Protein AF-A0A5B7X0R1-F1 (afdb_monomer_lite)

pLDDT: mean 86.76, std 17.97, range [22.64, 98.94]

Foldseek 3Di:
DPPPPPLQDVDDPDDDPPDDDDDPDDDPPQPPPDDDQDWDALVPDDADKHKTFNDDPAAFFARDTFIKIWHDFDLQAEEEEEEAFAADAALVLSPPVDRRGAAPVNCDDCVPLVNFDFLSPLPDPLNLCNRHIYIYGYHGQRLLLQFQDKDWHWDQDPVGDIDIDITGNRSVVSVVSVVVSSCVHRPAHQEYEYEYFHSPLLCQLLVQLVVCVSHVNHQTETERFAQLLQAQVLVPLRQSVSRVRLVRQCVDAQSVPPPRRSGSLVSNVSSCRSRVSYHYEYEHQQQAQVNCVVSVVSVHNDGSNVSSVVSVVSNCVRVVLYAYEYFAAHHGGDNRFPCQQFFDAPNRRNSVQVSCVSVVHRDHHGHHDPHRRHTLTQFDVLLLQLLVQLCVQQVDVPQADLQDDPDDFDPDDSHGQSVNSSQVSQCVSVVDGDRTRPSQHSLNVLLQSLLCVVPVPQDSDRSSNSQSNDPVDDSVNVNVSSVVSSVVSVVSVVVVD

Organism: NCBI:txid2058175

InterPro domains:
  IPR004963 Pectinacetylesterase/NOTUM [PF03283] (58-230)
  IPR004963 Pectinacetylesterase/NOTUM [PTHR21562] (58-236)
  IPR029058 Alpha/Beta hydrolase fold [SSF53474] (74-233)

Secondary structure (DSSP, 8-state):
---------S------------------------SSSSPPPGGGPPSS-EEE---TT---TTSPPP-EEEE-S-TTEEEEEE---B---STTTS-TTS-SB--GGGSSSTTSGGG--GGG-SS-TT-TTTT-EEEEE---SSSTT---EEEEEEE--TTS-PEEEEEEE-HHHHHHHHHHHHHHH-SS-SEEEEEEETHHHHHHHHHHHHHHHH-TTSEEEEEEES-TT--TTTTTTS-GGGGTHHHHHTTSTT-TT--S---HHHHHHHHHHH-TTEEEEEEEETT-HHHHHHHHHTT--S-HHHHHHHHHHHHHHH-TT-EEEEE-SS----TTSGGGGTEEETTEEHHHHHHHHHTT-----B---S-TTS-EE---HHHHHHHHHHHHHHSSTT-B-S---SSPPPSS-SSB-HHHHHHHHHHHHHSS--BTTBS--HHHHHHHHHHHHH-TTS-SS-HHHHHHT-TT--HHHHHHHHHHHHHHHHHHHHHT-

Structure (mmCIF, N/CA/C/O backbone):
data_AF-A0A5B7X0R1-F1
#
_entry.id   AF-A0A5B7X0R1-F1
#
loop_
_atom_site.group_PDB
_atom_site.id
_atom_site.type_symbol
_atom_site.label_atom_id
_atom_site.label_alt_id
_atom_site.label_comp_id
_atom_site.label_asym_id
_atom_site.label_entity_id
_atom_site.label_seq_id
_atom_site.pdbx_PDB_ins_code
_atom_site.Cartn_x
_atom_site.Cartn_y
_atom_site.Cartn_z
_atom_site.occupancy
_atom_site.B_iso_or_equiv
_atom_site.auth_seq_id
_atom_site.auth_comp_id
_atom_site.auth_asym_id
_atom_site.auth_atom_id
_atom_site.pdbx_PDB_model_num
ATOM 1 N N . MET A 1 1 ? 23.354 23.901 11.171 1.00 26.80 1 MET A N 1
ATOM 2 C CA . MET A 1 1 ? 23.130 22.698 11.999 1.00 26.80 1 MET A CA 1
ATOM 3 C C . MET A 1 1 ? 21.726 22.769 12.587 1.00 26.80 1 MET A C 1
ATOM 5 O O . MET A 1 1 ? 21.549 23.208 13.717 1.00 26.80 1 MET A O 1
ATOM 9 N N . LYS A 1 2 ? 20.707 22.441 11.785 1.00 24.30 2 LYS A N 1
ATOM 10 C CA . LYS A 1 2 ? 19.364 22.174 12.311 1.00 24.30 2 LYS A CA 1
ATOM 11 C C . LYS A 1 2 ? 19.432 20.772 12.917 1.00 24.30 2 LYS A C 1
ATOM 13 O O . LYS A 1 2 ? 19.926 19.868 12.252 1.00 24.30 2 LYS A O 1
ATOM 18 N N . LYS A 1 3 ? 19.038 20.612 14.182 1.00 22.66 3 LYS A N 1
ATOM 19 C CA . LYS A 1 3 ? 18.880 19.290 14.795 1.00 22.66 3 LYS A CA 1
ATOM 20 C C . LYS A 1 3 ? 17.791 18.568 14.006 1.00 22.66 3 LYS A C 1
ATOM 22 O O . LYS A 1 3 ? 16.625 18.927 14.121 1.00 22.66 3 LYS A O 1
ATOM 27 N N . LEU A 1 4 ? 18.202 17.627 13.164 1.00 26.19 4 LEU A N 1
ATOM 28 C CA . LEU A 1 4 ? 17.323 16.655 12.538 1.00 26.19 4 LEU A CA 1
ATOM 29 C C . LEU A 1 4 ? 16.757 15.823 13.695 1.00 26.19 4 LEU A C 1
ATOM 31 O O . LEU A 1 4 ? 17.500 15.074 14.332 1.00 26.19 4 LEU A O 1
ATOM 35 N N . LEU A 1 5 ? 15.492 16.050 14.063 1.00 25.69 5 LEU A N 1
ATOM 36 C CA . LEU A 1 5 ? 14.790 15.096 14.911 1.00 25.69 5 LEU A CA 1
ATOM 37 C C . LEU A 1 5 ? 14.754 13.803 14.106 1.00 25.69 5 LEU A C 1
ATOM 39 O O . LEU A 1 5 ? 14.134 13.736 13.049 1.00 25.69 5 LEU A O 1
ATOM 43 N N . ILE A 1 6 ? 15.474 12.801 14.589 1.00 26.55 6 ILE A N 1
ATOM 44 C CA . ILE A 1 6 ? 15.344 11.439 14.109 1.00 26.55 6 ILE A CA 1
ATOM 45 C C . ILE A 1 6 ? 13.932 11.012 14.524 1.00 26.55 6 ILE A C 1
ATOM 47 O O . ILE A 1 6 ? 13.725 10.572 15.653 1.00 26.55 6 ILE A O 1
ATOM 51 N N . LEU A 1 7 ? 12.946 11.201 13.642 1.00 30.19 7 LEU A N 1
ATOM 52 C CA . LEU A 1 7 ? 11.733 10.395 13.671 1.00 30.19 7 LEU A CA 1
ATOM 53 C C . LEU A 1 7 ? 12.176 8.988 13.277 1.00 30.19 7 LEU A C 1
ATOM 55 O O . LEU A 1 7 ? 12.207 8.618 12.106 1.00 30.19 7 LEU A O 1
ATOM 59 N N . THR A 1 8 ? 12.601 8.218 14.274 1.00 28.61 8 THR A N 1
ATOM 60 C CA . THR A 1 8 ? 12.689 6.768 14.179 1.00 28.61 8 THR A CA 1
ATOM 61 C C . THR A 1 8 ? 11.284 6.261 13.907 1.00 28.61 8 THR A C 1
ATOM 63 O O . THR A 1 8 ? 10.502 6.085 14.827 1.00 28.61 8 THR A O 1
ATOM 66 N N . GLY A 1 9 ? 10.979 6.118 12.622 1.00 28.25 9 GLY A N 1
ATOM 67 C CA . GLY A 1 9 ? 10.126 5.102 12.039 1.00 28.25 9 GLY A CA 1
ATOM 68 C C . GLY A 1 9 ? 8.831 4.749 12.765 1.00 28.25 9 GLY A C 1
ATOM 69 O O . GLY A 1 9 ? 8.826 3.975 13.722 1.00 28.25 9 GLY A O 1
ATOM 70 N N . ILE A 1 10 ? 7.727 5.059 12.084 1.00 30.34 10 ILE A N 1
ATOM 71 C CA . ILE A 1 10 ? 6.577 4.152 11.928 1.00 30.34 10 ILE A CA 1
ATOM 72 C C . ILE A 1 10 ? 7.070 2.879 11.192 1.00 30.34 10 ILE A C 1
ATOM 74 O O . ILE A 1 10 ? 6.667 2.553 10.080 1.00 30.34 10 ILE A O 1
ATOM 78 N N . ILE A 1 11 ? 8.031 2.183 11.800 1.00 27.89 11 ILE A N 1
ATOM 79 C CA . ILE A 1 11 ? 8.707 0.990 11.308 1.00 27.89 11 ILE A CA 1
ATOM 80 C C . ILE A 1 11 ? 8.435 -0.102 12.337 1.00 27.89 11 ILE A C 1
ATOM 82 O O . ILE A 1 11 ? 8.797 0.005 13.506 1.00 27.89 11 ILE A O 1
ATOM 86 N N . LEU A 1 12 ? 7.731 -1.120 11.846 1.00 27.78 12 LEU A N 1
ATOM 87 C CA . LEU A 1 12 ? 7.554 -2.469 12.371 1.00 27.78 12 LEU A CA 1
ATOM 88 C C . LEU A 1 12 ? 7.351 -2.645 13.888 1.00 27.78 12 LEU A C 1
ATOM 90 O O . LEU A 1 12 ? 8.242 -2.510 14.725 1.00 27.78 12 LEU A O 1
ATOM 94 N N . LEU A 1 13 ? 6.187 -3.208 14.212 1.00 28.86 13 LEU A N 1
ATOM 95 C CA . LEU A 1 13 ? 6.083 -4.218 15.259 1.00 28.86 13 LEU A CA 1
ATOM 96 C C . LEU A 1 13 ? 6.988 -5.412 14.913 1.00 28.86 13 LEU A C 1
ATOM 98 O O . LEU A 1 13 ? 6.539 -6.407 14.358 1.00 28.86 13 LEU A O 1
ATOM 102 N N . SER A 1 14 ? 8.274 -5.318 15.232 1.00 24.66 14 SER A N 1
ATOM 103 C CA . SER A 1 14 ? 9.188 -6.455 15.262 1.00 24.66 14 SER A CA 1
ATOM 104 C C . SER A 1 14 ? 9.365 -6.897 16.715 1.00 24.66 14 SER A C 1
ATOM 106 O O . SER A 1 14 ? 9.961 -6.216 17.551 1.00 24.66 14 SER A O 1
ATOM 108 N N . ILE A 1 15 ? 8.788 -8.056 17.037 1.00 26.75 15 ILE A N 1
ATOM 109 C CA . ILE A 1 15 ? 9.048 -8.776 18.283 1.00 26.75 15 ILE A CA 1
ATOM 110 C C . ILE A 1 15 ? 10.498 -9.269 18.215 1.00 26.75 15 ILE A C 1
ATOM 112 O O . ILE A 1 15 ? 10.800 -10.200 17.478 1.00 26.75 15 ILE A O 1
ATOM 116 N N . HIS A 1 16 ? 11.393 -8.658 18.988 1.00 22.64 16 HIS A N 1
ATOM 117 C CA . HIS A 1 16 ? 12.649 -9.297 19.374 1.00 22.64 16 HIS A CA 1
ATOM 118 C C . HIS A 1 16 ? 12.391 -10.099 20.649 1.00 22.64 16 HIS A C 1
ATOM 120 O O . HIS A 1 16 ? 12.374 -9.551 21.749 1.00 22.64 16 HIS A O 1
ATOM 126 N N . ALA A 1 17 ? 12.175 -11.405 20.507 1.00 24.38 17 ALA A N 1
ATOM 127 C CA . ALA A 1 17 ? 12.286 -12.324 21.629 1.00 24.38 17 ALA A CA 1
ATOM 128 C C . ALA A 1 17 ? 13.774 -12.653 21.825 1.00 24.38 17 ALA A C 1
ATOM 130 O O . ALA A 1 17 ? 14.317 -13.538 21.172 1.00 24.38 17 ALA A O 1
ATOM 131 N N . THR A 1 18 ? 14.468 -11.920 22.696 1.00 25.03 18 THR A N 1
ATOM 132 C CA . THR A 1 18 ? 15.801 -12.330 23.154 1.00 25.03 18 THR A CA 1
ATOM 133 C C . THR A 1 18 ? 15.652 -13.280 24.331 1.00 25.03 18 THR A C 1
ATOM 135 O O . THR A 1 18 ? 15.130 -12.880 25.371 1.00 25.03 18 THR A O 1
ATOM 138 N N . GLY A 1 19 ? 16.160 -14.507 24.196 1.00 29.61 19 GLY A N 1
ATOM 139 C CA . GLY A 1 19 ? 16.436 -15.344 25.362 1.00 29.61 19 GLY A CA 1
ATOM 140 C C . GLY A 1 19 ? 16.181 -16.839 25.236 1.00 29.61 19 GLY A C 1
ATOM 141 O O . GLY A 1 19 ? 15.829 -17.434 26.245 1.00 29.61 19 GLY A O 1
ATOM 142 N N . GLN A 1 20 ? 16.390 -17.469 24.078 1.00 24.64 20 GLN A N 1
ATOM 143 C CA . GLN A 1 20 ? 16.712 -18.898 24.035 1.00 24.64 20 GLN A CA 1
ATOM 144 C C . GLN A 1 20 ? 17.845 -19.119 23.031 1.00 24.64 20 GLN A C 1
ATOM 146 O O . GLN A 1 20 ? 17.794 -18.654 21.897 1.00 24.64 20 GLN A O 1
ATOM 151 N N . THR A 1 21 ? 18.906 -19.779 23.495 1.00 25.00 21 THR A N 1
ATOM 152 C CA . THR A 1 21 ? 19.915 -20.454 22.664 1.00 25.00 21 THR A CA 1
ATOM 153 C C . THR A 1 21 ? 19.252 -21.121 21.457 1.00 25.00 21 THR A C 1
ATOM 155 O O . THR A 1 21 ? 18.180 -21.695 21.656 1.00 25.00 21 THR A O 1
ATOM 158 N N . PRO A 1 22 ? 19.848 -21.082 20.249 1.00 25.98 22 PRO A N 1
ATOM 159 C CA . PRO A 1 22 ? 19.209 -21.626 19.059 1.00 25.98 22 PRO A CA 1
ATOM 160 C C . PRO A 1 22 ? 19.018 -23.131 19.248 1.00 25.98 22 PRO A C 1
ATOM 162 O O . PRO A 1 22 ? 19.962 -23.911 19.144 1.00 25.98 22 PRO A O 1
ATOM 165 N N . ALA A 1 23 ? 17.794 -23.529 19.582 1.00 25.91 23 ALA A N 1
ATOM 166 C CA . ALA A 1 23 ? 17.312 -24.836 19.205 1.00 25.91 23 ALA A CA 1
ATOM 167 C C . ALA A 1 23 ? 17.176 -24.785 17.684 1.00 25.91 23 ALA A C 1
ATOM 169 O O . ALA A 1 23 ? 16.594 -23.838 17.157 1.00 25.91 23 ALA A O 1
ATOM 170 N N . GLU A 1 24 ? 17.776 -25.750 16.997 1.00 29.44 24 GLU A N 1
ATOM 171 C CA . GLU A 1 24 ? 17.519 -26.038 15.589 1.00 29.44 24 GLU A CA 1
ATOM 172 C C . GLU A 1 24 ? 15.995 -26.123 15.398 1.00 29.44 24 GLU A C 1
ATOM 174 O O . GLU A 1 24 ? 15.370 -27.114 15.774 1.00 29.44 24 GLU A O 1
ATOM 179 N N . THR A 1 25 ? 15.369 -25.040 14.930 1.00 29.09 25 THR A N 1
ATOM 180 C CA . THR A 1 25 ? 13.938 -25.028 14.626 1.00 29.09 25 THR A CA 1
ATOM 181 C C . THR A 1 25 ? 13.740 -25.602 13.240 1.00 29.09 25 THR A C 1
ATOM 183 O O . THR A 1 25 ? 14.407 -25.188 12.293 1.00 29.09 25 THR A O 1
ATOM 186 N N . GLU A 1 26 ? 12.837 -26.574 13.193 1.00 29.92 26 GLU A N 1
ATOM 187 C CA . GLU A 1 26 ? 12.401 -27.363 12.049 1.00 29.92 26 GLU A CA 1
ATOM 188 C C . GLU A 1 26 ? 12.366 -26.559 10.741 1.00 29.92 26 GLU A C 1
ATOM 190 O O . GLU A 1 26 ? 11.768 -25.484 10.663 1.00 29.92 26 GLU A O 1
ATOM 195 N N . GLU A 1 27 ? 12.999 -27.109 9.701 1.00 29.92 27 GLU A N 1
ATOM 196 C CA . GLU A 1 27 ? 12.779 -26.707 8.314 1.00 29.92 27 GLU A CA 1
ATOM 197 C C . GLU A 1 27 ? 11.274 -26.761 8.022 1.00 29.92 27 GLU A C 1
ATOM 199 O O . GLU A 1 27 ? 10.688 -27.834 7.864 1.00 29.92 27 GLU A O 1
ATOM 204 N N . ASN A 1 28 ? 10.636 -25.594 7.933 1.00 32.75 28 ASN A N 1
ATOM 205 C CA . ASN A 1 28 ? 9.345 -25.487 7.274 1.00 32.75 28 ASN A CA 1
ATOM 206 C C . ASN A 1 28 ? 9.528 -26.009 5.843 1.00 32.75 28 ASN A C 1
ATOM 208 O O . ASN A 1 28 ? 10.321 -25.458 5.079 1.00 32.75 28 ASN A O 1
ATOM 212 N N . ASN A 1 29 ? 8.819 -27.091 5.510 1.00 31.20 29 ASN A N 1
ATOM 213 C CA . ASN A 1 29 ? 8.812 -27.757 4.206 1.00 31.20 29 ASN A CA 1
ATOM 214 C C . ASN A 1 29 ? 8.213 -26.852 3.108 1.00 31.20 29 ASN A C 1
ATOM 216 O O . ASN A 1 29 ? 7.177 -27.162 2.523 1.00 31.20 29 ASN A O 1
ATOM 220 N N . TYR A 1 30 ? 8.861 -25.731 2.797 1.00 37.09 30 TYR A N 1
ATOM 221 C CA . TYR A 1 30 ? 8.610 -25.010 1.560 1.00 37.09 30 TYR A CA 1
ATOM 222 C C . TYR A 1 30 ? 9.248 -25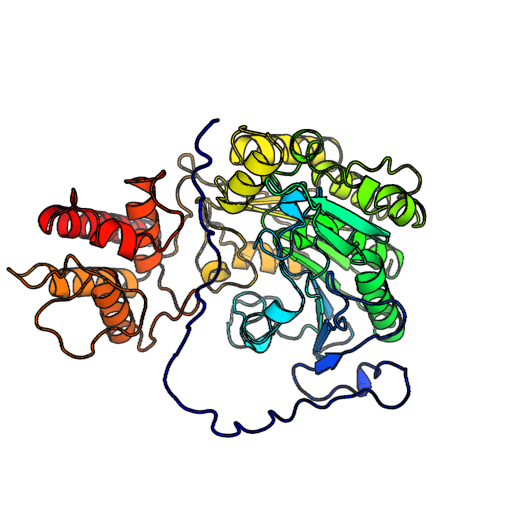.806 0.429 1.00 37.09 30 TYR A C 1
ATOM 224 O O . TYR A 1 30 ? 10.441 -26.116 0.452 1.00 37.09 30 TYR A O 1
ATOM 232 N N . THR A 1 31 ? 8.446 -26.185 -0.563 1.00 38.38 31 THR A N 1
ATOM 233 C CA . THR A 1 31 ? 8.960 -26.874 -1.745 1.00 38.38 31 THR A CA 1
ATOM 234 C C . THR A 1 31 ? 9.847 -25.893 -2.517 1.00 38.38 31 THR A C 1
ATOM 236 O O . THR A 1 31 ? 9.351 -25.048 -3.256 1.00 38.38 31 THR A O 1
ATOM 239 N N . ASN A 1 32 ? 11.165 -25.984 -2.328 1.00 39.50 32 ASN A N 1
ATOM 240 C CA . ASN A 1 32 ? 12.156 -25.299 -3.155 1.00 39.50 32 ASN A CA 1
ATOM 241 C C . ASN A 1 32 ? 12.082 -25.878 -4.575 1.00 39.50 32 ASN A C 1
ATOM 243 O O . ASN A 1 32 ? 12.734 -26.870 -4.902 1.00 39.50 32 ASN A O 1
ATOM 247 N N . LEU A 1 33 ? 11.243 -25.288 -5.424 1.00 47.22 33 LEU A N 1
ATOM 248 C CA . LEU A 1 33 ? 11.127 -25.657 -6.831 1.00 47.22 33 LEU A CA 1
ATOM 249 C C . LEU A 1 33 ? 12.109 -24.827 -7.662 1.00 47.22 33 LEU A C 1
ATOM 251 O O . LEU A 1 33 ? 11.719 -23.974 -8.452 1.00 47.22 33 LEU A O 1
ATOM 255 N N . SER A 1 34 ? 13.399 -25.099 -7.491 1.00 41.44 34 SER A N 1
ATOM 256 C CA . SER A 1 34 ? 14.448 -24.665 -8.416 1.00 41.44 34 SER A CA 1
ATOM 257 C C . SER A 1 34 ? 15.319 -25.862 -8.802 1.00 41.44 34 SER A C 1
ATOM 259 O O . SER A 1 34 ? 16.471 -26.001 -8.402 1.00 41.44 34 SER A O 1
ATOM 261 N N . GLN A 1 35 ? 14.761 -26.769 -9.609 1.00 38.12 35 GLN A N 1
ATOM 262 C CA . GLN A 1 35 ? 15.589 -27.683 -10.397 1.00 38.12 35 GLN A CA 1
ATOM 263 C C . GLN A 1 35 ? 15.785 -27.076 -11.792 1.00 38.12 35 GLN A C 1
ATOM 265 O O . GLN A 1 35 ? 14.822 -26.849 -12.514 1.00 38.12 35 GLN A O 1
ATOM 270 N N . GLU A 1 36 ? 17.047 -26.813 -12.144 1.00 41.50 36 GLU A N 1
ATOM 271 C CA . GLU A 1 36 ? 17.520 -26.529 -13.512 1.00 41.50 36 GLU A CA 1
ATOM 272 C C . GLU A 1 36 ? 17.141 -25.170 -14.136 1.00 41.50 36 GLU A C 1
ATOM 274 O O . GLU A 1 36 ? 16.796 -25.094 -15.313 1.00 41.50 36 GLU A O 1
ATOM 279 N N . GLY A 1 37 ? 17.258 -24.067 -13.386 1.00 54.62 37 GLY A N 1
ATOM 280 C CA . GLY A 1 37 ? 17.325 -22.718 -13.982 1.00 54.62 37 GLY A CA 1
ATOM 281 C C . GLY A 1 37 ? 16.081 -22.267 -14.759 1.00 54.62 37 GLY A C 1
ATOM 282 O O . GLY A 1 37 ? 16.150 -21.307 -15.522 1.00 54.62 37 GLY A O 1
ATOM 283 N N . THR A 1 38 ? 14.951 -22.948 -14.574 1.00 73.38 38 THR A N 1
ATOM 284 C CA . THR A 1 38 ? 13.653 -22.584 -15.141 1.00 73.38 38 THR A CA 1
ATOM 285 C C . THR A 1 38 ? 12.616 -22.588 -14.028 1.00 73.38 38 THR A C 1
ATOM 287 O O . THR A 1 38 ? 12.535 -23.528 -13.237 1.00 73.38 38 THR A O 1
ATOM 290 N N . LEU A 1 39 ? 11.836 -21.511 -13.939 1.00 90.31 39 LEU A N 1
ATOM 291 C CA . LEU A 1 39 ? 10.765 -21.405 -12.954 1.00 90.31 39 LEU A CA 1
ATOM 292 C C . LEU A 1 39 ? 9.719 -22.517 -13.181 1.00 90.31 39 LEU A C 1
ATOM 294 O O . LEU A 1 39 ? 9.417 -22.861 -14.332 1.00 90.31 39 LEU A O 1
ATOM 298 N N . PRO A 1 40 ? 9.138 -23.099 -12.116 1.00 92.44 40 PRO A N 1
ATOM 299 C CA . PRO A 1 40 ? 8.034 -24.033 -12.263 1.00 92.44 40 PRO A CA 1
ATOM 300 C C . PRO A 1 40 ? 6.853 -23.328 -12.933 1.00 92.44 40 PRO A C 1
ATOM 302 O O . PRO A 1 40 ? 6.578 -22.156 -12.678 1.00 92.44 40 PRO A O 1
ATOM 305 N N . GLY A 1 41 ? 6.146 -24.061 -13.792 1.00 92.69 41 GLY A N 1
ATOM 306 C CA . GLY A 1 41 ? 4.879 -23.573 -14.331 1.00 92.69 41 GLY A CA 1
ATOM 307 C C . GLY A 1 41 ? 3.787 -23.633 -13.261 1.00 92.69 41 GLY A C 1
ATOM 308 O O . GLY A 1 41 ? 3.899 -24.422 -12.323 1.00 92.69 41 GLY A O 1
ATOM 309 N N . ILE A 1 42 ? 2.709 -22.869 -13.420 1.00 92.75 42 ILE A N 1
ATOM 310 C CA . ILE A 1 42 ? 1.612 -22.752 -12.452 1.00 92.75 42 ILE A CA 1
ATOM 311 C C . ILE A 1 42 ? 0.976 -24.108 -12.122 1.00 92.75 42 ILE A C 1
ATOM 313 O O . ILE A 1 42 ? 0.647 -24.375 -10.972 1.00 92.75 42 ILE A O 1
ATOM 317 N N . ALA A 1 43 ? 0.905 -25.015 -13.102 1.00 90.88 43 ALA A N 1
ATOM 318 C CA . ALA A 1 43 ? 0.405 -26.381 -12.929 1.00 90.88 43 ALA A CA 1
ATOM 319 C C . ALA A 1 43 ? 1.329 -27.294 -12.095 1.00 90.88 43 ALA A C 1
ATOM 321 O O . ALA A 1 43 ? 0.926 -28.393 -11.722 1.00 90.88 43 ALA A O 1
ATOM 322 N N . ARG A 1 44 ? 2.577 -26.876 -11.844 1.00 93.69 44 ARG A N 1
ATOM 323 C CA . ARG A 1 44 ? 3.571 -27.597 -11.031 1.00 93.69 44 ARG A CA 1
ATOM 324 C C . ARG A 1 44 ? 3.727 -27.013 -9.624 1.00 93.69 44 ARG A C 1
ATOM 326 O O . ARG A 1 44 ? 4.558 -27.514 -8.873 1.00 93.69 44 ARG A O 1
ATOM 333 N N . LEU A 1 45 ? 2.986 -25.958 -9.286 1.00 94.62 45 LEU A N 1
ATOM 334 C CA . LEU A 1 45 ? 3.019 -25.372 -7.950 1.00 94.62 45 LEU A CA 1
ATOM 335 C C . LEU A 1 45 ? 2.332 -26.293 -6.936 1.00 94.62 45 LEU A C 1
ATOM 337 O O . LEU A 1 45 ? 1.338 -26.950 -7.251 1.00 94.62 45 LEU A O 1
ATOM 341 N N . SER A 1 46 ? 2.864 -26.320 -5.716 1.00 94.56 46 SER A N 1
ATOM 342 C CA . SER A 1 46 ? 2.224 -26.975 -4.574 1.00 94.56 46 SER A CA 1
ATOM 343 C C . SER A 1 46 ? 0.954 -26.218 -4.171 1.00 94.56 46 SER A C 1
ATOM 345 O O . SER A 1 46 ? 0.807 -25.027 -4.463 1.00 94.56 46 SER A O 1
ATOM 347 N N . GLU A 1 47 ? 0.040 -26.891 -3.467 1.00 93.06 47 GLU A N 1
ATOM 348 C CA . GLU A 1 47 ? -1.117 -26.228 -2.859 1.00 93.06 47 GLU A CA 1
ATOM 349 C C . GLU A 1 47 ? -0.657 -25.137 -1.877 1.00 93.06 47 GLU A C 1
ATOM 351 O O . GLU A 1 47 ? 0.274 -25.339 -1.098 1.00 93.06 47 GLU A O 1
ATOM 356 N N . GLY A 1 48 ? -1.317 -23.976 -1.910 1.00 93.75 48 GLY A N 1
ATOM 357 C CA . GLY A 1 48 ? -0.969 -22.835 -1.064 1.00 93.75 48 GLY A CA 1
ATOM 358 C C . GLY A 1 48 ? 0.096 -21.915 -1.671 1.00 93.75 48 GLY A C 1
ATOM 359 O O . GLY A 1 48 ? 0.166 -21.731 -2.888 1.00 93.75 48 GLY A O 1
ATOM 360 N N . TRP A 1 49 ? 0.863 -21.254 -0.804 1.00 94.88 49 TRP A N 1
ATOM 361 C CA . TRP A 1 49 ? 1.887 -20.288 -1.202 1.00 94.88 49 TRP A CA 1
ATOM 362 C C . TRP A 1 49 ? 3.191 -20.985 -1.593 1.00 94.88 49 TRP A C 1
ATOM 364 O O . TRP A 1 49 ? 3.691 -21.851 -0.881 1.00 94.88 49 TRP A O 1
ATOM 374 N N . ASN A 1 50 ? 3.754 -20.573 -2.725 1.00 94.38 50 ASN A N 1
ATOM 375 C CA . ASN A 1 50 ? 5.026 -21.052 -3.253 1.00 94.38 50 ASN A CA 1
ATOM 376 C C . ASN A 1 50 ? 6.007 -19.878 -3.329 1.00 94.38 50 ASN A C 1
ATOM 378 O O . ASN A 1 50 ? 5.624 -18.791 -3.764 1.00 94.38 50 ASN A O 1
ATOM 382 N N . ILE A 1 51 ? 7.266 -20.108 -2.951 1.00 92.88 51 ILE A N 1
ATOM 383 C CA . ILE A 1 51 ? 8.356 -19.133 -3.081 1.00 92.88 51 ILE A CA 1
ATOM 384 C C . ILE A 1 51 ? 9.131 -19.449 -4.358 1.00 92.88 51 ILE A C 1
ATOM 386 O O . ILE A 1 51 ? 9.591 -20.575 -4.544 1.00 92.88 51 ILE A O 1
ATOM 390 N N . LEU A 1 52 ? 9.274 -18.460 -5.236 1.00 93.12 52 LEU A N 1
ATOM 391 C CA . LEU A 1 52 ? 9.880 -18.611 -6.553 1.00 93.12 52 LEU A CA 1
ATOM 392 C C . LEU A 1 52 ? 11.102 -17.704 -6.705 1.00 93.12 52 LEU A C 1
ATOM 394 O O . LEU A 1 52 ? 11.056 -16.518 -6.377 1.00 93.12 52 LEU A O 1
ATOM 398 N N . TYR A 1 53 ? 12.179 -18.277 -7.241 1.00 93.25 53 TYR A N 1
ATOM 399 C CA . TYR A 1 53 ? 13.483 -17.639 -7.412 1.00 93.25 53 TYR A CA 1
ATOM 400 C C . TYR A 1 53 ? 13.805 -17.525 -8.909 1.00 93.25 53 TYR A C 1
ATOM 402 O O . TYR A 1 53 ? 14.208 -18.516 -9.522 1.00 93.25 53 TYR A O 1
ATOM 410 N N . PRO A 1 54 ? 13.580 -16.356 -9.537 1.00 92.31 54 PRO A N 1
ATOM 411 C CA . PRO A 1 54 ? 13.781 -16.190 -10.977 1.00 92.31 54 PRO A CA 1
ATOM 412 C C . PRO A 1 54 ? 15.251 -16.296 -11.405 1.00 92.31 54 PRO A C 1
ATOM 414 O O . PRO A 1 54 ? 15.520 -16.636 -12.556 1.00 92.31 54 PRO A O 1
ATOM 417 N N . GLY A 1 55 ? 16.204 -16.024 -10.507 1.00 90.69 55 GLY A N 1
ATOM 418 C CA . GLY A 1 55 ? 17.633 -16.050 -10.821 1.00 90.69 55 GLY A CA 1
ATOM 419 C C . GLY A 1 55 ? 18.014 -15.052 -11.924 1.00 90.69 55 GLY A C 1
ATOM 420 O O . GLY A 1 55 ? 17.433 -13.970 -12.039 1.00 90.69 55 GLY A O 1
ATOM 421 N N . GLY A 1 56 ? 19.007 -15.396 -12.746 1.00 91.31 56 GLY A N 1
ATOM 422 C CA . GLY A 1 56 ? 19.460 -14.537 -13.845 1.00 91.31 56 GLY A CA 1
ATOM 423 C C . GLY A 1 56 ? 20.023 -13.197 -13.355 1.00 91.31 56 GLY A C 1
ATOM 424 O O . GLY A 1 56 ? 20.885 -13.167 -12.482 1.00 91.31 56 GLY A O 1
ATOM 425 N N . GLU A 1 57 ? 19.549 -12.087 -13.928 1.00 93.81 57 GLU A N 1
ATOM 426 C CA . GLU A 1 57 ? 19.964 -10.729 -13.532 1.00 93.81 57 GLU A CA 1
ATOM 427 C C . GLU A 1 57 ? 19.186 -10.173 -12.328 1.00 93.81 57 GLU A C 1
ATOM 429 O O . GLU A 1 57 ? 19.494 -9.072 -11.858 1.00 93.81 57 GLU A O 1
ATOM 434 N N . THR A 1 58 ? 18.190 -10.909 -11.824 1.00 94.31 58 THR A N 1
ATOM 435 C CA . THR A 1 58 ? 17.385 -10.453 -10.689 1.00 94.31 58 THR A CA 1
ATOM 436 C C . THR A 1 58 ? 18.213 -10.402 -9.408 1.00 94.31 58 THR A C 1
ATOM 438 O O . THR A 1 58 ? 19.031 -11.283 -9.135 1.00 94.31 58 THR A O 1
ATOM 441 N N . LEU A 1 59 ? 18.046 -9.329 -8.637 1.00 93.12 59 LEU A N 1
ATOM 442 C CA . LEU A 1 59 ? 18.846 -9.072 -7.444 1.00 93.12 59 LEU A CA 1
ATOM 443 C C . LEU A 1 59 ? 18.178 -8.028 -6.552 1.00 93.12 59 LEU A C 1
ATOM 445 O O . LEU A 1 59 ? 17.568 -7.076 -7.040 1.00 93.12 59 LEU A O 1
ATOM 449 N N . CYS A 1 60 ? 18.336 -8.162 -5.242 1.00 93.75 60 CYS A N 1
ATOM 450 C CA . CYS A 1 60 ? 17.974 -7.108 -4.304 1.00 93.75 60 CYS A CA 1
ATOM 451 C C . CYS A 1 60 ? 19.106 -6.088 -4.111 1.00 93.75 60 CYS A C 1
ATOM 453 O O . CYS A 1 60 ? 20.263 -6.348 -4.441 1.00 93.75 60 CYS A O 1
ATOM 455 N N . ALA A 1 61 ? 18.780 -4.945 -3.498 1.00 92.31 61 ALA A N 1
ATOM 456 C CA . ALA A 1 61 ? 19.651 -3.777 -3.322 1.00 92.31 61 ALA A CA 1
ATOM 457 C C . ALA A 1 61 ? 21.056 -4.073 -2.781 1.00 92.31 61 ALA A C 1
ATOM 459 O O . ALA A 1 61 ? 21.984 -3.339 -3.096 1.00 92.31 61 ALA A O 1
ATOM 460 N N . GLN A 1 62 ? 21.216 -5.126 -1.972 1.00 89.31 62 GLN A N 1
ATOM 461 C CA . GLN A 1 62 ? 22.482 -5.503 -1.332 1.00 89.31 62 GLN A CA 1
ATOM 462 C C . GLN A 1 62 ? 23.117 -6.772 -1.933 1.00 89.31 62 GLN A C 1
ATOM 464 O O . GLN A 1 62 ? 23.993 -7.375 -1.320 1.00 89.31 62 GLN A O 1
ATOM 469 N N . GLY A 1 63 ? 22.668 -7.219 -3.108 1.00 90.38 63 GLY A N 1
ATOM 470 C CA . GLY A 1 63 ? 23.253 -8.371 -3.801 1.00 90.38 63 GLY A CA 1
ATOM 471 C C . GLY A 1 63 ? 22.681 -9.734 -3.403 1.00 90.38 63 GLY A C 1
ATOM 472 O O . GLY A 1 63 ? 23.174 -10.765 -3.847 1.00 90.38 63 GLY A O 1
ATOM 473 N N . SER A 1 64 ? 21.656 -9.757 -2.557 1.00 89.25 64 SER A N 1
ATOM 474 C CA . SER A 1 64 ? 20.920 -10.972 -2.195 1.00 89.25 64 SER A CA 1
ATOM 475 C C . SER A 1 64 ? 19.952 -11.378 -3.300 1.00 89.25 64 SER A C 1
ATOM 477 O O . SER A 1 64 ? 19.480 -10.540 -4.071 1.00 89.25 64 SER A O 1
ATOM 479 N N . GLU A 1 65 ? 19.648 -12.673 -3.350 1.00 90.38 65 GLU A N 1
ATOM 480 C CA . GLU A 1 65 ? 18.750 -13.248 -4.345 1.00 90.38 65 GLU A CA 1
ATOM 481 C C . GLU A 1 65 ? 17.339 -12.650 -4.244 1.00 90.38 65 GLU A C 1
ATOM 483 O O . GLU A 1 65 ? 16.780 -12.513 -3.152 1.00 90.38 65 GLU A O 1
ATOM 488 N N . TYR A 1 66 ? 16.771 -12.286 -5.396 1.00 92.31 66 TYR A N 1
ATOM 489 C CA . TYR A 1 66 ? 15.382 -11.856 -5.484 1.00 92.31 66 TYR A CA 1
ATOM 490 C C . TYR A 1 66 ? 14.446 -13.065 -5.497 1.00 92.31 66 TYR A C 1
ATOM 492 O O . TYR A 1 66 ? 14.755 -14.104 -6.079 1.00 92.31 66 TYR A O 1
ATOM 500 N N . LYS A 1 67 ? 13.270 -12.905 -4.892 1.00 92.62 67 LYS A N 1
ATOM 501 C CA . LYS A 1 67 ? 12.212 -13.911 -4.897 1.00 92.62 67 LYS A CA 1
ATOM 502 C C . LYS A 1 67 ? 10.837 -13.266 -4.884 1.00 92.62 67 LYS A C 1
ATOM 504 O O . LYS A 1 67 ? 10.684 -12.129 -4.437 1.00 92.62 67 LYS A O 1
ATOM 509 N N . PHE A 1 68 ? 9.844 -14.018 -5.331 1.00 94.62 68 PHE A N 1
ATOM 510 C CA . PHE A 1 68 ? 8.438 -13.628 -5.317 1.00 94.62 68 PHE A CA 1
ATOM 511 C C . PHE A 1 68 ? 7.564 -14.802 -4.876 1.00 94.62 68 PHE A C 1
ATOM 513 O O . PHE A 1 68 ? 8.037 -15.937 -4.783 1.00 94.62 68 PHE A O 1
ATOM 520 N N . PHE A 1 69 ? 6.294 -14.530 -4.587 1.00 95.56 69 PHE A N 1
ATOM 521 C CA . PHE A 1 69 ? 5.353 -15.546 -4.124 1.00 95.56 69 PHE A CA 1
ATOM 522 C C . PHE A 1 69 ? 4.263 -15.791 -5.159 1.00 95.56 69 PHE A C 1
ATOM 524 O O . PHE A 1 69 ? 3.768 -14.850 -5.780 1.00 95.56 69 PHE A O 1
ATOM 531 N N . ALA A 1 70 ? 3.856 -17.047 -5.310 1.00 97.25 70 ALA A N 1
ATOM 532 C CA . ALA A 1 70 ? 2.747 -17.429 -6.171 1.00 97.25 70 ALA A CA 1
ATOM 533 C C . ALA A 1 70 ? 1.808 -18.411 -5.463 1.00 97.25 70 ALA A C 1
ATOM 535 O O . ALA A 1 70 ? 2.251 -19.333 -4.776 1.00 97.25 70 ALA A O 1
ATOM 536 N N . LYS A 1 71 ? 0.504 -18.232 -5.666 1.00 96.69 71 LYS A N 1
ATOM 537 C CA . LYS A 1 71 ? -0.548 -19.163 -5.249 1.00 96.69 71 LYS A CA 1
ATOM 538 C C . LYS A 1 71 ? -1.477 -19.413 -6.428 1.00 96.69 71 LYS A C 1
ATOM 540 O O . LYS A 1 71 ? -2.102 -18.482 -6.934 1.00 96.69 71 LYS A O 1
ATOM 545 N N . ALA A 1 72 ? -1.558 -20.663 -6.867 1.00 95.81 72 ALA A N 1
ATOM 546 C CA . ALA A 1 72 ? -2.438 -21.075 -7.953 1.00 95.81 72 ALA A CA 1
ATOM 547 C C . ALA A 1 72 ? -3.821 -21.446 -7.403 1.00 95.81 72 ALA A C 1
ATOM 549 O O . ALA A 1 72 ? -3.922 -22.321 -6.545 1.00 95.81 72 ALA A O 1
ATOM 550 N N . THR A 1 73 ? -4.876 -20.811 -7.921 1.00 94.94 73 THR A N 1
ATOM 551 C CA . THR A 1 73 ? -6.264 -21.132 -7.540 1.00 94.94 73 THR A CA 1
ATOM 552 C C . THR A 1 73 ? -7.169 -21.217 -8.767 1.00 94.94 73 THR A C 1
ATOM 554 O O . THR A 1 73 ? -7.746 -22.262 -9.053 1.00 94.94 73 THR A O 1
ATOM 557 N N . ASN A 1 74 ? -7.272 -20.122 -9.523 1.00 92.38 74 ASN A N 1
ATOM 558 C CA . ASN A 1 74 ? -8.093 -20.001 -10.724 1.00 92.38 74 ASN A CA 1
ATOM 559 C C . ASN A 1 74 ? -7.285 -19.292 -11.817 1.00 92.38 74 ASN A C 1
ATOM 561 O O . ASN A 1 74 ? -6.833 -18.167 -11.614 1.00 92.38 74 ASN A O 1
ATOM 565 N N . SER A 1 75 ? -7.092 -19.925 -12.973 1.00 93.38 75 SER A N 1
ATOM 566 C CA . SER A 1 75 ? -6.323 -19.346 -14.084 1.00 93.38 75 SER A CA 1
ATOM 567 C C . SER A 1 75 ? -7.032 -18.177 -14.779 1.00 93.38 75 SER A C 1
ATOM 569 O O . SER A 1 75 ? -6.390 -17.424 -15.501 1.00 93.38 75 SER A O 1
ATOM 571 N N . ASN A 1 76 ? -8.340 -18.001 -14.563 1.00 97.56 76 ASN A N 1
ATOM 572 C CA . ASN A 1 76 ? -9.121 -16.918 -15.166 1.00 97.56 76 ASN A CA 1
ATOM 573 C C . ASN A 1 76 ? -9.122 -15.630 -14.329 1.00 97.56 76 ASN A C 1
ATOM 575 O O . ASN A 1 76 ? -9.526 -14.590 -14.844 1.00 97.56 76 ASN A O 1
ATOM 579 N N . LYS A 1 77 ? -8.709 -15.696 -13.056 1.00 98.38 77 LYS A N 1
ATOM 580 C CA . LYS A 1 77 ? -8.729 -14.571 -12.112 1.00 98.38 77 LYS A CA 1
ATOM 581 C C . LYS A 1 77 ? -7.367 -14.427 -11.445 1.00 98.38 77 LYS A C 1
ATOM 583 O O . LYS A 1 77 ? -6.966 -15.303 -10.677 1.00 98.38 77 LYS A O 1
ATOM 588 N N . LEU A 1 78 ? -6.670 -13.334 -11.732 1.00 98.75 78 LEU A N 1
ATOM 589 C CA . LEU A 1 78 ? -5.314 -13.074 -11.251 1.00 98.75 78 LEU A CA 1
ATOM 590 C C . LEU A 1 78 ? -5.266 -11.791 -10.416 1.00 98.75 78 LEU A C 1
ATOM 592 O O . LEU A 1 78 ? -5.665 -10.731 -10.884 1.00 98.75 78 LEU A O 1
ATOM 596 N N . LEU A 1 79 ? -4.739 -11.886 -9.197 1.00 98.81 79 LEU A N 1
ATOM 597 C CA . LEU A 1 79 ? -4.314 -10.746 -8.390 1.00 98.81 79 LEU A CA 1
ATOM 598 C C . LEU A 1 79 ? -2.786 -10.635 -8.460 1.00 98.81 79 LEU A C 1
ATOM 600 O O . LEU A 1 79 ? -2.078 -11.550 -8.038 1.00 98.81 79 LEU A O 1
ATOM 604 N N . VAL A 1 80 ? -2.277 -9.513 -8.960 1.00 98.88 80 VAL A N 1
ATOM 605 C CA . VAL A 1 80 ? -0.855 -9.158 -8.891 1.00 98.88 80 VAL A CA 1
ATOM 606 C C . VAL A 1 80 ? -0.689 -8.095 -7.817 1.00 98.88 80 VAL A C 1
ATOM 608 O O . VAL A 1 80 ? -1.310 -7.039 -7.904 1.00 98.88 80 VAL A O 1
ATOM 611 N N . TYR A 1 81 ? 0.130 -8.362 -6.803 1.00 98.69 81 TYR A N 1
ATOM 612 C CA . TYR A 1 81 ? 0.311 -7.446 -5.682 1.00 98.69 81 TYR A CA 1
ATOM 613 C C . TYR A 1 81 ? 1.758 -6.968 -5.543 1.00 98.69 81 TYR A C 1
ATOM 615 O O . TYR A 1 81 ? 2.675 -7.778 -5.409 1.00 98.69 81 TYR A O 1
ATOM 623 N N . LEU A 1 82 ? 1.959 -5.650 -5.527 1.00 98.19 82 LEU A N 1
ATOM 624 C CA . LEU A 1 82 ? 3.253 -4.987 -5.357 1.00 98.19 82 LEU A CA 1
ATOM 625 C C . LEU A 1 82 ? 3.379 -4.471 -3.916 1.00 98.19 82 LEU A C 1
ATOM 627 O O . LEU A 1 82 ? 2.719 -3.509 -3.516 1.00 98.19 82 LEU A O 1
ATOM 631 N N . HIS A 1 83 ? 4.247 -5.086 -3.115 1.00 93.88 83 HIS A N 1
ATOM 632 C CA . HIS A 1 83 ? 4.487 -4.644 -1.742 1.00 93.88 83 HIS A CA 1
ATOM 633 C C . HIS A 1 83 ? 5.032 -3.219 -1.640 1.00 93.88 83 HIS A C 1
ATOM 635 O O . HIS A 1 83 ? 5.875 -2.785 -2.426 1.00 93.88 83 HIS A O 1
ATOM 641 N N . GLY A 1 84 ? 4.640 -2.548 -0.560 1.00 91.56 84 GLY A N 1
ATOM 642 C CA . GLY A 1 84 ? 5.307 -1.349 -0.078 1.00 91.56 84 GLY A CA 1
ATOM 643 C C . GLY A 1 84 ? 6.635 -1.645 0.609 1.00 91.56 84 GLY A C 1
ATOM 644 O O . GLY A 1 84 ? 6.894 -2.763 1.064 1.00 91.56 84 GLY A O 1
ATOM 645 N N . GLY A 1 85 ? 7.476 -0.619 0.716 1.00 87.81 85 GLY A N 1
ATOM 646 C CA . GLY A 1 85 ? 8.762 -0.762 1.391 1.00 87.81 85 GLY A CA 1
ATOM 647 C C . GLY A 1 85 ? 9.755 0.370 1.180 1.00 87.81 85 GLY A C 1
ATOM 648 O O . GLY A 1 85 ? 10.949 0.098 1.251 1.00 87.81 85 GLY A O 1
ATOM 649 N N . GLY A 1 86 ? 9.282 1.598 0.957 1.00 89.12 86 GLY A N 1
ATOM 650 C CA . GLY A 1 86 ? 10.134 2.785 0.880 1.00 89.12 86 GLY A CA 1
ATOM 651 C C . GLY A 1 86 ? 10.964 2.917 -0.396 1.00 89.12 86 GLY A C 1
ATOM 652 O O . GLY A 1 86 ? 10.773 2.176 -1.361 1.00 89.12 86 GLY A O 1
ATOM 653 N N . GLY A 1 87 ? 11.891 3.873 -0.384 1.00 91.19 87 GLY A N 1
ATOM 654 C CA . GLY A 1 87 ? 12.767 4.186 -1.513 1.00 91.19 87 GLY A CA 1
ATOM 655 C C . GLY A 1 87 ? 13.966 5.047 -1.114 1.00 91.19 87 GLY A C 1
ATOM 656 O O . GLY A 1 87 ? 14.007 5.597 -0.014 1.00 91.19 87 GLY A O 1
ATOM 657 N N . CYS A 1 88 ? 14.952 5.157 -2.005 1.00 92.50 88 CYS A N 1
ATOM 658 C CA . CYS A 1 88 ? 16.163 5.943 -1.778 1.00 92.50 88 CYS A CA 1
ATOM 659 C C . CYS A 1 88 ? 16.767 6.484 -3.084 1.00 92.50 88 CYS A C 1
ATOM 661 O O . CYS A 1 88 ? 16.791 5.786 -4.091 1.00 92.50 88 CYS A O 1
ATOM 663 N N . TRP A 1 89 ? 17.292 7.713 -3.085 1.00 90.88 89 TRP A N 1
ATOM 664 C CA . TRP A 1 89 ? 17.702 8.429 -4.313 1.00 90.88 89 TRP A CA 1
ATOM 665 C C . TRP A 1 89 ? 19.060 9.147 -4.214 1.00 90.88 89 TRP A C 1
ATOM 667 O O . TRP A 1 89 ? 19.561 9.715 -5.194 1.00 90.88 89 TRP A O 1
ATOM 677 N N . ASP A 1 90 ? 19.694 9.145 -3.048 1.00 90.94 90 ASP A N 1
ATOM 678 C CA . ASP A 1 90 ? 21.010 9.741 -2.820 1.00 90.94 90 ASP A CA 1
ATOM 679 C C . ASP A 1 90 ? 21.829 8.918 -1.819 1.00 90.94 90 ASP A C 1
ATOM 681 O O . ASP A 1 90 ? 21.346 7.940 -1.259 1.00 90.94 90 ASP A O 1
ATOM 685 N N . ALA A 1 91 ? 23.096 9.288 -1.616 1.00 91.75 91 ALA A N 1
ATOM 686 C CA . ALA A 1 91 ? 23.990 8.526 -0.747 1.00 91.75 91 ALA A CA 1
ATOM 687 C C . ALA A 1 91 ? 23.500 8.480 0.705 1.00 91.75 91 ALA A C 1
ATOM 689 O O . ALA A 1 91 ? 23.751 7.506 1.400 1.00 91.75 91 ALA A O 1
ATOM 690 N N . GLU A 1 92 ? 22.796 9.515 1.159 1.00 9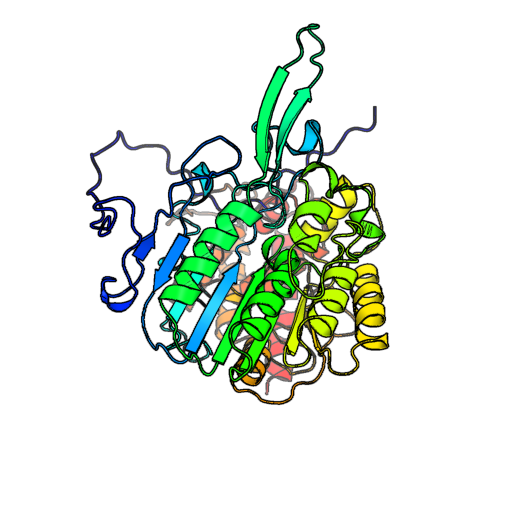0.19 92 GLU A N 1
ATOM 691 C CA . GLU A 1 92 ? 22.294 9.584 2.521 1.00 90.19 92 GLU A CA 1
ATOM 692 C C . GLU A 1 92 ? 21.083 8.662 2.712 1.00 90.19 92 GLU A C 1
ATOM 694 O O . GLU A 1 92 ? 21.032 7.897 3.670 1.00 90.19 92 GLU A O 1
ATOM 699 N N . THR A 1 93 ? 20.121 8.707 1.794 1.00 90.94 93 THR A N 1
ATOM 700 C CA . THR A 1 93 ? 18.915 7.877 1.828 1.00 90.94 93 THR A CA 1
ATOM 701 C C . THR A 1 93 ? 19.187 6.439 1.417 1.00 90.94 93 THR A C 1
ATOM 703 O O . THR A 1 93 ? 18.485 5.558 1.889 1.00 90.94 93 THR A O 1
ATOM 706 N N . CYS A 1 94 ? 20.168 6.159 0.558 1.00 92.44 94 CYS A N 1
ATOM 707 C CA . CYS A 1 94 ? 20.474 4.795 0.114 1.00 92.44 94 CYS A CA 1
ATOM 708 C C . CYS A 1 94 ? 21.424 4.036 1.035 1.00 92.44 94 CYS A C 1
ATOM 710 O O . CYS A 1 94 ? 21.692 2.855 0.798 1.00 92.44 94 CYS A O 1
ATOM 712 N N . ASP A 1 95 ? 21.920 4.702 2.071 1.00 90.19 95 ASP A N 1
ATOM 713 C CA . ASP A 1 95 ? 22.804 4.117 3.057 1.00 90.19 95 ASP A CA 1
ATOM 714 C C . ASP A 1 95 ? 22.199 2.845 3.682 1.00 90.19 95 ASP A C 1
ATOM 716 O O . ASP A 1 95 ? 21.163 2.942 4.338 1.00 90.19 95 ASP A O 1
ATOM 720 N N . PRO A 1 96 ? 22.833 1.661 3.551 1.00 83.50 96 PRO A N 1
ATOM 721 C CA . PRO A 1 96 ? 22.336 0.427 4.165 1.00 83.50 96 PRO A CA 1
ATOM 722 C C . PRO A 1 96 ? 22.332 0.460 5.702 1.00 83.50 96 PRO A C 1
ATOM 724 O O . PRO A 1 96 ? 21.771 -0.435 6.328 1.00 83.50 96 PRO A O 1
ATOM 727 N N . GLU A 1 97 ? 22.975 1.457 6.322 1.00 84.50 97 GLU A N 1
ATOM 728 C CA . GLU A 1 97 ? 22.887 1.713 7.766 1.00 84.50 97 GLU A CA 1
ATOM 729 C C . GLU A 1 97 ? 21.598 2.476 8.156 1.00 84.50 97 GLU A C 1
ATOM 731 O O . GLU A 1 97 ? 21.363 2.709 9.344 1.00 84.50 97 GLU A O 1
ATOM 736 N N . ARG A 1 98 ? 20.754 2.863 7.187 1.00 81.19 98 ARG A N 1
ATOM 737 C CA . ARG A 1 98 ? 19.448 3.504 7.399 1.00 81.19 98 ARG A CA 1
ATOM 738 C C . ARG A 1 98 ? 18.297 2.600 6.966 1.00 81.19 98 ARG A C 1
ATOM 740 O O . ARG A 1 98 ? 18.424 1.795 6.057 1.00 81.19 98 ARG A O 1
ATOM 747 N N . GLU A 1 99 ? 17.136 2.800 7.584 1.00 80.81 99 GLU A N 1
ATOM 748 C CA . GLU A 1 99 ? 15.905 2.045 7.297 1.00 80.81 99 GLU A CA 1
ATOM 749 C C . GLU A 1 99 ? 14.910 2.854 6.442 1.00 80.81 99 GLU A C 1
ATOM 751 O O . GLU A 1 99 ? 13.705 2.865 6.682 1.00 80.81 99 GLU A O 1
ATOM 756 N N . THR A 1 100 ? 15.416 3.578 5.445 1.00 80.25 100 THR A N 1
ATOM 757 C CA . THR A 1 100 ? 14.628 4.360 4.465 1.00 80.25 100 THR A CA 1
ATOM 758 C C . THR A 1 100 ? 13.961 3.488 3.407 1.00 80.25 100 THR A C 1
ATOM 760 O O . THR A 1 100 ? 13.092 3.948 2.678 1.00 80.25 100 THR A O 1
ATOM 763 N N . TYR A 1 101 ? 14.364 2.229 3.275 1.00 83.12 101 TYR A N 1
ATOM 764 C CA . TYR A 1 101 ? 13.707 1.272 2.403 1.00 83.12 101 TYR A CA 1
ATOM 765 C C . TYR A 1 101 ? 13.962 -0.152 2.883 1.00 83.12 101 TYR A C 1
ATOM 767 O O . TYR A 1 101 ? 14.787 -0.420 3.752 1.00 83.12 101 TYR A O 1
ATOM 775 N N . THR A 1 102 ? 13.207 -1.081 2.315 1.00 79.50 102 THR A N 1
ATOM 776 C CA . THR A 1 102 ? 13.292 -2.497 2.654 1.00 79.50 102 THR A CA 1
ATOM 777 C C . THR A 1 102 ? 14.467 -3.133 1.932 1.00 79.50 102 THR A C 1
ATOM 779 O O . THR A 1 102 ? 14.535 -3.101 0.703 1.00 79.50 102 THR A O 1
ATOM 782 N N . HIS A 1 103 ? 15.354 -3.776 2.684 1.00 72.19 103 HIS A N 1
ATOM 783 C CA . HIS A 1 103 ? 16.399 -4.633 2.124 1.00 72.19 103 HIS A CA 1
ATOM 784 C C . HIS A 1 103 ? 15.947 -6.102 2.105 1.00 72.19 103 HIS A C 1
ATOM 786 O O . HIS A 1 103 ? 15.047 -6.491 2.847 1.00 72.19 103 HIS A O 1
ATOM 792 N N . ALA A 1 104 ? 16.581 -6.950 1.287 1.00 61.75 104 ALA A N 1
ATOM 793 C CA . ALA A 1 104 ? 16.174 -8.354 1.119 1.00 61.75 104 ALA A CA 1
ATOM 794 C C . ALA A 1 104 ? 16.087 -9.159 2.429 1.00 61.75 104 ALA A C 1
ATOM 796 O O . ALA A 1 104 ? 15.247 -10.044 2.553 1.00 61.75 104 ALA A O 1
ATOM 797 N N . SER A 1 105 ? 16.923 -8.835 3.423 1.00 51.09 105 SER A N 1
ATOM 798 C CA . SER A 1 105 ? 16.912 -9.466 4.751 1.00 51.09 105 SER A CA 1
ATOM 799 C C . SER A 1 105 ? 15.611 -9.239 5.532 1.00 51.09 105 SER A C 1
ATOM 801 O O . SER A 1 105 ? 15.350 -9.952 6.495 1.00 51.09 105 SER A O 1
ATOM 803 N N . GLN A 1 106 ? 14.784 -8.275 5.117 1.00 52.03 106 GLN A N 1
ATOM 804 C CA . GLN A 1 106 ? 13.501 -7.924 5.731 1.00 52.03 106 GLN A CA 1
ATOM 805 C C . GLN A 1 106 ? 12.286 -8.470 4.957 1.00 52.03 106 GLN A C 1
ATOM 807 O O . GLN A 1 106 ? 11.144 -8.167 5.309 1.00 52.03 106 GLN A O 1
ATOM 812 N N . VAL A 1 107 ? 12.510 -9.264 3.903 1.00 55.41 107 VAL A N 1
ATOM 813 C CA . VAL A 1 107 ? 11.440 -9.918 3.124 1.00 55.41 107 VAL A CA 1
ATOM 814 C C . VAL A 1 107 ? 10.842 -11.125 3.881 1.00 55.41 107 VAL A C 1
ATOM 816 O O . VAL A 1 107 ? 9.785 -11.613 3.508 1.00 55.41 107 VAL A O 1
ATOM 819 N N . GLU A 1 108 ? 11.423 -11.537 5.016 1.00 63.75 108 GLU A N 1
ATOM 820 C CA . GLU A 1 108 ? 11.042 -12.741 5.776 1.00 63.75 108 GLU A CA 1
ATOM 821 C C . GLU A 1 108 ? 10.863 -12.483 7.286 1.00 63.75 108 GLU A C 1
ATOM 823 O O . GLU A 1 108 ? 11.579 -11.645 7.839 1.00 63.75 108 GLU A O 1
ATOM 828 N N . PRO A 1 109 ? 9.991 -13.214 8.018 1.00 66.50 109 PRO A N 1
ATOM 829 C CA . PRO A 1 109 ? 8.759 -13.912 7.606 1.00 66.50 109 PRO A CA 1
ATOM 830 C C . PRO A 1 109 ? 7.515 -12.991 7.603 1.00 66.50 109 PRO A C 1
ATOM 832 O O . PRO A 1 109 ? 6.468 -13.343 7.071 1.00 66.50 109 PRO A O 1
ATOM 835 N N . GLN A 1 110 ? 7.619 -11.782 8.168 1.00 69.31 110 GLN A N 1
ATOM 836 C CA . GLN A 1 110 ? 6.490 -10.858 8.400 1.00 69.31 110 GLN A CA 1
ATOM 837 C C . GLN A 1 110 ? 5.805 -10.364 7.113 1.00 69.31 110 GLN A C 1
ATOM 839 O O . GLN A 1 110 ? 4.688 -9.857 7.160 1.00 69.31 110 GLN A O 1
ATOM 844 N N . ARG A 1 111 ? 6.497 -10.449 5.971 1.00 75.69 111 ARG A N 1
ATOM 845 C CA . ARG A 1 111 ? 5.994 -10.004 4.663 1.00 75.69 111 ARG A CA 1
ATOM 846 C C . ARG A 1 111 ? 5.558 -11.153 3.765 1.00 75.69 111 ARG A C 1
ATOM 848 O O . ARG A 1 111 ? 5.081 -10.892 2.665 1.00 75.69 111 ARG A O 1
ATOM 855 N N . HIS A 1 112 ? 5.703 -12.394 4.227 1.00 87.62 112 HIS A N 1
ATOM 856 C CA . HIS A 1 112 ? 5.146 -13.534 3.521 1.00 87.62 112 HIS A CA 1
ATOM 857 C C . HIS A 1 112 ? 3.616 -13.374 3.457 1.00 87.62 112 HIS A C 1
ATOM 859 O O . HIS A 1 112 ? 3.016 -13.074 4.494 1.00 87.62 112 HIS A O 1
ATOM 865 N N . PRO A 1 113 ? 2.965 -13.578 2.297 1.00 89.88 113 PRO A N 1
ATOM 866 C CA . PRO A 1 113 ? 1.527 -13.346 2.148 1.00 89.88 113 PRO A CA 1
ATOM 867 C C . PRO A 1 113 ? 0.644 -14.110 3.144 1.00 89.88 113 PRO A C 1
ATOM 869 O O . PRO A 1 113 ? -0.406 -13.616 3.534 1.00 89.88 113 PRO A O 1
ATOM 872 N N . GLU A 1 114 ? 1.085 -15.282 3.612 1.00 89.31 114 GLU A N 1
ATOM 873 C CA . GLU A 1 114 ? 0.393 -16.060 4.659 1.00 89.31 114 GLU A CA 1
ATOM 874 C C . GLU A 1 114 ? 0.289 -15.342 6.017 1.00 89.31 114 GLU A C 1
ATOM 876 O O . GLU A 1 114 ? -0.581 -15.663 6.821 1.00 89.31 114 GLU A O 1
ATOM 881 N N . ASN A 1 115 ? 1.183 -14.384 6.275 1.00 86.25 115 ASN A N 1
ATOM 882 C CA . ASN A 1 115 ? 1.262 -13.633 7.525 1.00 86.25 115 ASN A CA 1
ATOM 883 C C . ASN A 1 115 ? 0.558 -12.267 7.423 1.00 86.25 115 ASN A C 1
ATOM 885 O O . ASN A 1 115 ? 0.517 -11.517 8.401 1.00 86.25 115 ASN A O 1
ATOM 889 N N . LEU A 1 116 ? -0.001 -11.937 6.253 1.00 88.38 116 LEU A N 1
ATOM 890 C CA . LEU A 1 116 ? -0.752 -10.707 6.000 1.00 88.38 116 LEU A CA 1
ATOM 891 C C . LEU A 1 116 ? -2.252 -10.905 6.284 1.00 88.38 116 LEU A C 1
ATOM 893 O O . LEU A 1 116 ? -2.730 -12.026 6.421 1.00 88.38 116 LEU A O 1
ATOM 897 N N . ASN A 1 117 ? -2.999 -9.802 6.384 1.00 89.50 117 ASN A N 1
ATOM 898 C CA . ASN A 1 117 ? -4.465 -9.803 6.501 1.00 89.50 117 ASN A CA 1
ATOM 899 C C . ASN A 1 117 ? -5.075 -9.020 5.323 1.00 89.50 117 ASN A C 1
ATOM 901 O O . ASN A 1 117 ? -4.447 -8.877 4.270 1.00 89.50 117 ASN A O 1
ATOM 905 N N . GLY A 1 118 ? -6.294 -8.497 5.492 1.00 93.75 118 GLY A N 1
ATOM 906 C CA . GLY A 1 118 ? -6.990 -7.754 4.446 1.00 93.75 118 GLY A CA 1
ATOM 907 C C . GLY A 1 118 ? -7.210 -8.653 3.234 1.00 93.75 118 GLY A C 1
ATOM 908 O O . GLY A 1 118 ? -7.627 -9.797 3.382 1.00 93.75 118 GLY A O 1
ATOM 909 N N . ILE A 1 119 ? -6.827 -8.191 2.046 1.00 96.75 119 ILE A N 1
ATOM 910 C CA . ILE A 1 119 ? -7.004 -8.935 0.787 1.00 96.75 119 ILE A CA 1
ATOM 911 C C . ILE A 1 119 ? -6.298 -10.304 0.750 1.00 96.75 119 ILE A C 1
ATOM 913 O O . ILE A 1 119 ? -6.588 -11.121 -0.125 1.00 96.75 119 ILE A O 1
ATOM 917 N N . PHE A 1 120 ? -5.385 -10.573 1.688 1.00 95.19 120 PHE A N 1
ATOM 918 C CA . PHE A 1 120 ? -4.691 -11.854 1.817 1.00 95.19 120 PHE A CA 1
ATOM 919 C C . PHE A 1 120 ? -5.333 -12.826 2.810 1.00 95.19 120 PHE A C 1
ATOM 921 O O . PHE A 1 120 ? -4.949 -13.993 2.803 1.00 95.19 120 PHE A O 1
ATOM 928 N N . ASP A 1 121 ? -6.302 -12.390 3.622 1.00 92.69 121 ASP A N 1
ATOM 929 C CA . ASP A 1 121 ? -7.007 -13.259 4.569 1.00 92.69 121 ASP A CA 1
ATOM 930 C C . ASP A 1 121 ? -7.995 -14.167 3.811 1.00 92.69 121 ASP A C 1
ATOM 932 O O . ASP A 1 121 ? -9.018 -13.681 3.316 1.00 92.69 121 ASP A O 1
ATOM 936 N N . PRO A 1 122 ? -7.721 -15.479 3.676 1.00 90.56 122 PRO A N 1
ATOM 937 C CA . PRO A 1 122 ? -8.579 -16.367 2.904 1.00 90.56 122 PRO A CA 1
ATOM 938 C C . PRO A 1 122 ? -9.871 -16.739 3.645 1.00 90.56 122 PRO A C 1
ATOM 940 O O . PRO A 1 122 ? -10.765 -17.312 3.025 1.00 90.56 122 PRO A O 1
ATOM 943 N N . GLU A 1 123 ? -9.959 -16.465 4.950 1.00 91.50 123 GLU A N 1
ATOM 944 C CA . GLU A 1 123 ? -11.096 -16.824 5.799 1.00 91.50 123 GLU A CA 1
ATOM 945 C C . GLU A 1 123 ? -12.077 -15.659 5.977 1.00 91.50 123 GLU A C 1
ATOM 947 O O . GLU A 1 123 ? -13.220 -15.880 6.386 1.00 91.50 123 GLU A O 1
ATOM 952 N N . HIS A 1 124 ? -11.668 -14.426 5.652 1.00 92.31 124 HIS A N 1
ATOM 953 C CA . HIS A 1 124 ? -12.541 -13.269 5.804 1.00 92.31 124 HIS A CA 1
ATOM 954 C C . HIS A 1 124 ? -13.680 -13.296 4.767 1.00 92.31 124 HIS A C 1
ATOM 956 O O . HIS A 1 124 ? -13.415 -13.237 3.562 1.00 92.31 124 HIS A O 1
ATOM 962 N N . PRO A 1 125 ? -14.961 -13.319 5.189 1.00 93.62 125 PRO A N 1
ATOM 963 C CA . PRO A 1 125 ? -16.099 -13.479 4.276 1.00 93.62 125 PRO A CA 1
ATOM 964 C C . PRO A 1 125 ? -16.268 -12.310 3.297 1.00 93.62 125 PRO A C 1
ATOM 966 O O . PRO A 1 125 ? -16.928 -12.453 2.273 1.00 93.62 125 PRO A O 1
ATOM 969 N N . GLU A 1 126 ? -15.675 -11.160 3.612 1.00 95.00 126 GLU A N 1
ATOM 970 C CA . GLU A 1 126 ? -15.714 -9.950 2.786 1.00 95.00 126 GLU A CA 1
ATOM 971 C C . GLU A 1 126 ? -14.454 -9.764 1.929 1.00 95.00 126 GLU A C 1
ATOM 973 O O . GLU A 1 126 ? -14.286 -8.713 1.319 1.00 95.00 126 GLU A O 1
ATOM 978 N N . ASN A 1 127 ? -13.527 -10.730 1.895 1.00 97.12 127 ASN A N 1
ATOM 979 C CA . ASN A 1 127 ? -12.373 -10.648 1.002 1.00 97.12 127 ASN A CA 1
ATOM 980 C C . ASN A 1 127 ? -12.816 -10.858 -0.464 1.00 97.12 127 ASN A C 1
ATOM 982 O O . ASN A 1 127 ? -13.206 -11.972 -0.824 1.00 97.12 127 ASN A O 1
ATOM 986 N N . PRO A 1 128 ? -12.709 -9.843 -1.347 1.00 97.12 128 PRO A N 1
ATOM 987 C CA . PRO A 1 128 ? -13.177 -9.973 -2.726 1.00 97.12 128 PRO A CA 1
ATOM 988 C C . PRO A 1 128 ? -12.267 -10.840 -3.605 1.00 97.12 128 PRO A C 1
ATOM 990 O O . PRO A 1 128 ? -12.649 -11.197 -4.718 1.00 97.12 128 PRO A O 1
ATOM 993 N N . PHE A 1 129 ? -11.077 -11.202 -3.119 1.00 97.81 129 PHE A N 1
ATOM 994 C CA . PHE A 1 129 ? -10.086 -11.969 -3.871 1.00 97.81 129 PHE A CA 1
ATOM 995 C C . PHE A 1 129 ? -10.038 -13.451 -3.485 1.00 97.81 129 PHE A C 1
ATOM 997 O O . PHE A 1 129 ? -9.154 -14.188 -3.937 1.00 97.81 129 PHE A O 1
ATOM 1004 N N . VAL A 1 130 ? -11.003 -13.929 -2.690 1.00 94.75 130 VAL A N 1
ATOM 1005 C CA . VAL A 1 130 ? -11.172 -15.367 -2.447 1.00 94.75 130 VAL A CA 1
ATOM 1006 C C . VAL A 1 130 ? -11.351 -16.079 -3.790 1.00 94.75 130 VAL A C 1
ATOM 1008 O O . VAL A 1 130 ? -12.225 -15.749 -4.589 1.00 94.75 130 VAL A O 1
ATOM 1011 N N . GLY A 1 131 ? -10.494 -17.066 -4.054 1.00 93.69 131 GLY A N 1
ATOM 1012 C CA . GLY A 1 131 ? -10.512 -17.834 -5.300 1.00 93.69 131 GLY A CA 1
ATOM 1013 C C . GLY A 1 131 ? -9.623 -17.291 -6.426 1.00 93.69 131 GLY A C 1
ATOM 1014 O O . GLY A 1 131 ? -9.502 -17.964 -7.448 1.00 93.69 131 GLY A O 1
ATOM 1015 N N . TYR A 1 132 ? -8.975 -16.132 -6.267 1.00 98.00 132 TYR A N 1
ATOM 1016 C CA . TYR A 1 132 ? -7.995 -15.639 -7.242 1.00 98.00 132 TYR A CA 1
ATOM 1017 C C . TYR A 1 132 ? -6.706 -16.468 -7.169 1.00 98.00 132 TYR A C 1
ATOM 1019 O O . TYR A 1 132 ? -6.284 -16.913 -6.095 1.00 98.00 132 TYR A O 1
ATOM 1027 N N . SER A 1 133 ? -6.050 -16.666 -8.315 1.00 98.38 133 SER A N 1
ATOM 1028 C CA . SER A 1 133 ? -4.607 -16.918 -8.295 1.00 98.38 133 SER A CA 1
ATOM 1029 C C . SER A 1 133 ? -3.900 -15.623 -7.905 1.00 98.38 133 SER A C 1
ATOM 1031 O O . SER A 1 133 ? -4.328 -14.545 -8.312 1.00 98.38 133 SER A O 1
ATOM 1033 N N . MET A 1 134 ? -2.832 -15.710 -7.121 1.00 98.56 134 MET A N 1
ATOM 1034 C CA . MET A 1 134 ? -2.129 -14.536 -6.605 1.00 98.56 134 MET A CA 1
ATOM 1035 C C . MET A 1 134 ? -0.643 -14.603 -6.945 1.00 98.56 134 MET A C 1
ATOM 1037 O O . MET A 1 134 ? -0.014 -15.642 -6.747 1.00 98.56 134 MET A O 1
ATOM 1041 N N . VAL A 1 135 ? -0.083 -13.489 -7.413 1.00 98.44 135 VAL A N 1
ATOM 1042 C CA . VAL A 1 135 ? 1.356 -13.292 -7.615 1.00 98.44 135 VAL A CA 1
ATOM 1043 C C . VAL A 1 135 ? 1.778 -12.056 -6.839 1.00 98.44 135 VAL A C 1
ATOM 1045 O O . VAL A 1 135 ? 1.286 -10.959 -7.090 1.00 98.44 135 VAL A O 1
ATOM 1048 N N . VAL A 1 136 ? 2.669 -12.231 -5.869 1.00 97.56 136 VAL A N 1
ATOM 1049 C CA . VAL A 1 136 ? 3.039 -11.185 -4.915 1.00 97.56 136 VAL A CA 1
ATOM 1050 C C . VAL A 1 136 ? 4.520 -10.873 -5.040 1.00 97.56 136 VAL A C 1
ATOM 1052 O O . VAL A 1 136 ? 5.367 -11.754 -4.883 1.00 97.56 136 VAL A O 1
ATOM 1055 N N . LEU A 1 137 ? 4.821 -9.607 -5.310 1.00 96.19 137 LEU A N 1
ATOM 1056 C CA . LEU A 1 137 ? 6.158 -9.097 -5.554 1.00 96.19 137 LEU A CA 1
ATOM 1057 C C . LEU A 1 137 ? 6.624 -8.289 -4.340 1.00 96.19 137 LEU A C 1
ATOM 1059 O O . LEU A 1 137 ? 6.024 -7.261 -4.022 1.00 96.19 137 LEU A O 1
ATOM 1063 N N . PRO A 1 138 ? 7.693 -8.718 -3.655 1.00 92.00 138 PRO A N 1
ATOM 1064 C CA . PRO A 1 138 ? 8.376 -7.902 -2.661 1.00 92.00 138 PRO A CA 1
ATOM 1065 C C . PRO A 1 138 ? 9.160 -6.760 -3.315 1.00 92.00 138 PRO A C 1
ATOM 1067 O O . PRO A 1 138 ? 9.796 -6.956 -4.352 1.00 92.00 138 PRO A O 1
ATOM 1070 N N . VAL A 1 139 ? 9.204 -5.596 -2.660 1.00 89.94 139 VAL A N 1
ATOM 1071 C CA . VAL A 1 139 ? 10.177 -4.541 -2.981 1.00 89.94 139 VAL A CA 1
ATOM 1072 C C . VAL A 1 139 ? 11.444 -4.771 -2.167 1.00 89.94 139 VAL A C 1
ATOM 1074 O O . VAL A 1 139 ? 11.380 -4.991 -0.956 1.00 89.94 139 VAL A O 1
ATOM 1077 N N . CYS A 1 140 ? 12.602 -4.715 -2.823 1.00 92.44 140 CYS A N 1
ATOM 1078 C CA . CYS A 1 140 ? 13.890 -4.862 -2.139 1.00 92.44 140 CYS A CA 1
ATOM 1079 C C . CYS A 1 140 ? 15.038 -4.050 -2.763 1.00 92.44 140 CYS A C 1
ATOM 1081 O O . CYS A 1 140 ? 16.204 -4.320 -2.477 1.00 92.44 140 CYS A O 1
ATOM 1083 N N . THR A 1 141 ? 14.727 -3.094 -3.642 1.00 93.31 141 THR A N 1
ATOM 1084 C CA . THR A 1 141 ? 15.693 -2.400 -4.520 1.00 93.31 141 THR A CA 1
ATOM 1085 C C . THR A 1 141 ? 15.723 -0.882 -4.326 1.00 93.31 141 THR A C 1
ATOM 1087 O O . THR A 1 141 ? 16.542 -0.203 -4.936 1.00 93.31 141 THR A O 1
ATOM 1090 N N . GLY A 1 142 ? 14.852 -0.333 -3.470 1.00 91.88 142 GLY A N 1
ATOM 1091 C CA . GLY A 1 142 ? 14.840 1.095 -3.124 1.00 91.88 142 GLY A CA 1
ATOM 1092 C C . GLY A 1 142 ? 14.445 2.044 -4.266 1.00 91.88 142 GLY A C 1
ATOM 1093 O O . GLY A 1 142 ? 14.588 3.251 -4.122 1.00 91.88 142 GLY A O 1
ATOM 1094 N N . ASP A 1 143 ? 13.944 1.518 -5.382 1.00 93.69 143 ASP A N 1
ATOM 1095 C CA . ASP A 1 143 ? 13.685 2.226 -6.648 1.00 93.69 143 ASP A CA 1
ATOM 1096 C C . ASP A 1 143 ? 12.213 2.143 -7.092 1.00 93.69 143 ASP A C 1
ATOM 1098 O O . ASP A 1 143 ? 11.888 2.313 -8.269 1.00 93.69 143 ASP A O 1
ATOM 1102 N N . SER A 1 144 ? 11.320 1.820 -6.151 1.00 92.75 144 SER A N 1
ATOM 1103 C CA . SER A 1 144 ? 9.878 1.662 -6.374 1.00 92.75 144 SER A CA 1
ATOM 1104 C C . SER A 1 144 ? 9.528 0.767 -7.566 1.00 92.75 144 SER A C 1
ATOM 1106 O O . SER A 1 144 ? 8.592 1.068 -8.290 1.00 92.75 144 SER A O 1
ATOM 1108 N N . TYR A 1 145 ? 10.266 -0.328 -7.783 1.00 95.12 145 TYR A N 1
ATOM 1109 C CA . TYR A 1 145 ? 10.083 -1.268 -8.902 1.00 95.12 145 TYR A CA 1
ATOM 1110 C C . TYR A 1 145 ? 10.394 -0.708 -10.298 1.00 95.12 145 TYR A C 1
ATOM 1112 O O . TYR A 1 145 ? 10.204 -1.429 -11.272 1.00 95.12 145 TYR A O 1
ATOM 1120 N N . LEU A 1 146 ? 10.847 0.538 -10.446 1.00 94.62 146 LEU A N 1
ATOM 1121 C CA . LEU A 1 146 ? 10.991 1.180 -11.762 1.00 94.62 146 LEU A CA 1
ATOM 1122 C C . LEU A 1 146 ? 12.451 1.281 -12.237 1.00 94.62 146 LEU A C 1
ATOM 1124 O O . LEU A 1 146 ? 12.695 1.586 -13.404 1.00 94.62 146 LEU A O 1
ATOM 1128 N N . GLY A 1 147 ? 13.421 1.030 -11.353 1.00 94.31 147 GLY A N 1
ATOM 1129 C CA . GLY A 1 147 ? 14.854 1.132 -11.644 1.00 94.31 147 GLY A CA 1
ATOM 1130 C C . GLY A 1 147 ? 15.460 -0.098 -12.327 1.00 94.31 147 GLY A C 1
ATOM 1131 O O . GLY A 1 147 ? 15.006 -1.224 -12.124 1.00 94.31 147 GLY A O 1
ATOM 1132 N N . ALA A 1 148 ? 16.518 0.109 -13.115 1.00 94.69 148 ALA A N 1
ATOM 1133 C CA . ALA A 1 148 ? 17.355 -0.965 -13.668 1.00 94.69 148 ALA A CA 1
ATOM 1134 C C . ALA A 1 148 ? 18.843 -0.563 -13.765 1.00 94.69 148 ALA A C 1
ATOM 1136 O O . ALA A 1 148 ? 19.510 -0.827 -14.770 1.00 94.69 148 ALA A O 1
ATOM 1137 N N . ARG A 1 149 ? 19.368 0.128 -12.746 1.00 95.12 149 ARG A N 1
ATOM 1138 C CA . ARG A 1 149 ? 20.741 0.651 -12.723 1.00 95.12 149 ARG A CA 1
ATOM 1139 C C . ARG A 1 149 ? 21.433 0.351 -11.397 1.00 95.12 149 ARG A C 1
ATOM 1141 O O . ARG A 1 149 ? 20.940 0.691 -10.330 1.00 95.12 149 ARG A O 1
ATOM 1148 N N . ASP A 1 150 ? 22.629 -0.213 -11.461 1.00 96.06 150 ASP A N 1
ATOM 1149 C CA . ASP A 1 150 ? 23.476 -0.344 -10.277 1.00 96.06 150 ASP A CA 1
ATOM 1150 C C . ASP A 1 150 ? 24.191 0.994 -10.031 1.00 96.06 150 ASP A C 1
ATOM 1152 O O . ASP A 1 150 ? 24.798 1.555 -10.949 1.00 96.06 150 ASP A O 1
ATOM 1156 N N . VAL A 1 151 ? 24.112 1.523 -8.809 1.00 95.38 151 VAL A N 1
ATOM 1157 C CA . VAL A 1 151 ? 24.664 2.840 -8.457 1.00 95.38 151 VAL A CA 1
ATOM 1158 C C . VAL A 1 151 ? 25.614 2.709 -7.272 1.00 95.38 151 VAL A C 1
ATOM 1160 O O . VAL A 1 151 ? 25.257 2.161 -6.231 1.00 95.38 151 VAL A O 1
ATOM 1163 N N . THR A 1 152 ? 26.831 3.236 -7.417 1.00 95.62 152 THR A N 1
ATOM 1164 C CA . THR A 1 152 ? 27.782 3.364 -6.305 1.00 95.62 152 THR A CA 1
ATOM 1165 C C . THR A 1 152 ? 27.628 4.729 -5.654 1.00 95.62 152 THR A C 1
ATOM 1167 O O . THR A 1 152 ? 27.858 5.764 -6.281 1.00 95.62 152 THR A O 1
ATOM 1170 N N . TYR A 1 153 ? 27.251 4.713 -4.382 1.00 93.88 153 TYR A N 1
ATOM 1171 C CA . TYR A 1 153 ? 27.104 5.884 -3.535 1.00 93.88 153 TYR A CA 1
ATOM 1172 C C . TYR A 1 153 ? 28.341 6.077 -2.664 1.00 93.88 153 TYR A C 1
ATOM 1174 O O . TYR A 1 153 ? 29.016 5.116 -2.291 1.00 93.88 153 TYR A O 1
ATOM 1182 N N . VAL A 1 154 ? 28.615 7.335 -2.320 1.00 93.50 154 VAL A N 1
ATOM 1183 C CA . VAL A 1 154 ? 29.759 7.733 -1.498 1.00 93.50 154 VAL A CA 1
ATOM 1184 C C . VAL A 1 154 ? 29.268 8.635 -0.371 1.00 93.50 154 VAL A C 1
ATOM 1186 O O . VAL A 1 154 ? 28.658 9.671 -0.631 1.00 93.50 154 VAL A O 1
ATOM 1189 N N . ILE A 1 155 ? 29.537 8.246 0.877 1.00 90.12 155 ILE A N 1
ATOM 1190 C CA . ILE A 1 155 ? 29.306 9.078 2.064 1.00 90.12 155 ILE A CA 1
ATOM 1191 C C . ILE A 1 155 ? 30.654 9.556 2.590 1.00 90.12 155 ILE A C 1
ATOM 1193 O O . ILE A 1 155 ? 31.491 8.759 3.029 1.00 90.12 155 ILE A O 1
ATOM 1197 N N . GLU A 1 156 ? 30.841 10.871 2.592 1.00 87.00 156 GLU A N 1
ATOM 1198 C CA . GLU A 1 156 ? 31.991 11.511 3.220 1.00 87.00 156 GLU A CA 1
ATOM 1199 C C . GLU A 1 156 ? 31.910 11.356 4.744 1.00 87.00 156 GLU A C 1
ATOM 1201 O O . GLU A 1 156 ? 30.921 11.738 5.372 1.00 87.00 156 GLU A O 1
ATOM 1206 N N . LYS A 1 157 ? 32.953 10.790 5.360 1.00 77.81 157 LYS A N 1
ATOM 1207 C CA . LYS A 1 157 ? 33.056 10.668 6.822 1.00 77.81 157 LYS A CA 1
ATOM 1208 C C . LYS A 1 157 ? 33.976 11.747 7.381 1.00 77.81 157 LYS A C 1
ATOM 1210 O O . LYS A 1 157 ? 35.010 12.056 6.795 1.00 77.81 157 LYS A O 1
ATOM 1215 N N . GLU A 1 158 ? 33.666 12.245 8.580 1.00 71.69 158 GLU A N 1
ATOM 1216 C CA . GLU A 1 158 ? 34.472 13.266 9.277 1.00 71.69 158 GLU A CA 1
ATOM 1217 C C . GLU A 1 158 ? 35.942 12.852 9.496 1.00 71.69 158 GLU A C 1
ATOM 1219 O O . GLU A 1 158 ? 36.821 13.702 9.607 1.00 71.69 158 GLU A O 1
ATOM 1224 N N . ASN A 1 159 ? 36.236 11.546 9.519 1.00 75.75 159 ASN A N 1
ATOM 1225 C CA . ASN A 1 159 ? 37.590 11.001 9.659 1.00 75.75 159 ASN A CA 1
ATOM 1226 C C . ASN A 1 159 ? 38.400 10.962 8.342 1.00 75.75 159 ASN A C 1
ATOM 1228 O O . ASN A 1 159 ? 39.508 10.422 8.327 1.00 75.75 159 ASN A O 1
ATOM 1232 N N . GLY A 1 160 ? 37.856 11.507 7.249 1.00 75.00 160 GLY A N 1
ATOM 1233 C CA . GLY A 1 160 ? 38.539 11.683 5.967 1.00 75.00 160 GLY A CA 1
ATOM 1234 C C . GLY A 1 160 ? 38.636 10.434 5.087 1.00 75.00 160 GLY A C 1
ATOM 1235 O O . GLY A 1 160 ? 39.336 10.476 4.077 1.00 75.00 160 GLY A O 1
ATOM 1236 N N . LYS A 1 161 ? 37.973 9.322 5.441 1.00 82.44 161 LYS A N 1
ATOM 1237 C CA . LYS A 1 161 ? 37.849 8.152 4.555 1.00 82.44 161 LYS A CA 1
ATOM 1238 C C . LYS A 1 161 ? 36.399 8.000 4.088 1.00 82.44 161 LYS A C 1
ATOM 1240 O O . LYS A 1 161 ? 35.566 7.626 4.919 1.00 82.44 161 LYS A O 1
ATOM 1245 N N . PRO A 1 162 ? 36.090 8.254 2.804 1.00 87.75 162 PRO A N 1
ATOM 1246 C CA . PRO A 1 162 ? 34.743 8.051 2.293 1.00 87.75 162 PRO A CA 1
ATOM 1247 C C . PRO A 1 162 ? 34.330 6.582 2.443 1.00 87.75 162 PRO A C 1
ATOM 1249 O O . PRO A 1 162 ? 35.153 5.673 2.292 1.00 87.75 162 PRO A O 1
ATOM 1252 N N . ARG A 1 163 ? 33.057 6.347 2.775 1.00 90.75 163 ARG A N 1
ATOM 1253 C CA . ARG A 1 163 ? 32.447 5.017 2.685 1.00 90.75 163 ARG A CA 1
ATOM 1254 C C . ARG A 1 163 ? 31.726 4.915 1.353 1.00 90.75 163 ARG A C 1
ATOM 1256 O O . ARG A 1 163 ? 30.760 5.635 1.123 1.00 90.75 163 ARG A O 1
ATOM 1263 N N . GLU A 1 164 ? 32.187 3.991 0.524 1.00 93.31 164 GLU A N 1
ATOM 1264 C CA . GLU A 1 164 ? 31.534 3.636 -0.730 1.00 93.31 164 GLU A CA 1
ATOM 1265 C C . GLU A 1 164 ? 30.692 2.376 -0.543 1.00 93.31 164 GLU A C 1
ATOM 1267 O O . GLU A 1 164 ? 31.082 1.457 0.184 1.00 93.31 164 GLU A O 1
ATOM 1272 N N . PHE A 1 165 ? 29.537 2.334 -1.193 1.00 93.06 165 PHE A N 1
ATOM 1273 C CA . PHE A 1 165 ? 28.690 1.150 -1.259 1.00 93.06 165 PHE A CA 1
ATOM 1274 C C . PHE A 1 165 ? 27.874 1.171 -2.549 1.00 93.06 165 PHE A C 1
ATOM 1276 O O . PHE A 1 165 ? 27.476 2.229 -3.034 1.00 93.06 165 PHE A O 1
ATOM 1283 N N . THR A 1 166 ? 27.630 -0.008 -3.110 1.00 94.75 166 THR A N 1
ATOM 1284 C CA . THR A 1 166 ? 26.796 -0.166 -4.301 1.00 94.75 166 THR A CA 1
ATOM 1285 C C . THR A 1 166 ? 25.396 -0.588 -3.896 1.00 94.75 166 THR A C 1
ATOM 1287 O O . THR A 1 166 ? 25.234 -1.485 -3.069 1.00 94.75 166 THR A O 1
ATOM 1290 N N . VAL A 1 167 ? 24.400 0.047 -4.507 1.00 94.44 167 VAL A N 1
ATOM 1291 C CA . VAL A 1 167 ? 23.004 -0.374 -4.454 1.00 94.44 167 VAL A CA 1
ATOM 1292 C C . VAL A 1 167 ? 22.584 -0.851 -5.836 1.00 94.44 167 VAL A C 1
ATOM 1294 O O . VAL A 1 167 ? 22.756 -0.153 -6.837 1.00 94.44 167 VAL A O 1
ATOM 1297 N N . TYR A 1 168 ? 22.037 -2.062 -5.883 1.00 95.12 168 TYR A N 1
ATOM 1298 C CA . TYR A 1 168 ? 21.493 -2.669 -7.094 1.00 95.12 168 TYR A CA 1
ATOM 1299 C C . TYR A 1 168 ? 20.028 -2.235 -7.273 1.00 95.12 168 TYR A C 1
ATOM 1301 O O . TYR A 1 168 ? 19.118 -2.905 -6.775 1.00 95.12 168 TYR A O 1
ATOM 1309 N N . HIS A 1 169 ? 19.778 -1.112 -7.961 1.00 95.62 169 HIS A N 1
ATOM 1310 C CA . HIS A 1 169 ? 18.413 -0.676 -8.296 1.00 95.62 169 HIS A CA 1
ATOM 1311 C C . HIS A 1 169 ? 17.892 -1.471 -9.492 1.00 95.62 169 HIS A C 1
ATOM 1313 O O . HIS A 1 169 ? 17.915 -1.006 -10.629 1.00 95.62 169 HIS A O 1
ATOM 1319 N N . ARG A 1 170 ? 17.497 -2.719 -9.234 1.00 95.50 170 ARG A N 1
ATOM 1320 C CA . ARG A 1 170 ? 17.034 -3.685 -10.240 1.00 95.50 170 ARG A CA 1
ATOM 1321 C C . ARG A 1 170 ? 15.540 -3.978 -10.140 1.00 95.50 170 ARG A C 1
ATOM 1323 O O . ARG A 1 170 ? 15.099 -5.055 -10.531 1.00 95.50 170 ARG A O 1
ATOM 1330 N N . GLY A 1 171 ? 14.751 -3.054 -9.599 1.00 95.81 171 GLY A N 1
ATOM 1331 C CA . GLY A 1 171 ? 13.322 -3.243 -9.369 1.00 95.81 171 GLY A CA 1
ATOM 1332 C C . GLY A 1 171 ? 12.554 -3.612 -10.637 1.00 95.81 171 GLY A C 1
ATOM 1333 O O . GLY A 1 171 ? 11.728 -4.525 -10.606 1.00 95.81 171 GLY A O 1
ATOM 1334 N N . GLN A 1 172 ? 12.870 -2.983 -11.768 1.00 96.50 172 GLN A N 1
ATOM 1335 C CA . GLN A 1 172 ? 12.234 -3.298 -13.043 1.00 96.50 172 GLN A CA 1
ATOM 1336 C C . GLN A 1 172 ? 12.729 -4.621 -13.624 1.00 96.50 172 GLN A C 1
ATOM 1338 O O . GLN A 1 172 ? 11.908 -5.411 -14.086 1.00 96.50 172 GLN A O 1
ATOM 1343 N N . THR A 1 173 ? 14.028 -4.919 -13.528 1.00 96.44 173 THR A N 1
ATOM 1344 C CA . THR A 1 173 ? 14.580 -6.228 -13.917 1.00 96.44 173 THR A CA 1
ATOM 1345 C C . THR A 1 173 ? 13.896 -7.360 -13.146 1.00 96.44 173 THR A C 1
ATOM 1347 O O . THR A 1 173 ? 13.443 -8.337 -13.741 1.00 96.44 173 THR A O 1
ATOM 1350 N N . ASN A 1 174 ? 13.763 -7.201 -11.826 1.00 96.69 174 ASN A N 1
ATOM 1351 C CA . ASN A 1 174 ? 13.084 -8.147 -10.944 1.00 96.69 174 ASN A CA 1
ATOM 1352 C C . ASN A 1 174 ? 11.615 -8.313 -11.339 1.00 96.69 174 ASN A C 1
ATOM 1354 O O . ASN A 1 174 ? 11.140 -9.433 -11.513 1.00 96.69 174 ASN A O 1
ATOM 1358 N N . THR A 1 175 ? 10.904 -7.201 -11.532 1.00 97.94 175 THR A N 1
ATOM 1359 C CA . THR A 1 175 ? 9.472 -7.235 -11.840 1.00 97.94 175 THR A CA 1
ATOM 1360 C C . THR A 1 175 ? 9.196 -7.824 -13.215 1.00 97.94 175 THR A C 1
ATOM 1362 O O . THR A 1 175 ? 8.277 -8.623 -13.351 1.00 97.94 175 THR A O 1
ATOM 1365 N N . MET A 1 176 ? 10.004 -7.514 -14.231 1.00 97.75 176 MET A N 1
ATOM 1366 C CA . MET A 1 176 ? 9.829 -8.093 -15.564 1.00 97.75 176 MET A CA 1
ATOM 1367 C C . MET A 1 176 ? 10.086 -9.597 -15.596 1.00 97.75 176 MET A C 1
ATOM 1369 O O . MET A 1 176 ? 9.423 -10.292 -16.360 1.00 97.75 176 MET A O 1
ATOM 1373 N N . ALA A 1 177 ? 10.983 -10.126 -14.757 1.00 97.50 177 ALA A N 1
ATOM 1374 C CA . ALA A 1 177 ? 11.127 -11.574 -14.612 1.00 97.50 177 ALA A CA 1
ATOM 1375 C C . ALA A 1 177 ? 9.823 -12.221 -14.106 1.00 97.50 177 ALA A C 1
ATOM 1377 O O . ALA A 1 177 ? 9.424 -13.275 -14.600 1.00 97.50 177 ALA A O 1
ATOM 1378 N N . VAL A 1 178 ? 9.119 -11.556 -13.183 1.00 98.19 178 VAL A N 1
ATOM 1379 C CA . VAL A 1 178 ? 7.803 -11.998 -12.697 1.00 98.19 178 VAL A CA 1
ATOM 1380 C C . VAL A 1 178 ? 6.716 -11.811 -13.758 1.00 98.19 178 VAL A C 1
ATOM 1382 O O . VAL A 1 178 ? 5.903 -12.710 -13.944 1.00 98.19 178 VAL A O 1
ATOM 1385 N N . MET A 1 179 ? 6.707 -10.694 -14.494 1.00 98.44 179 MET A N 1
ATOM 1386 C CA . MET A 1 179 ? 5.746 -10.466 -15.585 1.00 98.44 179 MET A CA 1
ATOM 1387 C C . MET A 1 179 ? 5.891 -11.516 -16.687 1.00 98.44 179 MET A C 1
ATOM 1389 O O . MET A 1 179 ? 4.894 -12.089 -17.107 1.00 98.44 179 MET A O 1
ATOM 1393 N N . ASN A 1 180 ? 7.120 -11.854 -17.085 1.00 97.69 180 ASN A N 1
ATOM 1394 C CA . ASN A 1 180 ? 7.369 -12.931 -18.045 1.00 97.69 180 ASN A CA 1
ATOM 1395 C C . ASN A 1 180 ? 6.867 -14.279 -17.517 1.00 97.69 180 ASN A C 1
ATOM 1397 O O . ASN A 1 180 ? 6.214 -15.016 -18.247 1.00 97.69 180 ASN A O 1
ATOM 1401 N N . TRP A 1 181 ? 7.085 -14.572 -16.229 1.00 98.06 181 TRP A N 1
ATOM 1402 C CA . TRP A 1 181 ? 6.501 -15.762 -15.615 1.00 98.06 181 TRP A CA 1
ATOM 1403 C C . TRP A 1 181 ? 4.967 -15.729 -15.653 1.00 98.06 181 TRP A C 1
ATOM 1405 O O . TRP A 1 181 ? 4.355 -16.746 -15.955 1.00 98.06 181 TRP A O 1
ATOM 1415 N N . ILE A 1 182 ? 4.323 -14.585 -15.406 1.00 98.56 182 ILE A N 1
ATOM 1416 C CA . ILE A 1 182 ? 2.865 -14.448 -15.558 1.00 98.56 182 ILE A CA 1
ATOM 1417 C C . ILE A 1 182 ? 2.448 -14.748 -17.006 1.00 98.56 182 ILE A C 1
ATOM 1419 O O . ILE A 1 182 ? 1.508 -15.513 -17.210 1.00 98.56 182 ILE A O 1
ATOM 1423 N N . TYR A 1 183 ? 3.149 -14.203 -18.002 1.00 98.12 183 TYR A N 1
ATOM 1424 C CA . TYR A 1 183 ? 2.848 -14.409 -19.427 1.00 98.12 183 TYR A CA 1
ATOM 1425 C C . TYR A 1 183 ? 2.958 -15.874 -19.851 1.00 98.12 183 TYR A C 1
ATOM 1427 O O . TYR A 1 183 ? 2.114 -16.368 -20.593 1.00 98.12 183 TYR A O 1
ATOM 1435 N N . ASP A 1 184 ? 3.945 -16.592 -19.318 1.00 96.94 184 ASP A N 1
ATOM 1436 C CA . ASP A 1 184 ? 4.144 -18.014 -19.602 1.00 96.94 184 ASP A CA 1
ATOM 1437 C C . ASP A 1 184 ? 3.104 -18.923 -18.917 1.00 96.94 184 ASP A C 1
ATOM 1439 O O . ASP A 1 184 ? 2.984 -20.099 -19.264 1.00 96.94 184 ASP A O 1
ATOM 1443 N N . ASN A 1 185 ? 2.366 -18.413 -17.923 1.00 97.19 185 ASN A N 1
ATOM 1444 C CA . ASN A 1 185 ? 1.525 -19.229 -17.041 1.00 97.19 185 ASN A CA 1
ATOM 1445 C C . ASN A 1 185 ? 0.031 -18.898 -17.068 1.00 97.19 185 ASN A C 1
ATOM 1447 O O . ASN A 1 185 ? -0.776 -19.722 -16.633 1.00 97.19 185 ASN A O 1
ATOM 1451 N N . PHE A 1 186 ? -0.353 -17.732 -17.579 1.00 97.50 186 PHE A N 1
ATOM 1452 C CA . PHE A 1 186 ? -1.744 -17.310 -17.704 1.00 97.50 186 PHE A CA 1
ATOM 1453 C C . PHE A 1 186 ? -2.064 -17.056 -19.177 1.00 97.50 186 PHE A C 1
ATOM 1455 O O . PHE A 1 186 ? -1.878 -15.960 -19.674 1.00 97.50 186 PHE A O 1
ATOM 1462 N N . GLU A 1 187 ? -2.558 -18.070 -19.889 1.00 96.25 187 GLU A N 1
ATOM 1463 C CA . GLU A 1 187 ? -2.794 -17.968 -21.340 1.00 96.25 187 GLU A CA 1
ATOM 1464 C C . GLU A 1 187 ? -3.874 -16.932 -21.702 1.00 96.25 187 GLU A C 1
ATOM 1466 O O . GLU A 1 187 ? -3.693 -16.121 -22.608 1.00 96.25 187 GLU A O 1
ATOM 1471 N N . SER A 1 188 ? -5.004 -16.951 -20.990 1.00 97.19 188 SER A N 1
ATOM 1472 C CA . SER A 1 188 ? -6.155 -16.087 -21.275 1.00 97.19 188 SER A CA 1
ATOM 1473 C C . SER A 1 188 ? -6.960 -15.765 -20.004 1.00 97.19 188 SER A C 1
ATOM 1475 O O . SER A 1 188 ? -8.111 -16.204 -19.876 1.00 97.19 188 SER A O 1
ATOM 1477 N N . PRO A 1 189 ? -6.372 -15.060 -19.019 1.00 97.81 189 PRO A N 1
ATOM 1478 C CA . PRO A 1 189 ? -7.114 -14.611 -17.846 1.00 97.81 189 PRO A CA 1
ATOM 1479 C C . PRO A 1 189 ? -8.272 -13.695 -18.271 1.00 97.81 189 PRO A C 1
ATOM 1481 O O . PRO A 1 189 ? -8.156 -12.936 -19.227 1.00 97.81 189 PRO A O 1
ATOM 1484 N N . GLN A 1 190 ? -9.401 -13.768 -17.567 1.00 98.44 190 GLN A N 1
ATOM 1485 C CA . GLN A 1 190 ? -10.568 -12.915 -17.825 1.00 98.44 190 GLN A CA 1
ATOM 1486 C C . GLN A 1 190 ? -10.536 -11.648 -16.970 1.00 98.44 190 GLN A C 1
ATOM 1488 O O . GLN A 1 190 ? -10.980 -10.589 -17.406 1.00 98.44 190 GLN A O 1
ATOM 1493 N N . GLU A 1 191 ? -10.002 -11.759 -15.755 1.00 98.56 191 GLU A N 1
ATOM 1494 C CA . GLU A 1 191 ? -9.917 -10.674 -14.785 1.00 98.56 191 GLU A CA 1
ATOM 1495 C C . GLU A 1 191 ? -8.498 -10.610 -14.217 1.00 98.56 191 GLU A C 1
ATOM 1497 O O . GLU A 1 191 ? -7.992 -11.591 -13.662 1.00 98.56 191 GLU A O 1
ATOM 1502 N N . ILE A 1 192 ? -7.869 -9.443 -14.330 1.00 98.88 192 ILE A N 1
ATOM 1503 C CA . ILE A 1 192 ? -6.580 -9.148 -13.710 1.00 98.88 192 ILE A CA 1
ATOM 1504 C C . ILE A 1 192 ? -6.757 -7.931 -12.810 1.00 98.88 192 ILE A C 1
ATOM 1506 O O . ILE A 1 192 ? -7.112 -6.846 -13.265 1.00 98.88 192 ILE A O 1
ATOM 1510 N N . PHE A 1 193 ? -6.473 -8.104 -11.527 1.00 98.88 193 PHE A N 1
ATOM 1511 C CA . PHE A 1 193 ? -6.439 -7.023 -10.558 1.00 98.88 193 PHE A CA 1
ATOM 1512 C C . PHE A 1 193 ? -4.988 -6.792 -10.146 1.00 98.88 193 PHE A C 1
ATOM 1514 O O . PHE A 1 193 ? -4.346 -7.677 -9.589 1.00 98.88 193 PHE A O 1
ATOM 1521 N N . VAL A 1 194 ? -4.450 -5.615 -10.435 1.00 98.94 194 VAL A N 1
ATOM 1522 C CA . VAL A 1 194 ? -3.110 -5.201 -10.025 1.00 98.94 194 VAL A CA 1
ATOM 1523 C C . VAL A 1 194 ? -3.269 -4.216 -8.885 1.00 98.94 194 VAL A C 1
ATOM 1525 O O . VAL A 1 194 ? -3.856 -3.151 -9.054 1.00 98.94 194 VAL A O 1
ATOM 1528 N N . ALA A 1 195 ? -2.764 -4.568 -7.714 1.00 98.81 195 ALA A N 1
ATOM 1529 C CA . ALA A 1 195 ? -2.782 -3.702 -6.550 1.00 98.81 195 ALA A CA 1
ATOM 1530 C C . ALA A 1 195 ? -1.361 -3.473 -6.051 1.00 98.81 195 ALA A C 1
ATOM 1532 O O . ALA A 1 195 ? -0.497 -4.342 -6.154 1.00 98.81 195 ALA A O 1
ATOM 1533 N N . GLY A 1 196 ? -1.108 -2.314 -5.469 1.00 98.31 196 GLY A N 1
ATOM 1534 C CA . GLY A 1 196 ? 0.167 -2.059 -4.825 1.00 98.31 196 GLY A CA 1
ATOM 1535 C C . GLY A 1 196 ? 0.021 -1.021 -3.744 1.00 98.31 196 GLY A C 1
ATOM 1536 O O . GLY A 1 196 ? -0.795 -0.114 -3.876 1.00 98.31 196 GLY A O 1
ATOM 1537 N N . SER A 1 197 ? 0.833 -1.144 -2.701 1.00 97.56 197 SER A N 1
ATOM 1538 C CA . SER A 1 197 ? 0.820 -0.201 -1.584 1.00 97.56 197 SER A CA 1
ATOM 1539 C C . SER A 1 197 ? 2.143 0.552 -1.478 1.00 97.56 197 SER A C 1
ATOM 1541 O O . SER A 1 197 ? 3.203 -0.026 -1.730 1.00 97.56 197 SER A O 1
ATOM 1543 N N . SER A 1 198 ? 2.121 1.823 -1.067 1.00 95.75 198 SER A N 1
ATOM 1544 C CA . SER A 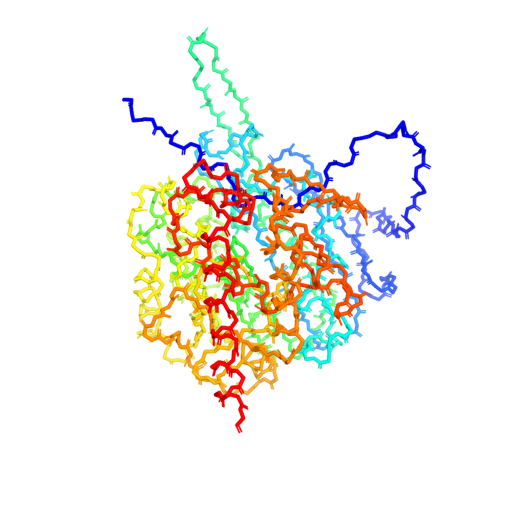1 198 ? 3.325 2.648 -0.876 1.00 95.75 198 SER A CA 1
ATOM 1545 C C . SER A 1 198 ? 4.195 2.701 -2.149 1.00 95.75 198 SER A C 1
ATOM 1547 O O . SER A 1 198 ? 3.708 3.015 -3.230 1.00 95.75 198 SER A O 1
ATOM 1549 N N . ALA A 1 199 ? 5.476 2.325 -2.082 1.00 94.12 199 ALA A N 1
ATOM 1550 C CA . ALA A 1 199 ? 6.345 2.192 -3.258 1.00 94.12 199 ALA A CA 1
ATOM 1551 C C . ALA A 1 199 ? 5.749 1.310 -4.383 1.00 94.12 199 ALA A C 1
ATOM 1553 O O . ALA A 1 199 ? 5.937 1.599 -5.563 1.00 94.12 199 ALA A O 1
ATOM 1554 N N . GLY A 1 200 ? 4.990 0.259 -4.045 1.00 96.94 200 GLY A N 1
ATOM 1555 C CA . GLY A 1 200 ? 4.278 -0.562 -5.031 1.00 96.94 200 GLY A CA 1
ATOM 1556 C C . GLY A 1 200 ? 3.084 0.151 -5.668 1.00 96.94 200 GLY A C 1
ATOM 1557 O O . GLY A 1 200 ? 2.765 -0.093 -6.832 1.00 96.94 200 GLY A O 1
ATOM 1558 N N . ALA A 1 201 ? 2.460 1.083 -4.947 1.00 98.19 201 ALA A N 1
ATOM 1559 C CA . ALA A 1 201 ? 1.370 1.904 -5.463 1.00 98.19 201 ALA A CA 1
ATOM 1560 C C . ALA A 1 201 ? 1.853 2.851 -6.573 1.00 98.19 201 ALA A C 1
ATOM 1562 O O . ALA A 1 201 ? 1.132 3.035 -7.552 1.00 98.19 201 ALA A O 1
ATOM 1563 N N . LEU A 1 202 ? 3.085 3.377 -6.477 1.00 96.06 202 LEU A N 1
ATOM 1564 C CA . LEU A 1 202 ? 3.721 4.154 -7.553 1.00 96.06 202 LEU A CA 1
ATOM 1565 C C . LEU A 1 202 ? 3.867 3.328 -8.833 1.00 96.06 202 LEU A C 1
ATOM 1567 O O . LEU A 1 202 ? 3.524 3.795 -9.911 1.00 96.06 202 LEU A O 1
ATOM 1571 N N . ALA A 1 203 ? 4.322 2.081 -8.721 1.00 96.88 203 ALA A N 1
ATOM 1572 C CA . ALA A 1 203 ? 4.576 1.223 -9.876 1.00 96.88 203 ALA A CA 1
ATOM 1573 C C . ALA A 1 203 ? 3.317 0.599 -10.500 1.00 96.88 203 ALA A C 1
ATOM 1575 O O . ALA A 1 203 ? 3.352 0.140 -11.644 1.00 96.88 203 ALA A O 1
ATOM 1576 N N . THR A 1 204 ? 2.214 0.561 -9.749 1.00 98.69 204 THR A N 1
ATOM 1577 C CA . THR A 1 204 ? 0.974 -0.127 -10.139 1.00 98.69 204 THR A CA 1
ATOM 1578 C C . THR A 1 204 ? 0.446 0.304 -11.513 1.00 98.69 204 THR A C 1
ATOM 1580 O O . THR A 1 204 ? 0.199 -0.586 -12.326 1.00 98.69 204 THR A O 1
ATOM 1583 N N . PRO A 1 205 ? 0.330 1.605 -11.855 1.00 98.31 205 PRO A N 1
ATOM 1584 C CA . PRO A 1 205 ? -0.167 2.025 -13.167 1.00 98.31 205 PRO A CA 1
ATOM 1585 C C . PRO A 1 205 ? 0.685 1.499 -14.323 1.00 98.31 205 PRO A C 1
ATOM 1587 O O . PRO A 1 205 ? 0.147 1.034 -15.326 1.00 98.31 205 PRO A O 1
ATOM 1590 N N . PHE A 1 206 ? 2.013 1.523 -14.172 1.00 98.25 206 PHE A N 1
ATOM 1591 C CA . PHE A 1 206 ? 2.934 1.039 -15.197 1.00 98.25 206 PHE A CA 1
ATOM 1592 C C . PHE A 1 206 ? 2.717 -0.452 -15.463 1.00 98.25 206 PHE A C 1
ATOM 1594 O O . PHE A 1 206 ? 2.388 -0.834 -16.586 1.00 98.25 206 PHE A O 1
ATOM 1601 N N . TYR A 1 207 ? 2.799 -1.289 -14.429 1.00 98.75 207 TYR A N 1
ATOM 1602 C CA . TYR A 1 207 ? 2.661 -2.737 -14.594 1.00 98.75 207 TYR A CA 1
ATOM 1603 C C . TYR A 1 207 ? 1.243 -3.180 -14.964 1.00 98.75 207 TYR A C 1
ATOM 1605 O O . TYR A 1 207 ? 1.086 -4.116 -15.748 1.00 98.75 207 TYR A O 1
ATOM 1613 N N . ALA A 1 208 ? 0.213 -2.479 -14.484 1.00 98.81 208 ALA A N 1
ATOM 1614 C CA . ALA A 1 208 ? -1.158 -2.717 -14.919 1.00 98.81 208 ALA A CA 1
ATOM 1615 C C . ALA A 1 208 ? -1.348 -2.393 -16.409 1.00 98.81 208 ALA A C 1
ATOM 1617 O O . ALA A 1 208 ? -2.030 -3.142 -17.104 1.00 98.81 208 ALA A O 1
ATOM 1618 N N . SER A 1 209 ? -0.687 -1.350 -16.932 1.00 98.62 209 SER A N 1
ATOM 1619 C CA . SER A 1 209 ? -0.720 -1.048 -18.370 1.00 98.62 209 SER A CA 1
ATOM 1620 C C . SER A 1 209 ? -0.062 -2.136 -19.220 1.00 98.62 209 SER A C 1
ATOM 1622 O O . SER A 1 209 ? -0.617 -2.509 -20.249 1.00 98.62 209 SER A O 1
ATOM 1624 N N . LEU A 1 210 ? 1.052 -2.722 -18.762 1.00 98.62 210 LEU A N 1
ATOM 1625 C CA . LEU A 1 210 ? 1.697 -3.830 -19.475 1.00 98.62 210 LEU A CA 1
ATOM 1626 C C . LEU A 1 210 ? 0.798 -5.073 -19.515 1.00 98.62 210 LEU A C 1
ATOM 1628 O O . LEU A 1 210 ? 0.653 -5.697 -20.564 1.00 98.62 210 LEU A O 1
ATOM 1632 N N . LEU A 1 211 ? 0.142 -5.399 -18.397 1.00 98.69 211 LEU A N 1
ATOM 1633 C CA . LEU A 1 211 ? -0.807 -6.512 -18.329 1.00 98.69 211 LEU A CA 1
ATOM 1634 C C . LEU A 1 211 ? -2.044 -6.267 -19.206 1.00 98.69 211 LEU A C 1
ATOM 1636 O O . LEU A 1 211 ? -2.483 -7.180 -19.898 1.00 98.69 211 LEU A O 1
ATOM 1640 N N . ALA A 1 212 ? -2.572 -5.042 -19.241 1.00 98.62 212 ALA A N 1
ATOM 1641 C CA . ALA A 1 212 ? -3.693 -4.675 -20.108 1.00 98.62 212 ALA A CA 1
ATOM 1642 C C . ALA A 1 212 ? -3.347 -4.743 -21.605 1.00 98.62 212 ALA A C 1
ATOM 1644 O O . ALA A 1 212 ? -4.195 -5.123 -22.411 1.00 98.62 212 ALA A O 1
ATOM 1645 N N . GLN A 1 213 ? -2.103 -4.419 -21.977 1.00 97.88 213 GLN A N 1
ATOM 1646 C CA . GLN A 1 213 ? -1.603 -4.573 -23.347 1.00 97.88 213 GLN A CA 1
ATOM 1647 C C . GLN A 1 213 ? -1.380 -6.041 -23.725 1.00 97.88 213 GLN A C 1
ATOM 1649 O O . GLN A 1 213 ? -1.706 -6.439 -24.843 1.00 97.88 213 GLN A O 1
ATOM 1654 N N . GLN A 1 214 ? -0.835 -6.844 -22.806 1.00 98.06 214 GLN A N 1
ATOM 1655 C CA . GLN A 1 214 ? -0.607 -8.273 -23.026 1.00 98.06 214 GLN A CA 1
ATOM 1656 C C . GLN A 1 214 ? -1.924 -9.056 -23.130 1.00 98.06 214 GLN A C 1
ATOM 1658 O O . GLN A 1 214 ? -2.025 -9.991 -23.924 1.00 98.06 214 GLN A O 1
ATOM 1663 N N . TYR A 1 215 ? -2.932 -8.669 -22.345 1.00 98.19 215 TYR A N 1
ATOM 1664 C CA . TYR A 1 215 ? -4.232 -9.332 -22.266 1.00 98.19 215 TYR A CA 1
ATOM 1665 C C . TYR A 1 215 ? -5.367 -8.376 -22.665 1.00 98.19 215 TYR A C 1
ATOM 1667 O O . TYR A 1 215 ? -6.161 -7.973 -21.814 1.00 98.19 215 TYR A O 1
ATOM 1675 N N . PRO A 1 216 ? -5.491 -8.017 -23.957 1.00 96.88 216 PRO A N 1
ATOM 1676 C CA . PRO A 1 216 ? -6.456 -7.011 -24.408 1.00 96.88 216 PRO A CA 1
ATOM 1677 C C . PRO A 1 216 ? -7.924 -7.425 -24.204 1.00 96.88 216 PRO A C 1
ATOM 1679 O O . PRO A 1 216 ? -8.790 -6.561 -24.089 1.00 96.88 216 PRO A O 1
ATOM 1682 N N . GLU A 1 217 ? -8.200 -8.731 -24.134 1.00 97.56 217 GLU A N 1
ATOM 1683 C CA . GLU A 1 217 ? -9.538 -9.287 -23.878 1.00 97.56 217 GLU A CA 1
ATOM 1684 C C . GLU A 1 217 ? -9.861 -9.423 -22.380 1.00 97.56 217 GLU A C 1
ATOM 1686 O O . GLU A 1 217 ? -11.009 -9.680 -22.015 1.00 97.56 217 GLU A O 1
ATOM 1691 N N . ALA A 1 218 ? -8.862 -9.280 -21.503 1.00 98.31 218 ALA A N 1
ATOM 1692 C CA . ALA A 1 218 ? -9.069 -9.318 -20.063 1.00 98.31 218 ALA A CA 1
ATOM 1693 C C . ALA A 1 218 ? -9.570 -7.962 -19.564 1.00 98.31 218 ALA A C 1
ATOM 1695 O O . ALA A 1 218 ? -9.154 -6.901 -20.039 1.00 98.31 218 ALA A O 1
ATOM 1696 N N . ARG A 1 219 ? -10.399 -7.985 -18.522 1.00 98.56 219 ARG A N 1
ATOM 1697 C CA . ARG A 1 219 ? -10.630 -6.793 -17.711 1.00 98.56 219 ARG A CA 1
ATOM 1698 C C . ARG A 1 219 ? -9.436 -6.600 -16.782 1.00 98.56 219 ARG A C 1
ATOM 1700 O O . ARG A 1 219 ? -9.191 -7.449 -15.923 1.00 98.56 219 ARG A O 1
ATOM 1707 N N . VAL A 1 220 ? -8.723 -5.485 -16.934 1.00 98.88 220 VAL A N 1
ATOM 1708 C CA . VAL A 1 220 ? -7.551 -5.160 -16.113 1.00 98.88 220 VAL A CA 1
ATOM 1709 C C . VAL A 1 220 ? -7.819 -3.928 -15.258 1.00 98.88 220 VAL A C 1
ATOM 1711 O O . VAL A 1 220 ? -8.239 -2.886 -15.759 1.00 98.88 220 VAL A O 1
ATOM 1714 N N . VAL A 1 221 ? -7.556 -4.061 -13.961 1.00 98.88 221 VAL A N 1
ATOM 1715 C CA . VAL A 1 221 ? -7.721 -3.010 -12.954 1.00 98.88 221 VAL A CA 1
ATOM 1716 C C . VAL A 1 221 ? -6.376 -2.718 -12.298 1.00 98.88 221 VAL A C 1
ATOM 1718 O O . VAL A 1 221 ? -5.666 -3.648 -11.930 1.00 98.88 221 VAL A O 1
ATOM 1721 N N . GLY A 1 222 ? -6.041 -1.442 -12.110 1.00 98.81 222 GLY A N 1
ATOM 1722 C CA . GLY A 1 222 ? -4.941 -0.976 -11.267 1.00 98.81 222 GLY A CA 1
ATOM 1723 C C . GLY A 1 222 ? -5.458 -0.211 -10.045 1.00 98.81 222 GLY A C 1
ATOM 1724 O O . GLY A 1 222 ? -6.176 0.776 -10.208 1.00 98.81 222 GLY A O 1
ATOM 1725 N N . LEU A 1 223 ? -5.079 -0.627 -8.834 1.00 98.88 223 LEU A N 1
ATOM 1726 C CA . LEU A 1 223 ? -5.395 0.053 -7.573 1.00 98.88 223 LEU A CA 1
ATOM 1727 C C . LEU A 1 223 ? -4.117 0.412 -6.803 1.00 98.88 223 LEU A C 1
ATOM 1729 O O . LEU A 1 223 ? -3.423 -0.458 -6.278 1.00 98.88 223 LEU A O 1
ATOM 1733 N N . SER A 1 224 ? -3.843 1.708 -6.700 1.00 98.81 224 SER A N 1
ATOM 1734 C CA . SER A 1 224 ? -2.734 2.250 -5.908 1.00 98.81 224 SER A CA 1
ATOM 1735 C C . SER A 1 224 ? -3.209 2.603 -4.493 1.00 98.81 224 SER A C 1
ATOM 1737 O O . SER A 1 224 ? -4.157 3.367 -4.346 1.00 98.81 224 SER A O 1
ATOM 1739 N N . ASP A 1 225 ? -2.548 2.062 -3.469 1.00 98.62 225 ASP A N 1
ATOM 1740 C CA . ASP A 1 225 ? -2.824 2.276 -2.040 1.00 98.62 225 ASP A CA 1
ATOM 1741 C C . ASP A 1 225 ? -1.714 3.119 -1.382 1.00 98.62 225 ASP A C 1
ATOM 1743 O O . ASP A 1 225 ? -0.585 2.655 -1.210 1.00 98.62 225 ASP A O 1
ATOM 1747 N N . ASP A 1 226 ? -2.034 4.361 -1.017 1.00 97.94 226 ASP A N 1
ATOM 1748 C CA . ASP A 1 226 ? -1.180 5.294 -0.270 1.00 97.94 226 ASP A CA 1
ATOM 1749 C C . ASP A 1 226 ? 0.109 5.754 -0.980 1.00 97.94 226 ASP A C 1
ATOM 1751 O O . ASP A 1 226 ? 1.237 5.566 -0.507 1.00 97.94 226 ASP A O 1
ATOM 1755 N N . ALA A 1 227 ? -0.063 6.409 -2.129 1.00 96.88 227 ALA A N 1
ATOM 1756 C CA . ALA A 1 227 ? 1.008 7.110 -2.853 1.00 96.88 227 ALA A CA 1
ATOM 1757 C C . ALA A 1 227 ? 0.541 8.391 -3.571 1.00 96.88 227 ALA A C 1
ATOM 1759 O O . ALA A 1 227 ? 1.304 8.997 -4.326 1.00 96.88 227 ALA A O 1
ATOM 1760 N N . GLY A 1 228 ? -0.708 8.806 -3.363 1.00 97.38 228 GLY A N 1
ATOM 1761 C CA . GLY A 1 228 ? -1.374 9.882 -4.086 1.00 97.38 228 GLY A CA 1
ATOM 1762 C C . GLY A 1 228 ? -0.736 11.259 -3.900 1.00 97.38 228 GLY A C 1
ATOM 1763 O O . GLY A 1 228 ? -0.930 12.124 -4.751 1.00 97.38 228 GLY A O 1
ATOM 1764 N N . SER A 1 229 ? 0.049 11.483 -2.839 1.00 96.56 229 SER A N 1
ATOM 1765 C CA . SER A 1 229 ? 0.739 12.765 -2.610 1.00 96.56 229 SER A CA 1
ATOM 1766 C C . SER A 1 229 ? 2.025 12.936 -3.428 1.00 96.56 229 SER A C 1
ATOM 1768 O O . SER A 1 229 ? 2.457 14.068 -3.655 1.00 96.56 229 SER A O 1
ATOM 1770 N N . PHE A 1 230 ? 2.613 11.846 -3.928 1.00 94.31 230 PHE A N 1
ATOM 1771 C CA . PHE A 1 230 ? 3.880 11.842 -4.667 1.00 94.31 230 PHE A CA 1
ATOM 1772 C C . PHE A 1 230 ? 3.689 12.226 -6.139 1.00 94.31 230 PHE A C 1
ATOM 1774 O O . PHE A 1 230 ? 3.995 11.459 -7.048 1.00 94.31 230 PHE A O 1
ATOM 1781 N N . GLY A 1 231 ? 3.116 13.401 -6.382 1.00 91.00 231 GLY A N 1
ATOM 1782 C CA . GLY A 1 231 ? 2.946 13.953 -7.724 1.00 91.00 231 GLY A CA 1
ATOM 1783 C C . GLY A 1 231 ? 4.241 14.517 -8.299 1.00 91.00 231 GLY A C 1
ATOM 1784 O O . GLY A 1 231 ? 5.243 14.674 -7.600 1.00 91.00 231 GLY A O 1
ATOM 1785 N N . ARG A 1 232 ? 4.200 14.891 -9.579 1.00 87.44 232 ARG A N 1
ATOM 1786 C CA . ARG A 1 232 ? 5.335 15.426 -10.345 1.00 87.44 232 ARG A CA 1
ATOM 1787 C C . ARG A 1 232 ? 6.189 16.452 -9.607 1.00 87.44 232 ARG A C 1
ATOM 1789 O O . ARG A 1 232 ? 7.415 16.368 -9.678 1.00 87.44 232 ARG A O 1
ATOM 1796 N N . GLU A 1 233 ? 5.563 17.437 -8.970 1.00 83.38 233 GLU A N 1
ATOM 1797 C CA . GLU A 1 233 ? 6.272 18.514 -8.270 1.00 83.38 233 GLU A CA 1
ATOM 1798 C C . GLU A 1 233 ? 6.843 18.038 -6.929 1.00 83.38 233 GLU A C 1
ATOM 1800 O O . GLU A 1 233 ? 8.011 18.281 -6.630 1.00 83.38 233 GLU A O 1
ATOM 1805 N N . ALA A 1 234 ? 6.045 17.299 -6.158 1.00 83.25 234 ALA A N 1
ATOM 1806 C CA . ALA A 1 234 ? 6.399 16.808 -4.827 1.00 83.25 234 ALA A CA 1
ATOM 1807 C C . ALA A 1 234 ? 7.531 15.758 -4.844 1.00 83.25 234 ALA A C 1
ATOM 1809 O O . ALA A 1 234 ? 8.312 15.645 -3.895 1.00 83.25 234 ALA A O 1
ATOM 1810 N N . SER A 1 235 ? 7.653 15.017 -5.948 1.00 81.19 235 SER A N 1
ATOM 1811 C CA . SER A 1 235 ? 8.686 13.998 -6.166 1.00 81.19 235 SER A CA 1
ATOM 1812 C C . SER A 1 235 ? 9.944 14.525 -6.866 1.00 81.19 235 SER A C 1
ATOM 1814 O O . SER A 1 235 ? 10.858 13.751 -7.140 1.00 81.19 235 SER A O 1
ATOM 1816 N N . ALA A 1 236 ? 10.048 15.828 -7.149 1.00 80.19 236 ALA A N 1
ATOM 1817 C CA . ALA A 1 236 ? 11.196 16.383 -7.874 1.00 80.19 236 ALA A CA 1
ATOM 1818 C C . ALA A 1 236 ? 12.542 16.211 -7.134 1.00 80.19 236 ALA A C 1
ATOM 1820 O O . ALA A 1 236 ? 13.592 16.167 -7.773 1.00 80.19 236 ALA A O 1
ATOM 1821 N N . GLY A 1 237 ? 12.521 16.100 -5.799 1.00 79.62 237 GLY A N 1
ATOM 1822 C CA . GLY A 1 237 ? 13.717 15.872 -4.976 1.00 79.62 237 GLY A CA 1
ATOM 1823 C C . GLY A 1 237 ? 14.278 14.445 -5.053 1.00 79.62 237 GLY A C 1
ATOM 1824 O O . GLY A 1 237 ? 15.470 14.243 -4.828 1.00 79.62 237 GLY A O 1
ATOM 1825 N N . SER A 1 238 ? 13.450 13.462 -5.416 1.00 79.19 238 SER A N 1
ATOM 1826 C CA . SER A 1 238 ? 13.852 12.069 -5.625 1.00 79.19 238 SER A CA 1
ATOM 1827 C C . SER A 1 238 ? 14.105 11.828 -7.112 1.00 79.19 238 SER A C 1
ATOM 1829 O O . SER A 1 238 ? 13.250 11.281 -7.795 1.00 79.19 238 SER A O 1
ATOM 1831 N N . ASP A 1 239 ? 15.240 12.301 -7.633 1.00 82.00 239 ASP A N 1
ATOM 1832 C CA . ASP A 1 239 ? 15.618 12.179 -9.051 1.00 82.00 239 ASP A CA 1
ATOM 1833 C C . ASP A 1 239 ? 15.682 10.699 -9.505 1.00 82.00 239 ASP A C 1
ATOM 1835 O O . ASP A 1 239 ? 16.670 10.009 -9.219 1.00 82.00 239 ASP A O 1
ATOM 1839 N N . PRO A 1 240 ? 14.668 10.190 -10.236 1.00 81.88 240 PRO A N 1
ATOM 1840 C CA . PRO A 1 240 ? 14.581 8.775 -10.587 1.00 81.88 240 PRO A CA 1
ATOM 1841 C C . PRO A 1 240 ? 15.453 8.433 -11.809 1.00 81.88 240 PRO A C 1
ATOM 1843 O O . PRO A 1 240 ? 15.631 7.259 -12.142 1.00 81.88 240 PRO A O 1
ATOM 1846 N N . THR A 1 241 ? 16.054 9.429 -12.477 1.00 86.00 241 THR A N 1
ATOM 1847 C CA . THR A 1 241 ? 16.994 9.197 -13.590 1.00 86.00 241 THR A CA 1
ATOM 1848 C C . THR A 1 241 ? 18.248 8.453 -13.125 1.00 86.00 241 THR A C 1
ATOM 1850 O O . THR A 1 241 ? 18.843 7.675 -13.877 1.00 86.00 241 THR A O 1
ATOM 1853 N N . LYS A 1 242 ? 18.605 8.595 -11.842 1.00 86.25 242 LYS A N 1
ATOM 1854 C CA . LYS A 1 242 ? 19.698 7.847 -11.211 1.00 86.25 242 LYS A CA 1
ATOM 1855 C C . LYS A 1 242 ? 19.473 6.339 -11.244 1.00 86.25 242 LYS A C 1
ATOM 1857 O O . LYS A 1 242 ? 20.434 5.598 -11.431 1.00 86.25 242 LYS A O 1
ATOM 1862 N N . TRP A 1 243 ? 18.224 5.886 -11.137 1.00 90.75 243 TRP A N 1
ATOM 1863 C CA . TRP A 1 243 ? 17.879 4.466 -11.246 1.00 90.75 243 TRP A CA 1
ATOM 1864 C C . TRP A 1 243 ? 17.680 4.010 -12.702 1.00 90.75 243 TRP A C 1
ATOM 1866 O O . TRP A 1 243 ? 17.422 2.835 -12.944 1.00 90.75 243 TRP A O 1
ATOM 1876 N N . GLY A 1 244 ? 17.795 4.914 -13.682 1.00 92.81 244 GLY A N 1
ATOM 1877 C CA . GLY A 1 244 ? 17.559 4.618 -15.098 1.00 92.81 244 GLY A CA 1
ATOM 1878 C C . GLY A 1 244 ? 16.080 4.465 -15.471 1.00 92.81 244 GLY A C 1
ATOM 1879 O O . GLY A 1 244 ? 15.771 3.814 -16.467 1.00 92.81 244 GLY A O 1
ATOM 1880 N N . VAL A 1 245 ? 15.161 5.010 -14.659 1.00 92.88 245 VAL A N 1
ATOM 1881 C CA . VAL A 1 245 ? 13.710 4.873 -14.872 1.00 92.88 245 VAL A CA 1
ATOM 1882 C C . VAL A 1 245 ? 13.271 5.317 -16.275 1.00 92.88 245 VAL A C 1
ATOM 1884 O O . VAL A 1 245 ? 12.609 4.519 -16.941 1.00 92.88 245 VAL A O 1
ATOM 1887 N N . PRO A 1 246 ? 13.607 6.530 -16.771 1.00 92.00 246 PRO A N 1
ATOM 1888 C CA . PRO A 1 246 ? 13.176 6.925 -18.109 1.00 92.00 246 PRO A CA 1
ATOM 1889 C C . PRO A 1 246 ? 13.639 5.957 -19.197 1.00 92.00 246 PRO A C 1
ATOM 1891 O O . PRO A 1 246 ? 12.821 5.502 -19.990 1.00 92.00 246 PRO A O 1
ATOM 1894 N N . GLU A 1 247 ? 14.915 5.568 -19.201 1.00 92.62 247 GLU A N 1
ATOM 1895 C CA . GLU A 1 247 ? 15.474 4.683 -20.226 1.00 92.62 247 GLU A CA 1
ATOM 1896 C C . GLU A 1 247 ? 14.817 3.297 -20.241 1.00 92.62 247 GLU A C 1
ATOM 1898 O O . GLU A 1 247 ? 14.811 2.613 -21.266 1.00 92.62 247 GLU A O 1
ATOM 1903 N N . VAL A 1 248 ? 14.304 2.853 -19.096 1.00 91.75 248 VAL A N 1
ATOM 1904 C CA . VAL A 1 248 ? 13.648 1.557 -18.950 1.00 91.75 248 VAL A CA 1
ATOM 1905 C C . VAL A 1 248 ? 12.187 1.626 -19.373 1.00 91.75 248 VAL A C 1
ATOM 1907 O O . VAL A 1 248 ? 11.747 0.761 -20.129 1.00 91.75 248 VAL A O 1
ATOM 1910 N N . LEU A 1 249 ? 11.448 2.647 -18.934 1.00 94.62 249 LEU A N 1
ATOM 1911 C CA . LEU A 1 249 ? 10.030 2.812 -19.267 1.00 94.62 249 LEU A CA 1
ATOM 1912 C C . LEU A 1 249 ? 9.839 3.107 -20.758 1.00 94.62 249 LEU A C 1
ATOM 1914 O O . LEU A 1 249 ? 8.970 2.504 -21.378 1.00 94.62 249 LEU A O 1
ATOM 1918 N N . GLN A 1 250 ? 10.712 3.917 -21.366 1.00 95.62 250 GLN A N 1
ATOM 1919 C CA . GLN A 1 250 ? 10.664 4.260 -22.796 1.00 95.62 250 GLN A CA 1
ATOM 1920 C C . GLN A 1 250 ? 10.797 3.061 -23.750 1.00 95.62 250 GLN A C 1
ATOM 1922 O O . GLN A 1 250 ? 10.551 3.197 -24.947 1.00 95.62 250 GLN A O 1
ATOM 1927 N N . LYS A 1 251 ? 11.192 1.883 -23.252 1.00 94.50 251 LYS A N 1
ATOM 1928 C CA . LYS A 1 251 ? 11.263 0.646 -24.048 1.00 94.50 251 LYS A CA 1
ATOM 1929 C C . LYS A 1 251 ? 9.910 -0.046 -24.213 1.00 94.50 251 LYS A C 1
ATOM 1931 O O . LYS A 1 251 ? 9.836 -1.015 -24.968 1.00 94.50 251 LYS A O 1
ATOM 1936 N N . HIS A 1 252 ? 8.877 0.399 -23.499 1.00 95.25 252 HIS A N 1
ATOM 1937 C CA . HIS A 1 252 ? 7.558 -0.230 -23.502 1.00 95.25 252 HIS A CA 1
ATOM 1938 C C . HIS A 1 252 ? 6.565 0.570 -24.353 1.00 95.25 252 HIS A C 1
ATOM 1940 O O . HIS A 1 252 ? 6.587 1.802 -24.303 1.00 95.25 252 HIS A O 1
ATOM 1946 N N . PRO A 1 253 ? 5.677 -0.103 -25.110 1.00 93.81 253 PRO A N 1
ATOM 1947 C CA . PRO A 1 253 ? 4.690 0.570 -25.948 1.00 93.81 253 PRO A CA 1
ATOM 1948 C C . PRO A 1 253 ? 3.825 1.573 -25.173 1.00 93.81 253 PRO A C 1
ATOM 1950 O O . PRO A 1 253 ? 3.235 1.246 -24.140 1.00 93.81 253 PRO A O 1
ATOM 1953 N N . GLY A 1 254 ? 3.725 2.799 -25.688 1.00 93.56 254 GLY A N 1
ATOM 1954 C CA . GLY A 1 254 ? 2.952 3.892 -25.090 1.00 93.56 254 GLY A CA 1
ATOM 1955 C C . GLY A 1 254 ? 3.668 4.658 -23.969 1.00 93.56 254 GLY A C 1
ATOM 1956 O O . GLY A 1 254 ? 3.066 5.551 -23.368 1.00 93.56 254 GLY A O 1
ATOM 1957 N N . TRP A 1 255 ? 4.935 4.336 -23.693 1.00 96.12 255 TRP A N 1
ATOM 1958 C CA . TRP A 1 255 ? 5.788 4.995 -22.697 1.00 96.12 255 TRP A CA 1
ATOM 1959 C C . TRP A 1 255 ? 7.024 5.677 -23.310 1.00 96.12 255 TRP A C 1
ATOM 1961 O O . TRP A 1 255 ? 7.857 6.213 -22.582 1.00 96.12 255 TRP A O 1
ATOM 1971 N N . GLU A 1 256 ? 7.147 5.713 -24.638 1.00 95.69 256 GLU A N 1
ATOM 1972 C CA . GLU A 1 256 ? 8.317 6.204 -25.383 1.00 95.69 256 GLU A CA 1
ATOM 1973 C C . GLU A 1 256 ? 8.642 7.682 -25.104 1.00 95.69 256 GLU A C 1
ATOM 1975 O O . GLU A 1 256 ? 9.795 8.098 -25.200 1.00 95.69 256 GLU A O 1
ATOM 1980 N N . GLU A 1 257 ? 7.633 8.474 -24.733 1.00 93.12 257 GLU A N 1
ATOM 1981 C CA . GLU A 1 257 ? 7.759 9.900 -24.399 1.00 93.12 257 GLU A CA 1
ATOM 1982 C C . GLU A 1 257 ? 7.934 10.156 -22.890 1.00 93.12 257 GLU A C 1
ATOM 1984 O O . GLU A 1 257 ? 7.848 11.293 -22.428 1.00 93.12 257 GLU A O 1
ATOM 1989 N N . PHE A 1 258 ? 8.143 9.117 -22.079 1.00 91.19 258 PHE A N 1
ATOM 1990 C CA . PHE A 1 258 ? 8.285 9.280 -20.636 1.00 91.19 258 PHE A CA 1
ATOM 1991 C C . PHE A 1 258 ? 9.640 9.912 -20.278 1.00 91.19 258 PHE A C 1
ATOM 1993 O O . PHE A 1 258 ? 10.682 9.267 -20.342 1.00 91.19 258 PHE A O 1
ATOM 2000 N N . GLU A 1 259 ? 9.645 11.181 -19.865 1.00 83.38 259 GLU A N 1
ATOM 2001 C CA . GLU A 1 259 ? 10.870 11.966 -19.609 1.00 83.38 259 GLU A CA 1
ATOM 2002 C C . GLU A 1 259 ? 11.483 11.764 -18.208 1.00 83.38 259 GLU A C 1
ATOM 2004 O O . GLU A 1 259 ? 12.370 12.511 -17.799 1.00 83.38 259 GLU A O 1
ATOM 2009 N N . GLY A 1 260 ? 11.027 10.766 -17.446 1.00 75.25 260 GLY A N 1
ATOM 2010 C CA . GLY A 1 260 ? 11.602 10.452 -16.134 1.00 75.25 260 GLY A CA 1
ATOM 2011 C C . GLY A 1 260 ? 10.889 11.093 -14.949 1.00 75.25 260 GLY A C 1
ATOM 2012 O O . GLY A 1 260 ? 11.376 10.985 -13.834 1.00 75.25 260 GLY A O 1
ATOM 2013 N N . ASN A 1 261 ? 9.738 11.740 -15.132 1.00 77.88 261 ASN A N 1
ATOM 2014 C CA . ASN A 1 261 ? 8.940 12.177 -13.991 1.00 77.88 261 ASN A CA 1
ATOM 2015 C C . ASN A 1 261 ? 8.066 11.023 -13.474 1.00 77.88 261 ASN A C 1
ATOM 2017 O O . ASN A 1 261 ? 6.993 10.768 -14.013 1.00 77.88 261 ASN A O 1
ATOM 2021 N N . ALA A 1 262 ? 8.528 10.330 -12.433 1.00 81.88 262 ALA A N 1
ATOM 2022 C CA . ALA A 1 262 ? 7.821 9.201 -11.823 1.00 81.88 262 ALA A CA 1
ATOM 2023 C C . ALA A 1 262 ? 6.775 9.621 -10.769 1.00 81.88 262 ALA A C 1
ATOM 2025 O O . ALA A 1 262 ? 6.473 8.848 -9.862 1.00 81.88 262 ALA A O 1
ATOM 2026 N N . GLY A 1 263 ? 6.235 10.841 -10.869 1.00 91.44 263 GLY A N 1
ATOM 2027 C CA . GLY A 1 263 ? 5.103 11.263 -10.051 1.00 91.44 263 GLY A CA 1
ATOM 2028 C C . GLY A 1 263 ? 3.866 10.415 -10.348 1.00 91.44 263 GLY A C 1
ATOM 2029 O O . GLY A 1 263 ? 3.610 10.057 -11.501 1.00 91.44 263 GLY A O 1
ATOM 2030 N N . ILE A 1 264 ? 3.090 10.088 -9.315 1.00 94.44 264 ILE A N 1
ATOM 2031 C CA . ILE A 1 264 ? 1.911 9.220 -9.411 1.00 94.44 264 ILE A CA 1
ATOM 2032 C C . ILE A 1 264 ? 0.905 9.734 -10.453 1.00 94.44 264 ILE A C 1
ATOM 2034 O O . ILE A 1 264 ? 0.340 8.951 -11.208 1.00 94.44 264 ILE A O 1
ATOM 2038 N N . ASP A 1 265 ? 0.734 11.050 -10.571 1.00 94.81 265 ASP A N 1
ATOM 2039 C CA . ASP A 1 265 ? -0.110 11.686 -11.582 1.00 94.81 265 ASP A CA 1
ATOM 2040 C C . ASP A 1 265 ? 0.364 11.363 -13.005 1.00 94.81 265 ASP A C 1
ATOM 2042 O O . ASP A 1 265 ? -0.434 10.956 -13.849 1.00 94.81 265 ASP A O 1
ATOM 2046 N N . GLN A 1 266 ? 1.669 11.461 -13.267 1.00 94.06 266 GLN A N 1
ATOM 2047 C CA . GLN A 1 266 ? 2.238 11.149 -14.576 1.00 94.06 266 GLN A CA 1
ATOM 2048 C C . GLN A 1 266 ? 2.142 9.655 -14.884 1.00 94.06 266 GLN A C 1
ATOM 2050 O O . GLN A 1 266 ? 1.738 9.291 -15.988 1.00 94.06 266 GLN A O 1
ATOM 2055 N N . LEU A 1 267 ? 2.442 8.790 -13.912 1.00 95.88 267 LEU A N 1
ATOM 2056 C CA . LEU A 1 267 ? 2.352 7.338 -14.084 1.00 95.88 267 LEU A CA 1
ATOM 2057 C C . LEU A 1 267 ? 0.919 6.897 -14.427 1.00 95.88 267 LEU A C 1
ATOM 2059 O O . LEU A 1 267 ? 0.736 6.091 -15.338 1.00 95.88 267 LEU A O 1
ATOM 2063 N N . PHE A 1 268 ? -0.100 7.476 -13.781 1.00 97.38 268 PHE A N 1
ATOM 2064 C CA . PHE A 1 268 ? -1.508 7.233 -14.123 1.00 97.38 268 PHE A CA 1
ATOM 2065 C C . PHE A 1 268 ? -1.855 7.713 -15.538 1.00 97.38 268 PHE A C 1
ATOM 2067 O O . PHE A 1 268 ? -2.506 6.992 -16.295 1.00 97.38 268 PHE A O 1
ATOM 2074 N N . LEU A 1 269 ? -1.420 8.918 -15.919 1.00 95.88 269 LEU A N 1
ATOM 2075 C CA . LEU A 1 269 ? -1.725 9.486 -17.235 1.00 95.88 269 LEU A CA 1
ATOM 2076 C C . LEU A 1 269 ? -1.062 8.713 -18.381 1.00 95.88 269 LEU A C 1
ATOM 2078 O O . LEU A 1 269 ? -1.699 8.500 -19.412 1.00 95.88 269 LEU A O 1
ATOM 2082 N N . PHE A 1 270 ? 0.190 8.280 -18.219 1.00 96.50 270 PHE A N 1
ATOM 2083 C CA . PHE A 1 270 ? 0.863 7.437 -19.208 1.00 96.50 270 PHE A CA 1
ATOM 2084 C C . PHE A 1 270 ? 0.212 6.054 -19.305 1.00 96.50 270 PHE A C 1
ATOM 2086 O O . PHE A 1 270 ? -0.094 5.627 -20.416 1.00 96.50 270 PHE A O 1
ATOM 2093 N N . ALA A 1 271 ? -0.095 5.410 -18.174 1.00 97.62 271 ALA A N 1
ATOM 2094 C CA . ALA A 1 271 ? -0.775 4.115 -18.148 1.00 97.62 271 ALA A CA 1
ATOM 2095 C C . ALA A 1 271 ? -2.144 4.146 -18.848 1.00 97.62 271 ALA A C 1
ATOM 2097 O O . ALA A 1 271 ? -2.442 3.291 -19.677 1.00 97.62 271 ALA A O 1
ATOM 2098 N N . ALA A 1 272 ? -2.965 5.162 -18.565 1.00 96.81 272 ALA A N 1
ATOM 2099 C CA . ALA A 1 272 ? -4.285 5.297 -19.181 1.00 96.81 272 ALA A CA 1
ATOM 2100 C C . ALA A 1 272 ? -4.216 5.566 -20.696 1.00 96.81 272 ALA A C 1
ATOM 2102 O O . ALA A 1 272 ? -5.094 5.140 -21.444 1.00 96.81 272 ALA A O 1
ATOM 2103 N N . ARG A 1 273 ? -3.178 6.273 -21.169 1.00 95.94 273 ARG A N 1
ATOM 2104 C CA . ARG A 1 273 ? -2.955 6.485 -22.610 1.00 95.94 273 ARG A CA 1
ATOM 2105 C C . ARG A 1 273 ? -2.435 5.232 -23.307 1.00 95.94 273 ARG A C 1
ATOM 2107 O O . ARG A 1 273 ? -2.830 4.975 -24.441 1.00 95.94 273 ARG A O 1
ATOM 2114 N N . SER A 1 274 ? -1.548 4.484 -22.655 1.00 96.81 274 SER A N 1
ATOM 2115 C CA . SER A 1 274 ? -0.905 3.304 -23.235 1.00 96.81 274 SER A CA 1
ATOM 2116 C C . SER A 1 274 ? -1.813 2.071 -23.243 1.00 96.81 274 SER A C 1
ATOM 2118 O O . SER A 1 274 ? -1.612 1.184 -24.072 1.00 96.81 274 SER A O 1
ATOM 2120 N N . ALA A 1 275 ? -2.826 2.020 -22.372 1.00 97.00 275 ALA A N 1
ATOM 2121 C CA . ALA A 1 275 ? -3.816 0.948 -22.310 1.00 97.00 275 ALA A CA 1
ATOM 2122 C C . ALA A 1 275 ? -5.239 1.504 -22.071 1.00 97.00 275 ALA A C 1
ATOM 2124 O O . ALA A 1 275 ? -5.678 1.612 -20.928 1.00 97.00 275 ALA A O 1
ATOM 2125 N N . PRO A 1 276 ? -6.005 1.844 -23.126 1.00 92.31 276 PRO A N 1
ATOM 2126 C CA . PRO A 1 276 ? -7.332 2.457 -22.975 1.00 92.31 276 PRO A CA 1
ATOM 2127 C C . PRO A 1 276 ? -8.404 1.580 -22.301 1.00 92.31 276 PRO A C 1
ATOM 2129 O O . PRO A 1 276 ? -9.431 2.103 -21.876 1.00 92.31 276 PRO A O 1
ATOM 2132 N N . ASN A 1 277 ? -8.199 0.260 -22.233 1.00 92.06 277 ASN A N 1
ATOM 2133 C CA . ASN A 1 277 ? -9.058 -0.699 -21.523 1.00 92.06 277 ASN A CA 1
ATOM 2134 C C . ASN A 1 277 ? -8.706 -0.841 -20.028 1.00 92.06 277 ASN A C 1
ATOM 2136 O O . ASN A 1 277 ? -9.413 -1.547 -19.313 1.00 92.06 277 ASN A O 1
ATOM 2140 N N . LEU A 1 278 ? -7.627 -0.203 -19.561 1.00 98.25 278 LEU A N 1
ATOM 2141 C CA . LEU A 1 278 ? -7.198 -0.249 -18.168 1.00 98.25 278 LEU A CA 1
ATOM 2142 C C . LEU A 1 278 ? -8.076 0.652 -17.292 1.00 98.25 278 LEU A C 1
ATOM 2144 O O . LEU A 1 278 ? -8.196 1.858 -17.523 1.00 98.25 278 LEU A O 1
ATOM 2148 N N . GLU A 1 279 ? -8.627 0.081 -16.226 1.00 98.50 279 GLU A N 1
ATOM 2149 C CA . GLU A 1 279 ? -9.335 0.830 -15.191 1.00 98.50 279 GLU A CA 1
ATOM 2150 C C . GLU A 1 279 ? -8.368 1.191 -14.054 1.00 98.50 279 GLU A C 1
ATOM 2152 O O . GLU A 1 279 ? -7.650 0.332 -13.546 1.00 98.50 279 GLU A O 1
ATOM 2157 N N . LEU A 1 280 ? -8.332 2.462 -13.643 1.00 98.50 280 LEU A N 1
ATOM 2158 C CA . LEU A 1 280 ? -7.365 2.974 -12.667 1.00 98.50 280 LEU A CA 1
ATOM 2159 C C . LEU A 1 280 ? -8.052 3.624 -11.465 1.00 98.50 280 LEU A C 1
ATOM 2161 O O . LEU A 1 280 ? -8.919 4.490 -11.621 1.00 98.50 280 LEU A O 1
ATOM 2165 N N . TYR A 1 281 ? -7.591 3.246 -10.274 1.00 98.81 281 TYR A N 1
ATOM 2166 C CA . TYR A 1 281 ? -8.147 3.645 -8.988 1.00 98.81 281 TYR A CA 1
ATOM 2167 C C . TYR A 1 281 ? -7.052 3.993 -7.977 1.00 98.81 281 TYR A C 1
ATOM 2169 O O . TYR A 1 281 ? -5.930 3.487 -8.046 1.00 98.81 281 TYR A O 1
ATOM 2177 N N . GLN A 1 282 ? -7.396 4.836 -7.003 1.00 98.69 282 GLN A N 1
ATOM 2178 C CA . GLN A 1 282 ? -6.542 5.128 -5.847 1.00 98.69 282 GLN A CA 1
ATOM 2179 C C . GLN A 1 282 ? -7.309 4.985 -4.538 1.00 98.69 282 GLN A C 1
ATOM 2181 O O . GLN A 1 282 ? -8.461 5.409 -4.453 1.00 98.69 282 GLN A O 1
ATOM 2186 N N . VAL A 1 283 ? -6.650 4.472 -3.506 1.00 98.56 283 VAL A N 1
ATOM 2187 C CA . VAL A 1 283 ? -7.034 4.684 -2.111 1.00 98.56 283 VAL A CA 1
ATOM 2188 C C . VAL A 1 283 ? -5.893 5.410 -1.408 1.00 98.56 283 VAL A C 1
ATOM 2190 O O . VAL A 1 283 ? -4.735 5.068 -1.616 1.00 98.56 283 VAL A O 1
ATOM 2193 N N . ASP A 1 284 ? -6.210 6.436 -0.623 1.00 98.38 284 ASP A N 1
ATOM 2194 C CA . ASP A 1 284 ? -5.214 7.142 0.184 1.00 98.38 284 ASP A CA 1
ATOM 2195 C C . ASP A 1 284 ? -5.791 7.541 1.546 1.00 98.38 284 ASP A C 1
ATOM 2197 O O . ASP A 1 284 ? -6.982 7.843 1.649 1.00 98.38 284 ASP A O 1
ATOM 2201 N N . HIS A 1 285 ? -4.949 7.615 2.570 1.00 96.06 285 HIS A N 1
ATOM 2202 C CA . HIS A 1 285 ? -5.245 8.283 3.829 1.00 96.06 285 HIS A CA 1
ATOM 2203 C C . HIS A 1 285 ? -4.935 9.777 3.722 1.00 96.06 285 HIS A C 1
ATOM 2205 O O . HIS A 1 285 ? -3.861 10.182 3.275 1.00 96.06 285 HIS A O 1
ATOM 2211 N N . ALA A 1 286 ? -5.867 10.614 4.175 1.00 94.81 286 ALA A N 1
ATOM 2212 C CA . ALA A 1 286 ? -5.791 12.066 4.030 1.00 94.81 286 ALA A CA 1
ATOM 2213 C C . ALA A 1 286 ? -4.521 12.681 4.640 1.00 94.81 286 ALA A C 1
ATOM 2215 O O . ALA A 1 286 ? -3.945 13.598 4.063 1.00 94.81 286 ALA A O 1
ATOM 2216 N N . HIS A 1 287 ? -4.060 12.168 5.782 1.00 91.44 287 HIS A N 1
ATOM 2217 C CA . HIS A 1 287 ? -2.895 12.693 6.499 1.00 91.44 287 HIS A CA 1
ATOM 2218 C C . HIS A 1 287 ? -1.806 11.636 6.683 1.00 91.44 287 HIS A C 1
ATOM 2220 O O . HIS A 1 287 ? -1.138 11.614 7.719 1.00 91.44 287 HIS A O 1
ATOM 2226 N N . ASP A 1 288 ? -1.659 10.740 5.706 1.00 92.75 288 ASP A N 1
ATOM 2227 C CA . ASP A 1 288 ? -0.694 9.642 5.720 1.00 92.75 288 ASP A CA 1
ATOM 2228 C C . ASP A 1 288 ? 0.692 10.087 6.226 1.00 92.75 288 ASP A C 1
ATOM 2230 O O . ASP A 1 288 ? 1.396 10.901 5.615 1.00 92.75 288 ASP A O 1
ATOM 2234 N N . ALA A 1 289 ? 1.087 9.537 7.377 1.00 87.75 289 ALA A N 1
ATOM 2235 C CA . ALA A 1 289 ? 2.305 9.938 8.068 1.00 87.75 289 ALA A CA 1
ATOM 2236 C C . ALA A 1 289 ? 3.584 9.487 7.348 1.00 87.75 289 ALA A C 1
ATOM 2238 O O . ALA A 1 289 ? 4.633 10.117 7.501 1.00 87.75 289 ALA A O 1
ATOM 2239 N N . VAL A 1 290 ? 3.522 8.409 6.564 1.00 89.56 290 VAL A N 1
ATOM 2240 C CA . VAL A 1 290 ? 4.673 7.912 5.803 1.00 89.56 290 VAL A CA 1
ATOM 2241 C C . VAL A 1 290 ? 4.843 8.731 4.533 1.00 89.56 290 VAL A C 1
ATOM 2243 O O . VAL A 1 290 ? 5.965 9.119 4.217 1.00 89.56 290 VAL A O 1
ATOM 2246 N N . GLN A 1 291 ? 3.749 9.073 3.852 1.00 94.00 291 GLN A N 1
ATOM 2247 C CA . GLN A 1 291 ? 3.790 10.024 2.744 1.00 94.00 291 GLN A CA 1
ATOM 2248 C C . GLN A 1 291 ? 4.392 11.358 3.199 1.00 94.00 291 GLN A C 1
ATOM 2250 O O . GLN A 1 291 ? 5.360 11.821 2.596 1.00 94.00 291 GLN A O 1
ATOM 2255 N N . LYS A 1 292 ? 3.933 11.904 4.335 1.00 91.62 292 LYS A N 1
ATOM 2256 C CA . LYS A 1 292 ? 4.530 13.102 4.952 1.00 91.62 292 LYS A CA 1
ATOM 2257 C C . LYS A 1 292 ? 6.036 12.952 5.189 1.00 91.62 292 LYS A C 1
ATOM 2259 O O . LYS A 1 292 ? 6.802 13.830 4.807 1.00 91.62 292 LYS A O 1
ATOM 2264 N N . TYR A 1 293 ? 6.468 11.837 5.780 1.00 89.19 293 TYR A N 1
ATOM 2265 C CA . TYR A 1 293 ? 7.885 11.572 6.042 1.00 89.19 293 TYR A CA 1
ATOM 2266 C C . TYR A 1 293 ? 8.740 11.599 4.764 1.00 89.19 293 TYR A C 1
ATOM 2268 O O . TYR A 1 293 ? 9.772 12.268 4.731 1.00 89.19 293 TYR A O 1
ATOM 2276 N N . TYR A 1 294 ? 8.318 10.914 3.696 1.00 89.69 294 TYR A N 1
ATOM 2277 C CA . TYR A 1 294 ? 9.079 10.914 2.441 1.00 89.69 294 TYR A CA 1
ATOM 2278 C C . TYR A 1 294 ? 9.052 12.269 1.736 1.00 89.69 294 TYR A C 1
ATOM 2280 O O . TYR A 1 294 ? 10.068 12.657 1.166 1.00 89.69 294 TYR A O 1
ATOM 2288 N N . LEU A 1 295 ? 7.943 13.008 1.802 1.00 91.25 295 LEU A N 1
ATOM 2289 C CA . LEU A 1 295 ? 7.881 14.377 1.288 1.00 91.25 295 LEU A CA 1
ATOM 2290 C C . LEU A 1 295 ? 8.895 15.279 2.001 1.00 91.25 295 LEU A C 1
ATOM 2292 O O . LEU A 1 295 ? 9.645 16.002 1.349 1.00 91.25 295 LEU A O 1
ATOM 2296 N N . GLU A 1 296 ? 9.005 15.183 3.327 1.00 89.50 296 GLU A N 1
ATOM 2297 C CA . GLU A 1 296 ? 10.005 15.939 4.085 1.00 89.50 296 GLU A CA 1
ATOM 2298 C C . GLU A 1 296 ? 11.440 15.555 3.681 1.00 89.50 296 GLU A C 1
ATOM 2300 O O . GLU A 1 296 ? 12.295 16.437 3.553 1.00 89.50 296 GLU A O 1
ATOM 2305 N N . LEU A 1 297 ? 11.702 14.268 3.406 1.00 86.31 297 LEU A N 1
ATOM 2306 C CA . LEU A 1 297 ? 12.992 13.806 2.880 1.00 86.31 297 LEU A CA 1
ATOM 2307 C C . LEU A 1 297 ? 13.298 14.355 1.478 1.00 86.31 297 LEU A C 1
ATOM 2309 O O . LEU A 1 297 ? 14.462 14.630 1.185 1.00 86.31 297 LEU A O 1
ATOM 2313 N N . THR A 1 298 ? 12.293 14.543 0.618 1.00 84.44 298 THR A N 1
ATOM 2314 C CA . THR A 1 298 ? 12.477 15.176 -0.703 1.00 84.44 298 THR A CA 1
ATOM 2315 C C . THR A 1 298 ? 12.534 16.705 -0.631 1.00 84.44 298 THR A C 1
ATOM 2317 O O . THR A 1 298 ? 12.750 17.359 -1.652 1.00 84.44 298 THR A O 1
ATOM 2320 N N . GLY A 1 299 ? 12.391 17.291 0.564 1.00 86.88 299 GLY A N 1
ATOM 2321 C CA . GLY A 1 299 ? 12.396 18.737 0.790 1.00 86.88 299 GLY A CA 1
ATOM 2322 C C . GLY A 1 299 ? 11.033 19.412 0.603 1.00 86.88 299 GLY A C 1
ATOM 2323 O O . GLY A 1 299 ? 10.967 20.643 0.580 1.00 86.88 299 GLY A O 1
ATOM 2324 N N . THR A 1 300 ? 9.955 18.635 0.496 1.00 87.12 300 THR A N 1
ATOM 2325 C CA . THR A 1 300 ? 8.572 19.102 0.355 1.00 87.12 300 THR A CA 1
ATOM 2326 C C . THR A 1 300 ? 7.874 19.129 1.716 1.00 87.12 300 THR A C 1
ATOM 2328 O O . THR A 1 300 ? 7.656 18.098 2.337 1.00 87.12 300 THR A O 1
ATOM 2331 N N . GLY A 1 301 ? 7.492 20.320 2.185 1.00 84.88 301 GLY A N 1
ATOM 2332 C CA . GLY A 1 301 ? 6.736 20.510 3.435 1.00 84.88 301 GLY A CA 1
ATOM 2333 C C . GLY A 1 301 ? 5.241 20.782 3.235 1.00 84.88 301 GLY A C 1
ATOM 2334 O O . GLY A 1 301 ? 4.603 21.324 4.135 1.00 84.88 301 GLY A O 1
ATOM 2335 N N . GLU A 1 302 ? 4.711 20.513 2.040 1.00 89.19 302 GLU A N 1
ATOM 2336 C CA . GLU A 1 302 ? 3.292 20.701 1.719 1.00 89.19 302 GLU A CA 1
ATOM 2337 C C . GLU A 1 302 ? 2.415 19.655 2.418 1.00 89.19 302 GLU A C 1
ATOM 2339 O O . GLU A 1 302 ? 2.859 18.558 2.758 1.00 89.19 302 GLU A O 1
ATOM 2344 N N . ASP A 1 303 ? 1.149 20.010 2.625 1.00 91.25 303 ASP A N 1
ATOM 2345 C CA . ASP A 1 303 ? 0.170 19.122 3.243 1.00 91.25 303 ASP A CA 1
ATOM 2346 C C . ASP A 1 303 ? -0.164 17.920 2.336 1.00 91.25 303 ASP A C 1
ATOM 2348 O O . ASP A 1 303 ? -0.427 18.074 1.139 1.00 91.25 303 ASP A O 1
ATOM 2352 N N . VAL A 1 304 ? -0.171 16.718 2.924 1.00 93.62 304 VAL A N 1
ATOM 2353 C CA . VAL A 1 304 ? -0.402 15.446 2.217 1.00 93.62 304 VAL A CA 1
ATOM 2354 C C . VAL A 1 304 ? -1.771 15.429 1.538 1.00 93.62 304 VAL A C 1
ATOM 2356 O O . VAL A 1 304 ? -1.860 15.089 0.356 1.00 93.62 304 VAL A O 1
ATOM 2359 N N . GLN A 1 305 ? -2.825 15.851 2.242 1.00 94.94 305 GLN A N 1
ATOM 2360 C CA . GLN A 1 305 ? -4.192 15.843 1.721 1.00 94.94 305 GLN A CA 1
ATOM 2361 C C . GLN A 1 305 ? -4.314 16.769 0.511 1.00 94.94 305 GLN A C 1
ATOM 2363 O O . GLN A 1 305 ? -4.865 16.386 -0.524 1.00 94.94 305 GLN A O 1
ATOM 2368 N N . LYS A 1 306 ? -3.752 17.975 0.619 1.00 95.44 306 LYS A N 1
ATOM 2369 C CA . LYS A 1 306 ? -3.728 18.963 -0.462 1.00 95.44 306 LYS A CA 1
ATOM 2370 C C . LYS A 1 306 ? -3.002 18.437 -1.704 1.00 95.44 306 LYS A C 1
ATOM 2372 O O . LYS A 1 306 ? -3.483 18.638 -2.822 1.00 95.44 306 LYS A O 1
ATOM 2377 N N . LEU A 1 307 ? -1.868 17.752 -1.532 1.00 96.94 307 LEU A N 1
ATOM 2378 C CA . LEU A 1 307 ? -1.144 17.130 -2.645 1.00 96.94 307 LEU A CA 1
ATOM 2379 C C . LEU A 1 307 ? -1.965 16.012 -3.298 1.00 96.94 307 LEU A C 1
ATOM 2381 O O . LEU A 1 307 ? -2.103 16.005 -4.521 1.00 96.94 307 LEU A O 1
ATOM 2385 N N . ILE A 1 308 ? -2.573 15.122 -2.504 1.00 97.75 308 ILE A N 1
ATOM 2386 C CA . ILE A 1 308 ? -3.465 14.060 -3.004 1.00 97.75 308 ILE A CA 1
ATOM 2387 C C . ILE A 1 308 ? -4.598 14.661 -3.846 1.00 97.75 308 ILE A C 1
ATOM 2389 O O . ILE A 1 308 ? -4.841 14.214 -4.968 1.00 97.75 308 ILE A O 1
ATOM 2393 N N . GLN A 1 309 ? -5.275 15.695 -3.337 1.00 96.75 309 GLN A N 1
ATOM 2394 C CA . GLN A 1 309 ? -6.357 16.380 -4.051 1.00 96.75 309 GLN A CA 1
ATOM 2395 C C . GLN A 1 309 ? -5.869 16.965 -5.382 1.00 96.75 309 GLN A C 1
ATOM 2397 O O . GLN A 1 309 ? -6.449 16.671 -6.427 1.00 96.75 309 GLN A O 1
ATOM 2402 N N . THR A 1 310 ? -4.753 17.698 -5.361 1.00 96.81 310 THR A N 1
ATOM 2403 C CA . THR A 1 310 ? -4.162 18.338 -6.551 1.00 96.81 310 THR A CA 1
ATOM 2404 C C . THR A 1 310 ? -3.789 17.314 -7.631 1.00 96.81 310 THR A C 1
ATOM 2406 O O . THR A 1 310 ? -4.108 17.478 -8.815 1.00 96.81 310 THR A O 1
ATOM 2409 N N . ASN A 1 311 ? -3.146 16.215 -7.235 1.00 97.50 311 ASN A N 1
ATOM 2410 C CA . ASN A 1 311 ? -2.724 15.166 -8.161 1.00 97.50 311 ASN A CA 1
ATOM 2411 C C . ASN A 1 311 ? -3.933 14.431 -8.753 1.00 97.50 311 ASN A C 1
ATOM 2413 O O . ASN A 1 311 ? -3.997 14.199 -9.961 1.00 97.50 311 ASN A O 1
ATOM 2417 N N . ARG A 1 312 ? -4.945 14.124 -7.933 1.00 97.56 312 ARG A N 1
ATOM 2418 C CA . ARG A 1 312 ? -6.186 13.489 -8.399 1.00 97.56 312 ARG A CA 1
ATOM 2419 C C . ARG A 1 312 ? -6.998 14.402 -9.313 1.00 97.56 312 ARG A C 1
ATOM 2421 O O . ARG A 1 312 ? -7.578 13.911 -10.277 1.00 97.56 312 ARG A O 1
ATOM 2428 N N . GLU A 1 313 ? -7.037 15.709 -9.066 1.00 97.25 313 GLU A N 1
ATOM 2429 C CA . GLU A 1 313 ? -7.639 16.685 -9.987 1.00 97.25 313 GLU A CA 1
ATOM 2430 C C . GLU A 1 313 ? -6.924 16.692 -11.342 1.00 97.25 313 GLU A C 1
ATOM 2432 O O . GLU A 1 313 ? -7.579 16.635 -12.387 1.00 97.25 313 GLU A O 1
ATOM 2437 N N . THR A 1 314 ? -5.589 16.657 -11.329 1.00 96.44 314 THR A N 1
ATOM 2438 C CA . THR A 1 314 ? -4.771 16.548 -12.545 1.00 96.44 314 THR A CA 1
ATOM 2439 C C . THR A 1 314 ? -5.114 15.281 -13.329 1.00 96.44 314 THR A C 1
ATOM 2441 O O . THR A 1 314 ? -5.400 15.367 -14.526 1.00 96.44 314 THR A O 1
ATOM 2444 N N . ILE A 1 315 ? -5.183 14.123 -12.663 1.00 97.31 315 ILE A N 1
ATOM 2445 C CA . ILE A 1 315 ? -5.577 12.851 -13.289 1.00 97.31 315 ILE A CA 1
ATOM 2446 C C . ILE A 1 315 ? -7.001 12.948 -13.860 1.00 97.31 315 ILE A C 1
ATOM 2448 O O . ILE A 1 315 ? -7.205 12.685 -15.045 1.00 97.31 315 ILE A O 1
ATOM 2452 N N . ARG A 1 316 ? -7.991 13.380 -13.063 1.00 97.31 316 ARG A N 1
ATOM 2453 C CA . ARG A 1 316 ? -9.410 13.460 -13.475 1.00 97.31 316 ARG A CA 1
ATOM 2454 C C . ARG A 1 316 ? -9.645 14.400 -14.649 1.00 97.31 316 ARG A C 1
ATOM 2456 O O . ARG A 1 316 ? -10.537 14.137 -15.452 1.00 97.31 316 ARG A O 1
ATOM 2463 N N . SER A 1 317 ? -8.855 15.468 -14.767 1.00 97.06 317 SER A N 1
ATOM 2464 C CA . SER A 1 317 ? -8.966 16.418 -15.880 1.00 97.06 317 SER A CA 1
ATOM 2465 C C . SER A 1 317 ? -8.715 15.770 -17.249 1.00 97.06 317 SER A C 1
ATOM 2467 O O . SER A 1 317 ? -9.253 16.232 -18.253 1.00 97.06 317 SER A O 1
ATOM 2469 N N . GLN A 1 318 ? -7.941 14.680 -17.284 1.00 95.75 318 GLN A N 1
ATOM 2470 C CA . GLN A 1 318 ? -7.618 13.924 -18.497 1.00 95.75 318 GLN A CA 1
ATOM 2471 C C . GLN A 1 318 ? -8.254 12.527 -18.520 1.00 95.75 318 GLN A C 1
ATOM 2473 O O . GLN A 1 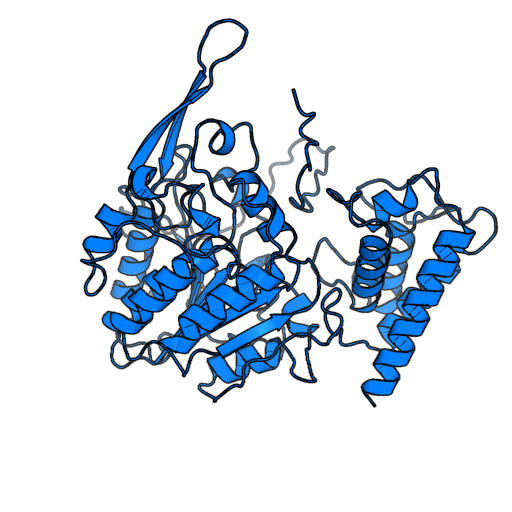318 ? -8.402 11.952 -19.593 1.00 95.75 318 GLN A O 1
ATOM 2478 N N . GLN A 1 319 ? -8.647 11.990 -17.361 1.00 95.88 319 GLN A N 1
ATOM 2479 C CA . GLN A 1 319 ? -9.273 10.676 -17.194 1.00 95.88 319 GLN A CA 1
ATOM 2480 C C . GLN A 1 319 ? -10.553 10.797 -16.345 1.00 95.88 319 GLN A C 1
ATOM 2482 O O . GLN A 1 319 ? -10.541 10.481 -15.152 1.00 95.88 319 GLN A O 1
ATOM 2487 N N . PRO A 1 320 ? -11.685 11.259 -16.916 1.00 94.88 320 PRO A N 1
ATOM 2488 C CA . PRO A 1 320 ? -12.920 11.508 -16.161 1.00 94.88 320 PRO A CA 1
ATOM 2489 C C . PRO A 1 320 ? -13.526 10.266 -15.485 1.00 94.88 320 PRO A C 1
ATOM 2491 O O . PRO A 1 320 ? -14.353 10.392 -14.577 1.00 94.88 320 PRO A O 1
ATOM 2494 N N . GLN A 1 321 ? -13.142 9.062 -15.917 1.00 93.88 321 GLN A N 1
ATOM 2495 C CA . GLN A 1 321 ? -13.540 7.788 -15.315 1.00 93.88 321 GLN A CA 1
ATOM 2496 C C . GLN A 1 321 ? -12.742 7.422 -14.057 1.00 93.88 321 GLN A C 1
ATOM 2498 O O . GLN A 1 321 ? -13.185 6.551 -13.319 1.00 93.88 321 GLN A O 1
ATOM 2503 N N . PHE A 1 322 ? -11.618 8.092 -13.777 1.00 97.69 322 PHE A N 1
ATOM 2504 C CA . PHE A 1 322 ? -10.822 7.837 -12.576 1.00 97.69 322 PHE A CA 1
ATOM 2505 C C . PHE A 1 322 ? -11.665 8.024 -11.307 1.00 97.69 322 PHE A C 1
ATOM 2507 O O . PHE A 1 322 ? -12.376 9.028 -11.143 1.00 97.69 322 PHE A O 1
ATOM 2514 N N . ARG A 1 323 ? -11.589 7.051 -10.399 1.00 98.19 323 ARG A N 1
ATOM 2515 C CA . ARG A 1 323 ? -12.255 7.080 -9.092 1.00 98.19 323 ARG A CA 1
ATOM 2516 C C . ARG A 1 323 ? -11.237 6.846 -7.998 1.00 98.19 323 ARG A C 1
ATOM 2518 O O . ARG A 1 323 ? -10.226 6.180 -8.198 1.00 98.19 323 ARG A O 1
ATOM 2525 N N . SER A 1 324 ? -11.524 7.394 -6.830 1.00 98.50 324 SER A N 1
ATOM 2526 C CA . SER A 1 324 ? -10.638 7.247 -5.689 1.00 98.50 324 SER A CA 1
ATOM 2527 C C . SER A 1 324 ? -11.396 7.182 -4.379 1.00 98.50 324 SER A C 1
ATOM 2529 O O . SER A 1 324 ? -12.520 7.668 -4.290 1.00 98.50 324 SER A O 1
ATOM 2531 N N . TYR A 1 325 ? -10.739 6.648 -3.365 1.00 98.50 325 TYR A N 1
ATOM 2532 C CA . TYR A 1 325 ? -11.211 6.614 -1.996 1.00 98.50 325 TYR A CA 1
ATOM 2533 C C . TYR A 1 325 ? -10.216 7.390 -1.117 1.00 98.50 325 TYR A C 1
ATOM 2535 O O . TYR A 1 325 ? -9.007 7.165 -1.197 1.00 98.50 325 TYR A O 1
ATOM 2543 N N . THR A 1 326 ? -10.690 8.337 -0.312 1.00 97.62 326 THR A N 1
ATOM 2544 C CA . THR A 1 326 ? -9.877 9.040 0.690 1.00 97.62 326 THR A CA 1
ATOM 2545 C C . THR A 1 326 ? -10.341 8.618 2.073 1.00 97.62 326 THR A C 1
ATOM 2547 O O . THR A 1 326 ? -11.394 9.063 2.511 1.00 97.62 326 THR A O 1
ATOM 2550 N N . ALA A 1 327 ? -9.572 7.776 2.757 1.00 95.19 327 ALA A N 1
ATOM 2551 C CA . ALA A 1 327 ? -9.811 7.461 4.159 1.00 95.19 327 ALA A CA 1
ATOM 2552 C C . ALA A 1 327 ? -9.310 8.606 5.047 1.00 95.19 327 ALA A C 1
ATOM 2554 O O . ALA A 1 327 ? -8.274 9.212 4.768 1.00 95.19 327 ALA A O 1
ATOM 2555 N N . GLY A 1 328 ? -10.008 8.897 6.141 1.00 92.38 328 GLY A N 1
ATOM 2556 C CA . GLY A 1 328 ? -9.460 9.783 7.161 1.00 92.38 328 GLY A CA 1
ATOM 2557 C C . GLY A 1 328 ? -8.276 9.147 7.904 1.00 92.38 328 GLY A C 1
ATOM 2558 O O . GLY A 1 328 ? -8.069 7.931 7.907 1.00 92.38 328 GLY A O 1
ATOM 2559 N N . GLY A 1 329 ? -7.502 9.974 8.599 1.00 88.12 329 GLY A N 1
ATOM 2560 C CA . GLY A 1 329 ? -6.408 9.545 9.462 1.00 88.12 329 GLY A CA 1
ATOM 2561 C C . GLY A 1 329 ? -5.022 9.594 8.830 1.00 88.12 329 GLY A C 1
ATOM 2562 O O . GLY A 1 329 ? -4.818 10.049 7.709 1.00 88.12 329 GLY A O 1
ATOM 2563 N N . PHE A 1 330 ? -4.054 9.140 9.625 1.00 86.12 330 PHE A N 1
ATOM 2564 C CA . PHE A 1 330 ? -2.615 9.212 9.348 1.00 86.12 330 PHE A CA 1
ATOM 2565 C C . PHE A 1 330 ? -1.963 7.844 9.111 1.00 86.12 330 PHE A C 1
ATOM 2567 O O . PHE A 1 330 ? -0.735 7.734 9.080 1.00 86.12 330 PHE A O 1
ATOM 2574 N N . GLN A 1 331 ? -2.771 6.784 9.027 1.00 87.06 331 GLN A N 1
ATOM 2575 C CA . GLN A 1 331 ? -2.265 5.446 8.730 1.00 87.06 331 GLN A CA 1
ATOM 2576 C C . GLN A 1 331 ? -1.628 5.412 7.338 1.00 87.06 331 GLN A C 1
ATOM 2578 O O . GLN A 1 331 ? -1.814 6.318 6.534 1.00 87.06 331 GLN A O 1
ATOM 2583 N N . HIS A 1 332 ? -0.844 4.364 7.099 1.00 91.38 332 HIS A N 1
ATOM 2584 C CA . HIS A 1 332 ? -0.183 4.138 5.824 1.00 91.38 332 HIS A CA 1
ATOM 2585 C C . HIS A 1 332 ? -0.382 2.696 5.397 1.00 91.38 332 HIS A C 1
ATOM 2587 O O . HIS A 1 332 ? -0.016 1.774 6.135 1.00 91.38 332 HIS A O 1
ATOM 2593 N N . THR A 1 333 ? -0.878 2.525 4.185 1.00 94.38 333 THR A N 1
ATOM 2594 C CA . THR A 1 333 ? -1.385 1.322 3.531 1.00 94.38 333 THR A CA 1
ATOM 2595 C C . THR A 1 333 ? -2.543 0.682 4.285 1.00 94.38 333 THR A C 1
ATOM 2597 O O . THR A 1 333 ? -2.573 0.665 5.521 1.00 94.38 333 THR A O 1
ATOM 2600 N N . ILE A 1 334 ? -3.479 0.084 3.558 1.00 93.50 334 ILE A N 1
ATOM 2601 C CA . ILE A 1 334 ? -4.637 -0.568 4.179 1.00 93.50 334 ILE A CA 1
ATOM 2602 C C . ILE A 1 334 ? -4.953 -1.943 3.611 1.00 93.50 334 ILE A C 1
ATOM 2604 O O . ILE A 1 334 ? -5.436 -2.791 4.357 1.00 93.50 334 ILE A O 1
ATOM 2608 N N . LEU A 1 335 ? -4.617 -2.218 2.348 1.00 96.25 335 LEU A N 1
ATOM 2609 C CA . LEU A 1 335 ? -5.078 -3.430 1.661 1.00 96.25 335 LEU A CA 1
ATOM 2610 C C . LEU A 1 335 ? -4.619 -4.739 2.323 1.00 96.25 335 LEU A C 1
ATOM 2612 O O . LEU A 1 335 ? -5.319 -5.742 2.249 1.00 96.25 335 LEU A O 1
ATOM 2616 N N . THR A 1 336 ? -3.469 -4.741 2.999 1.00 92.75 336 THR A N 1
ATOM 2617 C CA . THR A 1 336 ? -2.877 -5.939 3.638 1.00 92.75 336 THR A CA 1
ATOM 2618 C C . THR A 1 336 ? -3.154 -6.042 5.130 1.00 92.75 336 THR A C 1
ATOM 2620 O O . THR A 1 336 ? -2.550 -6.851 5.842 1.00 92.75 336 THR A O 1
ATOM 2623 N N . ARG A 1 337 ? -4.046 -5.185 5.628 1.00 88.06 337 ARG A N 1
ATOM 2624 C CA . ARG A 1 337 ? -4.347 -5.038 7.046 1.00 88.06 337 ARG A CA 1
ATOM 2625 C C . ARG A 1 337 ? -5.806 -5.358 7.288 1.00 88.06 337 ARG A C 1
ATOM 2627 O O . ARG A 1 337 ? -6.671 -5.060 6.477 1.00 88.06 337 ARG A O 1
ATOM 2634 N N . ASP A 1 338 ? -6.081 -5.873 8.473 1.00 86.81 338 ASP A N 1
ATOM 2635 C CA . ASP A 1 338 ? -7.440 -6.136 8.951 1.00 86.81 338 ASP A CA 1
ATOM 2636 C C . ASP A 1 338 ? -8.309 -4.853 9.004 1.00 86.81 338 ASP A C 1
ATOM 2638 O O . ASP A 1 338 ? -9.532 -4.889 8.919 1.00 86.81 338 ASP A O 1
ATOM 2642 N N . HIS A 1 339 ? -7.673 -3.675 9.047 1.00 87.81 339 HIS A N 1
ATOM 2643 C CA . HIS A 1 339 ? -8.347 -2.375 8.956 1.00 87.81 339 HIS A CA 1
ATOM 2644 C C . HIS A 1 339 ? -9.135 -2.185 7.653 1.00 87.81 339 HIS A C 1
ATOM 2646 O O . HIS A 1 339 ? -10.107 -1.431 7.646 1.00 87.81 339 HIS A O 1
ATOM 2652 N N . PHE A 1 340 ? -8.759 -2.889 6.581 1.00 93.69 340 PHE A N 1
ATOM 2653 C CA . PHE A 1 340 ? -9.459 -2.889 5.298 1.00 93.69 340 PHE A CA 1
ATOM 2654 C C . PHE A 1 340 ? -10.971 -3.128 5.428 1.00 93.69 340 PHE A C 1
ATOM 2656 O O . PHE A 1 340 ? -11.753 -2.493 4.725 1.00 93.69 340 PHE A O 1
ATOM 2663 N N . TYR A 1 341 ? -11.389 -3.963 6.382 1.00 93.12 341 TYR A N 1
ATOM 2664 C CA . TYR A 1 341 ? -12.799 -4.297 6.623 1.00 93.12 341 TYR A CA 1
ATOM 2665 C C . TYR A 1 341 ? -13.516 -3.347 7.591 1.00 93.12 341 TYR A C 1
ATOM 2667 O O . TYR A 1 341 ? -14.732 -3.430 7.775 1.00 93.12 341 TYR A O 1
ATOM 2675 N N . LYS A 1 342 ? -12.769 -2.448 8.239 1.00 90.88 342 LYS A N 1
ATOM 2676 C CA . LYS A 1 342 ? -13.225 -1.653 9.392 1.00 90.88 342 LYS A CA 1
ATOM 2677 C C . LYS A 1 342 ? -13.427 -0.177 9.071 1.00 90.88 342 LYS A C 1
ATOM 2679 O O . LYS A 1 342 ? -13.962 0.551 9.906 1.00 90.88 342 LYS A O 1
ATOM 2684 N N . TYR A 1 343 ? -12.959 0.263 7.907 1.00 92.69 343 TYR A N 1
ATOM 2685 C CA . TYR A 1 343 ? -12.973 1.660 7.492 1.00 92.69 343 TYR A CA 1
ATOM 2686 C C . TYR A 1 343 ? -14.165 1.931 6.579 1.00 92.69 343 TYR A C 1
ATOM 2688 O O . TYR A 1 343 ? -14.469 1.149 5.674 1.00 92.69 343 TYR A O 1
ATOM 2696 N N . GLN A 1 344 ? -14.809 3.069 6.798 1.00 92.38 344 GLN A N 1
ATOM 2697 C CA . GLN A 1 344 ? -15.848 3.610 5.938 1.00 92.38 344 GLN A CA 1
ATOM 2698 C C . GLN A 1 344 ? -15.767 5.134 5.881 1.00 92.38 344 GLN A C 1
ATOM 2700 O O . GLN A 1 344 ? -15.311 5.771 6.823 1.00 92.38 344 GLN A O 1
ATOM 2705 N N . GLU A 1 345 ? -16.255 5.718 4.797 1.00 93.44 345 GLU A N 1
ATOM 2706 C CA . GLU A 1 345 ? -16.353 7.164 4.610 1.00 93.44 345 GLU A CA 1
ATOM 2707 C C . GLU A 1 345 ? -17.654 7.483 3.878 1.00 93.44 345 GLU A C 1
ATOM 2709 O O . GLU A 1 345 ? -18.021 6.810 2.912 1.00 93.44 345 GLU A O 1
ATOM 2714 N N . ASP A 1 346 ? -18.395 8.472 4.378 1.00 87.12 346 ASP A N 1
ATOM 2715 C CA . ASP A 1 346 ? -19.717 8.843 3.847 1.00 87.12 346 ASP A CA 1
ATOM 2716 C C . ASP A 1 346 ? -20.668 7.632 3.674 1.00 87.12 346 ASP A C 1
ATOM 2718 O O . ASP A 1 346 ? -21.383 7.490 2.685 1.00 87.12 346 ASP A O 1
ATOM 2722 N N . GLY A 1 347 ? -20.615 6.683 4.619 1.00 87.50 347 GLY A N 1
ATOM 2723 C CA . GLY A 1 347 ? -21.406 5.445 4.582 1.00 87.50 347 GLY A CA 1
ATOM 2724 C C . GLY A 1 347 ? -20.949 4.397 3.557 1.00 87.50 347 GLY A C 1
ATOM 2725 O O . GLY A 1 347 ? -21.600 3.364 3.424 1.00 87.50 347 GLY A O 1
ATOM 2726 N N . ASN A 1 348 ? -19.839 4.621 2.851 1.00 93.19 348 ASN A N 1
ATOM 2727 C CA . ASN A 1 348 ? -19.246 3.663 1.921 1.00 93.19 348 ASN A CA 1
ATOM 2728 C C . ASN A 1 348 ? -18.102 2.935 2.622 1.00 93.19 348 ASN A C 1
ATOM 2730 O O . ASN A 1 348 ? -17.120 3.564 3.010 1.00 93.19 348 ASN A O 1
ATOM 2734 N N . ARG A 1 349 ? -18.207 1.615 2.781 1.00 95.50 349 ARG A N 1
ATOM 2735 C CA . ARG A 1 349 ? -17.119 0.807 3.340 1.00 95.50 349 ARG A CA 1
ATOM 2736 C C . ARG A 1 349 ? -16.012 0.636 2.312 1.00 95.50 349 ARG A C 1
ATOM 2738 O O . ARG A 1 349 ? -16.292 0.400 1.136 1.00 95.50 349 ARG A O 1
ATOM 2745 N N . LEU A 1 350 ? -14.758 0.696 2.755 1.00 96.88 350 LEU A N 1
ATOM 2746 C CA . LEU A 1 350 ? -13.619 0.507 1.859 1.00 96.88 350 LEU A CA 1
ATOM 2747 C C . LEU A 1 350 ? -13.616 -0.898 1.237 1.00 96.88 350 LEU A C 1
ATOM 2749 O O . LEU A 1 350 ? -13.384 -1.034 0.035 1.00 96.88 350 LEU A O 1
ATOM 2753 N N . SER A 1 351 ? -13.900 -1.931 2.036 1.00 97.62 351 SER A N 1
ATOM 2754 C CA . SER A 1 351 ? -13.962 -3.315 1.559 1.00 97.62 351 SER A CA 1
ATOM 2755 C C . SER A 1 351 ? -15.019 -3.505 0.474 1.00 97.62 351 SER A C 1
ATOM 2757 O O . SER A 1 351 ? -14.721 -4.103 -0.557 1.00 97.62 351 SER A O 1
ATOM 2759 N N . ASP A 1 352 ? -16.210 -2.931 0.659 1.00 98.25 352 ASP A N 1
ATOM 2760 C CA . ASP A 1 352 ? -17.297 -2.992 -0.324 1.00 98.25 352 ASP A CA 1
ATOM 2761 C C . ASP A 1 352 ? -16.939 -2.210 -1.594 1.00 98.25 352 ASP A C 1
ATOM 2763 O O . ASP A 1 352 ? -17.178 -2.683 -2.701 1.00 98.25 352 ASP A O 1
ATOM 2767 N N . TRP A 1 353 ? -16.287 -1.050 -1.458 1.00 98.50 353 TRP A N 1
ATOM 2768 C CA . TRP A 1 353 ? -15.820 -0.260 -2.599 1.00 98.50 353 TRP A CA 1
ATOM 2769 C C . TRP A 1 353 ? -14.805 -1.032 -3.456 1.00 98.50 353 TRP A C 1
ATOM 2771 O O . TRP A 1 353 ? -14.945 -1.090 -4.678 1.00 98.50 353 TRP A O 1
ATOM 2781 N N . VAL A 1 354 ? -13.819 -1.688 -2.831 1.00 98.69 354 VAL A N 1
ATOM 2782 C CA . VAL A 1 354 ? -12.855 -2.545 -3.545 1.00 98.69 354 VAL A CA 1
ATOM 2783 C C . VAL A 1 354 ? -13.531 -3.795 -4.112 1.00 98.69 354 VAL A C 1
ATOM 2785 O O . VAL A 1 354 ? -13.210 -4.192 -5.232 1.00 98.69 354 VAL A O 1
ATOM 2788 N N . ALA A 1 355 ? -14.487 -4.392 -3.396 1.00 98.62 355 ALA A N 1
ATOM 2789 C CA . ALA A 1 355 ? -15.234 -5.553 -3.871 1.00 98.62 355 ALA A CA 1
ATOM 2790 C C . ALA A 1 355 ? -16.069 -5.239 -5.120 1.00 98.62 355 ALA A C 1
ATOM 2792 O O . ALA A 1 355 ? -16.014 -5.994 -6.090 1.00 98.62 355 ALA A O 1
ATOM 2793 N N . SER A 1 356 ? -16.761 -4.098 -5.144 1.00 98.69 356 SER A N 1
ATOM 2794 C CA . SER A 1 356 ? -17.486 -3.611 -6.322 1.00 98.69 356 SER A CA 1
ATOM 2795 C C . SER A 1 356 ? -16.548 -3.394 -7.512 1.00 98.69 356 SER A C 1
ATOM 2797 O O . SER A 1 356 ? -16.851 -3.840 -8.619 1.00 98.69 356 SER A O 1
ATOM 2799 N N . ILE A 1 357 ? -15.364 -2.803 -7.301 1.00 98.62 357 ILE A N 1
ATOM 2800 C CA . ILE A 1 357 ? -14.360 -2.683 -8.372 1.00 98.62 357 ILE A CA 1
ATOM 2801 C C . ILE A 1 357 ? -13.912 -4.070 -8.848 1.00 98.62 357 ILE A C 1
ATOM 2803 O O . ILE A 1 357 ? -13.858 -4.311 -10.052 1.00 98.62 357 ILE A O 1
ATOM 2807 N N . ALA A 1 358 ? -13.601 -5.005 -7.949 1.00 98.38 358 ALA A N 1
ATOM 2808 C CA . ALA A 1 358 ? -13.196 -6.357 -8.334 1.00 98.38 358 ALA A CA 1
ATOM 2809 C C . ALA A 1 358 ? -14.291 -7.067 -9.155 1.00 98.38 358 ALA A C 1
ATOM 2811 O O . ALA A 1 358 ? -13.985 -7.693 -10.168 1.00 98.38 358 ALA A O 1
ATOM 2812 N N . ALA A 1 359 ? -15.563 -6.867 -8.801 1.00 97.94 359 ALA A N 1
ATOM 2813 C CA . ALA A 1 359 ? -16.728 -7.426 -9.486 1.00 97.94 359 ALA A CA 1
ATOM 2814 C C . ALA A 1 359 ? -17.086 -6.751 -10.829 1.00 97.94 359 ALA A C 1
ATOM 2816 O O . ALA A 1 359 ? -17.980 -7.227 -11.528 1.00 97.94 359 ALA A O 1
ATOM 2817 N N . GLY A 1 360 ? -16.408 -5.664 -11.219 1.00 97.62 360 GLY A N 1
ATOM 2818 C CA . GLY A 1 360 ? -16.721 -4.930 -12.455 1.00 97.62 360 GLY A CA 1
ATOM 2819 C C . GLY A 1 360 ? -17.879 -3.947 -12.329 1.00 97.62 360 GLY A C 1
ATOM 2820 O O . GLY A 1 360 ? -18.442 -3.507 -13.333 1.00 97.62 360 GLY A O 1
ATOM 2821 N N . GLU A 1 361 ? -18.244 -3.593 -11.102 1.00 98.06 361 GLU A N 1
ATOM 2822 C CA . GLU A 1 361 ? -19.296 -2.633 -10.817 1.00 98.06 361 GLU A CA 1
ATOM 2823 C C . GLU A 1 361 ? -18.767 -1.196 -10.865 1.00 98.06 361 GLU A C 1
ATOM 2825 O O . GLU A 1 361 ? -17.600 -0.899 -10.606 1.00 98.06 361 GLU A O 1
ATOM 2830 N N . GLN A 1 362 ? -19.663 -0.267 -11.192 1.00 95.88 362 GLN A N 1
ATOM 2831 C CA . GLN A 1 362 ? -19.342 1.154 -11.193 1.00 95.88 362 GLN A CA 1
ATOM 2832 C C . GLN A 1 362 ? -19.344 1.698 -9.767 1.00 95.88 362 GLN A C 1
ATOM 2834 O O . GLN A 1 362 ? -20.338 1.579 -9.052 1.00 95.88 362 GLN A O 1
ATOM 2839 N N . VAL A 1 363 ? -18.266 2.386 -9.396 1.00 97.69 363 VAL A N 1
ATOM 2840 C CA . VAL A 1 363 ? -18.133 3.051 -8.096 1.00 97.69 363 VAL A CA 1
ATOM 2841 C C . VAL A 1 363 ? -18.046 4.569 -8.241 1.00 97.69 363 VAL A C 1
ATOM 2843 O O . VAL A 1 363 ? -17.691 5.117 -9.292 1.00 97.69 363 VAL A O 1
ATOM 2846 N N . LYS A 1 364 ? -18.375 5.275 -7.160 1.00 97.31 364 LYS A N 1
ATOM 2847 C CA . LYS A 1 364 ? -18.134 6.716 -7.030 1.00 97.31 364 LYS A CA 1
ATOM 2848 C C . LYS A 1 364 ? -16.804 6.959 -6.324 1.00 97.31 364 LYS A C 1
ATOM 2850 O O . LYS A 1 364 ? -16.280 6.066 -5.660 1.00 97.31 364 LYS A O 1
ATOM 2855 N N . SER A 1 365 ? -16.263 8.165 -6.487 1.00 97.81 365 SER A N 1
ATOM 2856 C CA . SER A 1 365 ? -15.202 8.613 -5.592 1.00 97.81 365 SER A CA 1
ATOM 2857 C C . SER A 1 365 ? -15.801 8.841 -4.210 1.00 97.81 365 SER A C 1
ATOM 2859 O O . SER A 1 365 ? -16.924 9.340 -4.113 1.00 97.81 365 SER A O 1
ATOM 2861 N N . VAL A 1 366 ? -15.055 8.469 -3.182 1.00 97.25 366 VAL A N 1
ATOM 2862 C CA . VAL A 1 366 ? -15.416 8.654 -1.780 1.00 97.25 366 VAL A CA 1
ATOM 2863 C C . VAL A 1 366 ? -14.325 9.505 -1.155 1.00 97.25 366 VAL A C 1
ATOM 2865 O O . VAL A 1 366 ? -13.144 9.207 -1.322 1.00 97.25 366 VAL A O 1
ATOM 2868 N N . ASP A 1 367 ? -14.709 10.562 -0.457 1.00 94.81 367 ASP A N 1
ATOM 2869 C CA . ASP A 1 367 ? -13.787 11.407 0.287 1.00 94.81 367 ASP A CA 1
ATOM 2870 C C . ASP A 1 367 ? -14.162 11.366 1.770 1.00 94.81 367 ASP A C 1
ATOM 2872 O O . ASP A 1 367 ? -15.333 11.197 2.115 1.00 94.81 367 ASP A O 1
ATOM 2876 N N . CYS A 1 368 ? -13.163 11.491 2.641 1.00 91.69 368 CYS A N 1
ATOM 2877 C CA . CYS A 1 368 ? -13.380 11.589 4.077 1.00 91.69 368 CYS A CA 1
ATOM 2878 C C . CYS A 1 368 ? -14.269 12.794 4.420 1.00 91.69 368 CYS A C 1
ATOM 2880 O O . CYS A 1 368 ? -14.344 13.772 3.669 1.00 91.69 368 CYS A O 1
ATOM 2882 N N . ALA A 1 369 ? -14.964 12.707 5.556 1.00 80.44 369 ALA A N 1
ATOM 2883 C CA . ALA A 1 369 ? -15.821 13.784 6.055 1.00 80.44 369 ALA A CA 1
ATOM 2884 C C . ALA A 1 369 ? -15.031 15.086 6.329 1.00 80.44 369 ALA A C 1
ATOM 2886 O O . ALA A 1 369 ? -13.807 15.096 6.285 1.00 80.44 369 ALA A O 1
ATOM 2887 N N . GLU A 1 370 ? -15.720 16.191 6.657 1.00 73.81 370 GLU A N 1
ATOM 2888 C CA . GLU A 1 370 ? -15.080 17.508 6.886 1.00 73.81 370 GLU A CA 1
ATOM 2889 C C . GLU A 1 370 ? -13.873 17.462 7.846 1.00 73.81 370 GLU A C 1
ATOM 2891 O O . GLU A 1 370 ? -12.914 18.209 7.660 1.00 73.81 370 GLU A O 1
ATOM 2896 N N . ASP A 1 371 ? -13.902 16.570 8.843 1.00 78.81 371 ASP A N 1
ATOM 2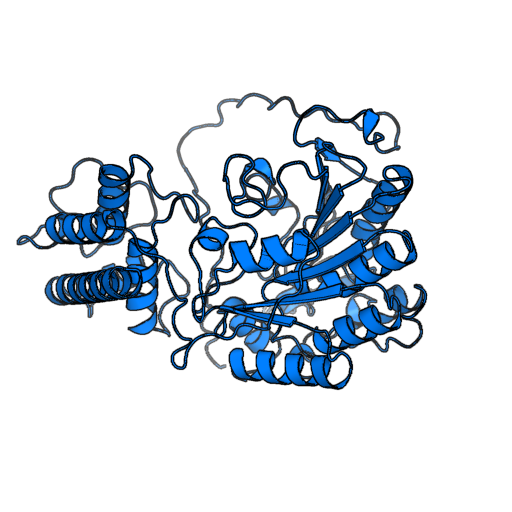897 C CA . ASP A 1 371 ? -12.757 16.247 9.696 1.00 78.81 371 ASP A CA 1
ATOM 2898 C C . ASP A 1 371 ? -12.079 14.948 9.226 1.00 78.81 371 ASP A C 1
ATOM 2900 O O . ASP A 1 371 ? -12.442 13.845 9.637 1.00 78.81 371 ASP A O 1
ATOM 2904 N N . CYS A 1 372 ? -11.069 15.086 8.366 1.00 88.06 372 CYS A N 1
ATOM 2905 C CA . CYS A 1 372 ? -10.296 13.966 7.832 1.00 88.06 372 CYS A CA 1
ATOM 2906 C C . CYS A 1 372 ? -9.195 13.455 8.780 1.00 88.06 372 CYS A C 1
ATOM 2908 O O . CYS A 1 372 ? -8.404 12.600 8.377 1.00 88.06 372 CYS A O 1
ATOM 2910 N N . PHE A 1 373 ? -9.114 13.911 10.039 1.00 83.81 373 PHE A N 1
ATOM 2911 C CA . PHE A 1 373 ? -8.084 13.440 10.980 1.00 83.81 373 PHE A CA 1
ATOM 2912 C C . PHE A 1 373 ? -8.296 12.010 11.479 1.00 83.81 373 PHE A C 1
ATOM 2914 O O . PHE A 1 373 ? -7.370 11.415 12.041 1.00 83.81 373 PHE A O 1
ATOM 2921 N N . LYS A 1 374 ? -9.488 11.443 11.288 1.00 83.44 374 LYS A N 1
ATOM 2922 C CA . LYS A 1 374 ? -9.811 10.066 11.665 1.00 83.44 374 LYS A CA 1
ATOM 2923 C C . LYS A 1 374 ? -10.641 9.404 10.574 1.00 83.44 374 LYS A C 1
ATOM 2925 O O . LYS A 1 374 ? -11.489 10.081 10.000 1.00 83.44 374 LYS A O 1
ATOM 2930 N N . PRO A 1 375 ? -10.433 8.107 10.303 1.00 83.94 375 PRO A N 1
ATOM 2931 C CA . PRO A 1 375 ? -11.327 7.386 9.419 1.00 83.94 375 PRO A CA 1
ATOM 2932 C C . PRO A 1 375 ? -12.690 7.194 10.086 1.00 83.94 375 PRO A C 1
ATOM 2934 O O . PRO A 1 375 ? -12.782 7.109 11.317 1.00 83.94 375 PRO A O 1
ATOM 2937 N N . GLY A 1 376 ? -13.746 7.034 9.293 1.00 88.75 376 GLY A N 1
ATOM 2938 C CA . GLY A 1 376 ? -15.007 6.507 9.806 1.00 88.75 376 GLY A CA 1
ATOM 2939 C C . GLY A 1 376 ? -14.839 5.046 10.231 1.00 88.75 376 GLY A C 1
ATOM 2940 O O . GLY A 1 376 ? -14.866 4.136 9.407 1.00 88.75 376 GLY A O 1
ATOM 2941 N N . LEU A 1 377 ? -14.646 4.802 11.528 1.00 90.50 377 LEU A N 1
ATOM 2942 C CA . LEU A 1 377 ? -14.540 3.449 12.077 1.00 90.50 377 LEU A CA 1
ATOM 2943 C C . LEU A 1 377 ? -15.922 2.811 12.241 1.00 90.50 377 LEU A C 1
ATOM 2945 O O . LEU A 1 377 ? -16.855 3.427 12.761 1.00 90.50 377 LEU A O 1
ATOM 2949 N N . ILE A 1 378 ? -16.038 1.547 11.835 1.00 90.19 378 ILE A N 1
ATOM 2950 C CA . ILE A 1 378 ? -17.241 0.745 12.061 1.00 90.19 378 ILE A CA 1
ATOM 2951 C C . ILE A 1 378 ? -17.149 0.114 13.451 1.00 90.19 378 ILE A C 1
ATOM 2953 O O . ILE A 1 378 ? -16.422 -0.856 13.641 1.00 90.19 378 ILE A O 1
ATOM 2957 N N . PHE A 1 379 ? -17.879 0.657 14.424 1.00 93.44 379 PHE A N 1
ATOM 2958 C CA . PHE A 1 379 ? -17.902 0.131 15.789 1.00 93.44 379 PHE A CA 1
ATOM 2959 C C . PHE A 1 379 ? -18.901 -1.012 15.991 1.00 93.44 379 PHE A C 1
ATOM 2961 O O . PHE A 1 379 ? -19.881 -1.164 15.264 1.00 93.44 379 PHE A O 1
ATOM 2968 N N . THR A 1 380 ? -18.649 -1.799 17.033 1.00 93.88 380 THR A N 1
ATOM 2969 C CA . THR A 1 380 ? -19.514 -2.857 17.560 1.00 93.88 380 THR A CA 1
ATOM 2970 C C . THR A 1 380 ? -19.728 -2.669 19.065 1.00 93.88 380 THR A C 1
ATOM 2972 O O . THR A 1 380 ? -18.974 -1.967 19.738 1.00 93.88 380 THR A O 1
ATOM 2975 N N . GLU A 1 381 ? -20.729 -3.338 19.642 1.00 96.06 381 GLU A N 1
ATOM 2976 C CA . GLU A 1 381 ? -20.934 -3.329 21.103 1.00 96.06 381 GLU A CA 1
ATOM 2977 C C . GLU A 1 381 ? -19.727 -3.918 21.864 1.00 96.06 381 GLU A C 1
ATOM 2979 O O . GLU A 1 381 ? -19.477 -3.558 23.015 1.00 96.06 381 GLU A O 1
ATOM 2984 N N . GLN A 1 382 ? -18.940 -4.795 21.225 1.00 96.44 382 GLN A N 1
ATOM 2985 C CA . GLN A 1 382 ? -17.694 -5.308 21.800 1.00 96.44 382 GLN A CA 1
ATOM 2986 C C . GLN A 1 382 ? -16.650 -4.200 21.961 1.00 96.44 382 GLN A C 1
ATOM 2988 O O . GLN A 1 382 ? -15.959 -4.168 22.974 1.00 96.44 382 GLN A O 1
ATOM 2993 N N . ASP A 1 383 ? -16.560 -3.254 21.024 1.00 96.81 383 ASP A N 1
ATOM 2994 C CA . ASP A 1 383 ? -15.624 -2.128 21.125 1.00 96.81 383 ASP A CA 1
ATOM 2995 C C . ASP A 1 383 ? -15.906 -1.267 22.359 1.00 96.81 383 ASP A C 1
ATOM 2997 O O . ASP A 1 383 ? -14.981 -0.871 23.071 1.00 96.81 383 ASP A O 1
ATOM 3001 N N . LEU A 1 384 ? -17.187 -1.047 22.667 1.00 97.50 384 LEU A N 1
ATOM 3002 C CA . LEU A 1 384 ? -17.597 -0.345 23.879 1.00 97.50 384 LEU A CA 1
ATOM 3003 C C . LEU A 1 384 ? -17.191 -1.123 25.142 1.00 97.50 384 LEU A C 1
ATOM 3005 O O . LEU A 1 384 ? -16.608 -0.547 26.061 1.00 97.50 384 LEU A O 1
ATOM 3009 N N . GLN A 1 385 ? -17.421 -2.441 25.158 1.00 98.06 385 GLN A N 1
ATOM 3010 C CA . GLN A 1 385 ? -17.021 -3.320 26.267 1.00 98.06 385 GLN A CA 1
ATOM 3011 C C . GLN A 1 385 ? -15.504 -3.328 26.491 1.00 98.06 385 GLN A C 1
ATOM 3013 O O . GLN A 1 385 ? -15.054 -3.356 27.636 1.00 98.06 385 GLN A O 1
ATOM 3018 N N . ILE A 1 386 ? -14.708 -3.276 25.420 1.00 97.94 386 ILE A N 1
ATOM 3019 C CA . ILE A 1 386 ? -13.243 -3.219 25.501 1.00 97.94 386 ILE A CA 1
ATOM 3020 C C . ILE A 1 386 ? -12.795 -1.937 26.197 1.00 97.94 386 ILE A C 1
ATOM 3022 O O . ILE A 1 386 ? -11.938 -1.986 27.082 1.00 97.94 386 ILE A O 1
ATOM 3026 N N . ILE A 1 387 ? -13.371 -0.789 25.837 1.00 98.31 387 ILE A N 1
ATOM 3027 C CA . ILE A 1 387 ? -13.003 0.492 26.450 1.00 98.31 387 ILE A CA 1
ATOM 3028 C C . ILE A 1 387 ? -13.479 0.570 27.901 1.00 98.31 387 ILE A C 1
ATOM 3030 O O . ILE A 1 387 ? -12.699 0.970 28.766 1.00 98.31 387 ILE A O 1
ATOM 3034 N N . ASP A 1 388 ? -14.684 0.085 28.206 1.00 98.12 388 ASP A N 1
ATOM 3035 C CA . ASP A 1 388 ? -15.173 -0.037 29.585 1.00 98.12 388 ASP A CA 1
ATOM 3036 C C . ASP A 1 388 ? -14.271 -0.928 30.442 1.00 98.12 388 ASP A C 1
ATOM 3038 O O . ASP A 1 388 ? -13.941 -0.601 31.587 1.00 98.12 388 ASP A O 1
ATOM 3042 N N . ARG A 1 389 ? -13.818 -2.050 29.880 1.00 97.19 389 ARG A N 1
ATOM 3043 C CA . ARG A 1 389 ? -12.907 -2.954 30.574 1.00 97.19 389 ARG A CA 1
ATOM 3044 C C . ARG A 1 389 ? -11.517 -2.343 30.746 1.00 97.19 389 ARG A C 1
ATOM 3046 O O . ARG A 1 389 ? -10.921 -2.509 31.808 1.00 97.19 389 ARG A O 1
ATOM 3053 N N . THR A 1 390 ? -11.028 -1.608 29.750 1.00 96.94 390 THR A N 1
ATOM 3054 C CA . THR A 1 390 ? -9.755 -0.876 29.830 1.00 96.94 390 THR A CA 1
ATOM 3055 C C . THR A 1 390 ? -9.805 0.168 30.945 1.00 96.94 390 THR A C 1
ATOM 3057 O O . THR A 1 390 ? -8.899 0.196 31.775 1.00 96.94 390 THR A O 1
ATOM 3060 N N . LEU A 1 391 ? -10.888 0.952 31.028 1.00 97.12 391 LEU A N 1
ATOM 3061 C CA . LEU A 1 391 ? -11.144 1.895 32.123 1.00 97.12 391 LEU A CA 1
ATOM 3062 C C . LEU A 1 391 ? -11.085 1.194 33.482 1.00 97.12 391 LEU A C 1
ATOM 3064 O O . LEU A 1 391 ? -10.299 1.589 34.339 1.00 97.12 391 LEU A O 1
ATOM 3068 N N . ALA A 1 392 ? -11.841 0.107 33.655 1.00 95.81 392 ALA A N 1
ATOM 3069 C CA . ALA A 1 392 ? -11.907 -0.626 34.920 1.00 95.81 392 ALA A CA 1
ATOM 3070 C C . ALA A 1 392 ? -10.551 -1.192 35.389 1.00 95.81 392 ALA A C 1
ATOM 3072 O O . ALA A 1 392 ? -10.362 -1.416 36.585 1.00 95.81 392 ALA A O 1
ATOM 3073 N N . LEU A 1 393 ? -9.620 -1.448 34.463 1.00 94.56 393 LEU A N 1
ATOM 3074 C CA . LEU A 1 393 ? -8.281 -1.955 34.771 1.00 94.56 393 LEU A CA 1
ATOM 3075 C C . LEU A 1 393 ? -7.314 -0.869 35.259 1.00 94.56 393 LEU A C 1
ATOM 3077 O O . LEU A 1 393 ? -6.343 -1.219 35.926 1.00 94.56 393 LEU A O 1
ATOM 3081 N N . ILE A 1 394 ? -7.555 0.407 34.938 1.00 94.88 394 ILE A N 1
ATOM 3082 C CA . ILE A 1 394 ? -6.613 1.501 35.236 1.00 94.88 394 ILE A CA 1
ATOM 3083 C C . ILE A 1 394 ? -7.222 2.665 36.024 1.00 94.88 394 ILE A C 1
ATOM 3085 O O . ILE A 1 394 ? -6.510 3.621 36.315 1.00 94.88 394 ILE A O 1
ATOM 3089 N N . SER A 1 395 ? -8.516 2.638 36.361 1.00 93.94 395 SER A N 1
ATOM 3090 C CA . SER A 1 395 ? -9.202 3.766 37.013 1.00 93.94 395 SER A CA 1
ATOM 3091 C C . SER A 1 395 ? -9.124 3.773 38.543 1.00 93.94 395 SER A C 1
ATOM 3093 O O . SER A 1 395 ? -9.394 4.799 39.160 1.00 93.94 395 SER A O 1
ATOM 3095 N N . ASN A 1 396 ? -8.797 2.646 39.181 1.00 92.81 396 ASN A N 1
ATOM 3096 C CA . ASN A 1 396 ? -8.676 2.572 40.641 1.00 92.81 396 ASN A CA 1
ATOM 3097 C C . ASN A 1 396 ? -7.375 3.227 41.122 1.00 92.81 396 ASN A C 1
ATOM 3099 O O . ASN A 1 396 ? -6.374 3.238 40.401 1.00 92.81 396 ASN A O 1
ATOM 3103 N N . GLU A 1 397 ? -7.353 3.711 42.364 1.00 89.44 397 GLU A N 1
ATOM 3104 C CA . GLU A 1 397 ? -6.145 4.280 42.969 1.00 89.44 397 GLU A CA 1
ATOM 3105 C C . GLU A 1 397 ? -4.965 3.294 42.861 1.00 89.44 397 GLU A C 1
ATOM 3107 O O . GLU A 1 397 ? -5.099 2.117 43.200 1.00 89.44 397 GLU A O 1
ATOM 3112 N N . ASN A 1 398 ? -3.820 3.765 42.359 1.00 87.69 398 ASN A N 1
ATOM 3113 C CA . ASN A 1 398 ? -2.597 2.980 42.128 1.00 87.69 398 ASN A CA 1
ATOM 3114 C C . ASN A 1 398 ? -2.698 1.837 41.091 1.00 87.69 398 ASN A C 1
ATOM 3116 O O . ASN A 1 398 ? -1.735 1.091 40.934 1.00 87.69 398 ASN A O 1
ATOM 3120 N N . SER A 1 399 ? -3.813 1.694 40.362 1.00 92.38 399 SER A N 1
ATOM 3121 C CA . SER A 1 399 ? -3.970 0.643 39.334 1.00 92.38 399 SER A CA 1
ATOM 3122 C C . SER A 1 399 ? -3.366 0.996 37.971 1.00 92.38 399 SER A C 1
ATOM 3124 O O . SER A 1 399 ? -3.145 0.112 37.145 1.00 92.38 399 SER A O 1
ATOM 3126 N N . TRP A 1 400 ? -3.045 2.266 37.726 1.00 95.12 400 TRP A N 1
ATOM 3127 C CA . TRP A 1 400 ? -2.338 2.688 36.520 1.00 95.12 400 TRP A CA 1
ATOM 3128 C C . TRP A 1 400 ? -0.817 2.663 36.717 1.00 95.12 400 TRP A C 1
ATOM 3130 O O . TRP A 1 400 ? -0.298 3.154 37.719 1.00 95.12 400 TRP A O 1
ATOM 3140 N N . ASN A 1 401 ? -0.098 2.103 35.742 1.00 93.50 401 ASN A N 1
ATOM 3141 C CA . ASN A 1 401 ? 1.361 2.107 35.685 1.00 93.50 401 ASN A CA 1
ATOM 3142 C C . ASN A 1 401 ? 1.867 3.133 34.641 1.00 93.50 401 ASN A C 1
ATOM 3144 O O . ASN A 1 401 ? 1.744 2.871 33.438 1.00 93.50 401 ASN A O 1
ATOM 3148 N N . PRO A 1 402 ? 2.518 4.238 35.062 1.00 91.75 402 PRO A N 1
ATOM 3149 C CA . PRO A 1 402 ? 3.061 5.264 34.161 1.00 91.75 402 PRO A CA 1
ATOM 3150 C C . PRO A 1 402 ? 4.349 4.833 33.434 1.00 91.75 402 PRO A C 1
ATOM 3152 O O . PRO A 1 402 ? 4.973 5.619 32.732 1.00 91.75 402 PRO A O 1
ATOM 3155 N N . SER A 1 403 ? 4.807 3.593 33.617 1.00 89.00 403 SER A N 1
ATOM 3156 C CA . SER A 1 403 ? 5.984 3.026 32.951 1.00 89.00 403 SER A CA 1
ATOM 3157 C C . SER A 1 403 ? 5.590 1.797 32.134 1.00 89.00 403 SER A C 1
ATOM 3159 O O . SER A 1 403 ? 5.649 0.657 32.593 1.00 89.00 403 SER A O 1
ATOM 3161 N N . GLY A 1 404 ? 5.147 2.043 30.904 1.00 82.25 404 GLY A N 1
ATOM 3162 C CA . GLY A 1 404 ? 4.838 1.029 29.907 1.00 82.25 404 GLY A CA 1
ATOM 3163 C C . GLY A 1 404 ? 6.054 0.679 29.050 1.00 82.25 404 GLY A C 1
ATOM 3164 O O . GLY A 1 404 ? 6.771 1.558 28.575 1.00 82.25 404 GLY A O 1
ATOM 3165 N N . GLU A 1 405 ? 6.256 -0.609 28.793 1.00 81.62 405 GLU A N 1
ATOM 3166 C CA . GLU A 1 405 ? 7.330 -1.104 27.929 1.00 81.62 405 GLU A CA 1
ATOM 3167 C C . GLU A 1 405 ? 6.780 -1.780 26.668 1.00 81.62 405 GLU A C 1
ATOM 3169 O O . GLU A 1 405 ? 5.623 -2.220 26.595 1.00 81.62 405 GLU A O 1
ATOM 3174 N N . ARG A 1 406 ? 7.634 -1.875 25.642 1.00 74.44 406 ARG A N 1
ATOM 3175 C CA . ARG A 1 406 ? 7.377 -2.749 24.495 1.00 74.44 406 ARG A CA 1
ATOM 3176 C C . ARG A 1 406 ? 7.645 -4.189 24.935 1.00 74.44 406 ARG A C 1
ATOM 3178 O O . ARG A 1 406 ? 8.743 -4.491 25.381 1.00 74.44 406 ARG A O 1
ATOM 3185 N N . GLY A 1 407 ? 6.665 -5.075 24.779 1.00 77.88 407 GLY A N 1
ATOM 3186 C CA . GLY A 1 407 ? 6.838 -6.490 25.111 1.00 77.88 407 GLY A CA 1
ATOM 3187 C C . GLY A 1 407 ? 5.546 -7.201 25.516 1.00 77.88 407 GLY A C 1
ATOM 3188 O O . GLY A 1 407 ? 4.451 -6.638 25.359 1.00 77.88 407 GLY A O 1
ATOM 3189 N N . PRO A 1 408 ? 5.661 -8.445 26.009 1.00 81.56 408 PRO A N 1
ATOM 3190 C CA . PRO A 1 408 ? 4.546 -9.187 26.581 1.00 81.56 408 PRO A CA 1
ATOM 3191 C C . PRO A 1 408 ? 3.931 -8.427 27.755 1.00 81.56 408 PRO A C 1
ATOM 3193 O O . PRO A 1 408 ? 4.644 -7.846 28.571 1.00 81.56 408 PRO A O 1
ATOM 3196 N N . CYS A 1 409 ? 2.605 -8.439 27.848 1.00 85.19 409 CYS A N 1
ATOM 3197 C CA . CYS A 1 409 ? 1.914 -7.846 28.984 1.00 85.19 409 CYS A CA 1
ATOM 3198 C C . CYS A 1 409 ? 1.892 -8.818 30.170 1.00 85.19 409 CYS A C 1
ATOM 3200 O O . CYS A 1 409 ? 1.644 -10.011 29.966 1.00 85.19 409 CYS A O 1
ATOM 3202 N N . PRO A 1 410 ? 2.156 -8.346 31.401 1.00 82.12 410 PRO A N 1
ATOM 3203 C CA . PRO A 1 410 ? 2.161 -9.207 32.574 1.00 82.12 410 PRO A CA 1
ATOM 3204 C C . PRO A 1 410 ? 0.753 -9.749 32.836 1.00 82.12 410 PRO A C 1
ATOM 3206 O O . PRO A 1 410 ? -0.209 -8.993 32.954 1.00 82.12 410 PRO A O 1
ATOM 3209 N N . SER A 1 411 ? 0.637 -11.072 32.966 1.00 68.94 411 SER A N 1
ATOM 3210 C CA . SER A 1 411 ? -0.645 -11.760 33.183 1.00 68.94 411 SER A CA 1
ATOM 3211 C C . SER A 1 411 ? -1.260 -11.491 34.561 1.00 68.94 411 SER A C 1
ATOM 3213 O O . SER A 1 411 ? -2.459 -11.691 34.751 1.00 68.94 411 SER A O 1
ATOM 3215 N N . ARG A 1 412 ? -0.448 -11.040 35.528 1.00 67.50 412 ARG A N 1
ATOM 3216 C CA . ARG A 1 412 ? -0.867 -10.561 36.850 1.00 67.50 412 ARG A CA 1
ATOM 3217 C C . ARG A 1 412 ? 0.045 -9.422 37.284 1.00 67.50 412 ARG A C 1
ATOM 3219 O O . ARG A 1 412 ? 1.240 -9.635 37.467 1.00 67.50 412 ARG A O 1
ATOM 3226 N N . ALA A 1 413 ? -0.530 -8.245 37.462 1.00 75.44 413 ALA A N 1
ATOM 3227 C CA . ALA A 1 413 ? 0.129 -7.103 38.071 1.00 75.44 413 ALA A CA 1
ATOM 3228 C C . ALA A 1 413 ? -0.912 -6.297 38.851 1.00 75.44 413 ALA A C 1
ATOM 3230 O O . ALA A 1 413 ? -2.074 -6.244 38.444 1.00 75.44 413 ALA A O 1
ATOM 3231 N N . ASP A 1 414 ? -0.483 -5.691 39.958 1.00 82.19 414 ASP A N 1
ATOM 3232 C CA . ASP A 1 414 ? -1.329 -4.817 40.780 1.00 82.19 414 ASP A CA 1
ATOM 3233 C C . ASP A 1 414 ? -1.679 -3.509 40.047 1.00 82.19 414 ASP A C 1
ATOM 3235 O O . ASP A 1 414 ? -2.672 -2.859 40.365 1.00 82.19 414 ASP A O 1
ATOM 3239 N N . SER A 1 415 ? -0.886 -3.155 39.030 1.00 90.62 415 SER A N 1
ATOM 3240 C CA . SER A 1 415 ? -1.114 -2.025 38.137 1.00 90.62 415 SER A CA 1
ATOM 3241 C C . SER A 1 415 ? -0.798 -2.370 36.681 1.00 90.62 415 SER A C 1
ATOM 3243 O O . SER A 1 415 ? 0.015 -3.251 36.390 1.00 90.62 415 SER A O 1
ATOM 3245 N N . GLN A 1 416 ? -1.451 -1.683 35.744 1.00 92.94 416 GLN A N 1
ATOM 3246 C CA . GLN A 1 416 ? -1.323 -1.912 34.305 1.00 92.94 416 GLN A CA 1
ATOM 3247 C C . GLN A 1 416 ? -0.995 -0.615 33.567 1.00 92.94 416 GLN A C 1
ATOM 3249 O O . GLN A 1 416 ? -1.514 0.455 33.886 1.00 92.94 416 GLN A O 1
ATOM 3254 N N . SER A 1 417 ? -0.140 -0.710 32.545 1.00 94.12 417 SER A N 1
ATOM 3255 C CA . SER A 1 417 ? 0.016 0.383 31.577 1.00 94.12 417 SER A CA 1
ATOM 3256 C C . SER A 1 417 ? -1.205 0.437 30.660 1.00 94.12 417 SER A C 1
ATOM 3258 O O . SER A 1 417 ? -1.857 -0.589 30.442 1.00 94.12 417 SER A O 1
ATOM 3260 N N . LEU A 1 418 ? -1.478 1.595 30.055 1.00 93.88 418 LEU A N 1
ATOM 3261 C CA . LEU A 1 418 ? -2.592 1.777 29.119 1.00 93.88 418 LEU A CA 1
ATOM 3262 C C . LEU A 1 418 ? -2.586 0.719 28.006 1.00 93.88 418 LEU A C 1
ATOM 3264 O O . LEU A 1 418 ? -3.609 0.095 27.728 1.00 93.88 418 LEU A O 1
ATOM 3268 N N . ARG A 1 419 ? -1.415 0.466 27.403 1.00 92.69 419 ARG A N 1
ATOM 3269 C CA . ARG A 1 419 ? -1.257 -0.560 26.361 1.00 92.69 419 ARG A CA 1
ATOM 3270 C C . ARG A 1 419 ? -1.676 -1.939 26.868 1.00 92.69 419 ARG A C 1
ATOM 3272 O O . ARG A 1 419 ? -2.392 -2.646 26.166 1.00 92.69 419 ARG A O 1
ATOM 3279 N N . CYS A 1 420 ? -1.198 -2.345 28.041 1.00 92.38 420 CYS A N 1
ATOM 3280 C CA . CYS A 1 420 ? -1.476 -3.686 28.540 1.00 92.38 420 CYS A CA 1
ATOM 3281 C C . CYS A 1 420 ? -2.915 -3.856 29.004 1.00 92.38 420 CYS A C 1
ATOM 3283 O O . CYS A 1 420 ? -3.516 -4.878 28.685 1.00 92.38 420 CYS A O 1
ATOM 3285 N N . ALA A 1 421 ? -3.499 -2.837 29.635 1.00 94.44 421 ALA A N 1
ATOM 3286 C CA . ALA A 1 421 ? -4.920 -2.825 29.948 1.00 94.44 421 ALA A CA 1
ATOM 3287 C C . ALA A 1 421 ? -5.781 -2.978 28.682 1.00 94.44 421 ALA A C 1
ATOM 3289 O O . ALA A 1 421 ? -6.666 -3.829 28.651 1.00 94.44 421 ALA A O 1
ATOM 3290 N N . ALA A 1 422 ? -5.466 -2.236 27.615 1.00 94.00 422 ALA A N 1
ATOM 3291 C CA . ALA A 1 422 ? -6.174 -2.312 26.337 1.00 94.00 422 ALA A CA 1
ATOM 3292 C C . ALA A 1 422 ? -6.047 -3.690 25.658 1.00 94.00 422 ALA A C 1
ATOM 3294 O O . ALA A 1 422 ? -7.040 -4.254 25.201 1.00 94.00 422 ALA A O 1
ATOM 3295 N N . VAL A 1 423 ? -4.838 -4.266 25.619 1.00 92.00 423 VAL A N 1
ATOM 3296 C CA . VAL A 1 423 ? -4.599 -5.607 25.051 1.00 92.00 423 VAL A CA 1
ATOM 3297 C C . VAL A 1 423 ? -5.324 -6.688 25.855 1.00 92.00 423 VAL A C 1
ATOM 3299 O O . VAL A 1 423 ? -5.949 -7.571 25.266 1.00 92.00 423 VAL A O 1
ATOM 3302 N N . MET A 1 424 ? -5.272 -6.620 27.189 1.00 92.50 424 MET A N 1
ATOM 3303 C CA . MET A 1 424 ? -5.985 -7.553 28.065 1.00 92.50 424 MET A CA 1
ATOM 3304 C C . MET A 1 424 ? -7.496 -7.454 27.862 1.00 92.50 424 MET A C 1
ATOM 3306 O O . MET A 1 424 ? -8.136 -8.474 27.631 1.00 92.50 424 MET A O 1
ATOM 3310 N N . ALA A 1 425 ? -8.050 -6.240 27.867 1.00 95.00 425 ALA A N 1
ATOM 3311 C CA . ALA A 1 425 ? -9.471 -5.999 27.641 1.00 95.00 425 ALA A CA 1
ATOM 3312 C C . ALA A 1 425 ? -9.942 -6.546 26.285 1.00 95.00 425 ALA A C 1
ATOM 3314 O O . ALA A 1 425 ? -10.933 -7.270 26.225 1.00 95.00 425 ALA A O 1
ATOM 3315 N N . ALA A 1 426 ? -9.204 -6.264 25.207 1.00 94.44 426 ALA A N 1
ATOM 3316 C CA . ALA A 1 426 ? -9.504 -6.808 23.886 1.00 94.44 426 ALA A CA 1
ATOM 3317 C C . ALA A 1 426 ? -9.474 -8.340 23.872 1.00 94.44 426 ALA A C 1
ATOM 3319 O O . ALA A 1 426 ? -10.402 -8.955 23.357 1.00 94.44 426 ALA A O 1
ATOM 3320 N N . THR A 1 427 ? -8.464 -8.953 24.495 1.00 93.56 427 THR A N 1
ATOM 3321 C CA . THR A 1 427 ? -8.351 -10.418 24.579 1.00 93.56 427 THR A CA 1
ATOM 3322 C C . THR A 1 427 ? -9.519 -11.037 25.346 1.00 93.56 427 THR A C 1
ATOM 3324 O O . THR A 1 427 ? -10.065 -12.050 24.919 1.00 93.56 427 THR A O 1
ATOM 3327 N N . GLU A 1 428 ? -9.919 -10.436 26.469 1.00 94.69 428 GLU A N 1
ATOM 3328 C CA . GLU A 1 428 ? -11.028 -10.918 27.298 1.00 94.69 428 GLU A CA 1
ATOM 3329 C C . GLU A 1 428 ? -12.382 -10.826 26.577 1.00 94.69 428 GLU A C 1
ATOM 3331 O O . GLU A 1 428 ? -13.207 -11.726 26.720 1.00 94.69 428 GLU A O 1
ATOM 3336 N N . VAL A 1 429 ? -12.611 -9.762 25.799 1.00 96.12 429 VAL A N 1
ATOM 3337 C CA . VAL A 1 429 ? -13.893 -9.522 25.114 1.00 96.12 429 VAL A CA 1
ATOM 3338 C C . VAL A 1 429 ? -14.003 -10.296 23.801 1.00 96.12 429 VAL A C 1
ATOM 3340 O O . VAL A 1 429 ? -15.052 -10.871 23.514 1.00 96.12 429 VAL A O 1
ATOM 3343 N N . THR A 1 430 ? -12.943 -10.317 22.988 1.00 92.69 430 THR A N 1
ATOM 3344 C CA . THR A 1 430 ? -12.984 -10.915 21.639 1.00 92.69 430 THR A CA 1
ATOM 3345 C C . THR A 1 430 ? -12.494 -12.362 21.610 1.00 92.69 430 THR A C 1
ATOM 3347 O O . THR A 1 430 ? -12.710 -13.068 20.627 1.00 92.69 430 THR A O 1
ATOM 3350 N N . GLY A 1 431 ? -11.799 -12.811 22.660 1.00 91.88 431 GLY A N 1
ATOM 3351 C CA . GLY A 1 431 ? -11.088 -14.090 22.682 1.00 91.88 431 GLY A CA 1
ATOM 3352 C C . GLY A 1 431 ? -9.778 -14.090 21.885 1.00 91.88 431 GLY A C 1
ATOM 3353 O O . GLY A 1 431 ? -9.104 -15.119 21.839 1.00 91.88 431 GLY A O 1
ATOM 3354 N N . LYS A 1 432 ? -9.393 -12.961 21.272 1.00 87.06 432 LYS A N 1
ATOM 3355 C CA . LYS A 1 432 ? -8.176 -12.816 20.466 1.00 87.06 432 LYS A CA 1
ATOM 3356 C C . LYS A 1 432 ? -7.318 -11.667 20.979 1.00 87.06 432 LYS A C 1
ATOM 3358 O O . LYS A 1 432 ? -7.791 -10.549 21.165 1.00 87.06 432 LYS A O 1
ATOM 3363 N N . ALA A 1 433 ? -6.033 -11.939 21.184 1.00 85.69 433 ALA A N 1
ATOM 3364 C CA . ALA A 1 433 ? -5.084 -10.903 21.560 1.00 85.69 433 ALA A CA 1
ATOM 3365 C C . ALA A 1 433 ? -4.682 -10.076 20.327 1.00 85.69 433 ALA A C 1
ATOM 3367 O O . ALA A 1 433 ? -4.175 -10.660 19.365 1.00 85.69 433 ALA A O 1
ATOM 3368 N N . PRO A 1 434 ? -4.822 -8.736 20.359 1.00 83.50 434 PRO A N 1
ATOM 3369 C CA . PRO A 1 434 ? -4.294 -7.887 19.301 1.00 83.50 434 PRO A CA 1
ATOM 3370 C C . PRO A 1 434 ? -2.778 -8.084 19.184 1.00 83.50 434 PRO A C 1
ATOM 3372 O O . PRO A 1 434 ? -2.033 -7.863 20.146 1.00 83.50 434 PRO A O 1
ATOM 3375 N N . THR A 1 435 ? -2.308 -8.510 18.013 1.00 70.25 435 THR A N 1
ATOM 3376 C CA . THR A 1 435 ? -0.888 -8.786 17.759 1.00 70.25 435 THR A CA 1
ATOM 3377 C C . THR A 1 435 ? -0.394 -7.939 16.603 1.00 70.25 435 THR A C 1
ATOM 3379 O O . THR A 1 435 ? -0.695 -8.155 15.433 1.00 70.25 435 THR A O 1
ATOM 3382 N N . GLY A 1 436 ? 0.375 -6.909 16.942 1.00 66.62 436 GLY A N 1
ATOM 3383 C CA . GLY A 1 436 ? 0.776 -5.912 15.969 1.00 66.62 436 GLY A CA 1
ATOM 3384 C C . GLY A 1 436 ? -0.412 -5.182 15.358 1.00 66.62 436 GLY A C 1
ATOM 3385 O O . GLY A 1 436 ? -1.078 -4.432 16.062 1.00 66.62 436 GLY A O 1
ATOM 3386 N N . MET A 1 437 ? -0.636 -5.371 14.059 1.00 63.88 437 MET A N 1
ATOM 3387 C CA . MET A 1 437 ? -1.786 -4.808 13.337 1.00 63.88 437 MET A CA 1
ATOM 3388 C C . MET A 1 437 ? -2.881 -5.845 13.059 1.00 63.88 437 MET A C 1
ATOM 3390 O O . MET A 1 437 ? -3.852 -5.548 12.368 1.00 63.88 437 MET A O 1
ATOM 3394 N N . LYS A 1 438 ? -2.715 -7.070 13.565 1.00 69.81 438 LYS A N 1
ATOM 3395 C CA . LYS A 1 438 ? -3.679 -8.155 13.420 1.00 69.81 438 LYS A CA 1
ATOM 3396 C C . LYS A 1 438 ? -4.667 -8.144 14.585 1.00 69.81 438 LYS A C 1
ATOM 3398 O O . LYS A 1 438 ? -4.271 -7.909 15.731 1.00 69.81 438 LYS A O 1
ATOM 3403 N N . ASP A 1 439 ? -5.936 -8.412 14.273 1.00 80.19 439 ASP A N 1
ATOM 3404 C CA . ASP A 1 439 ? -7.042 -8.515 15.231 1.00 80.19 439 ASP A CA 1
ATOM 3405 C C . ASP A 1 439 ? -7.202 -7.255 16.118 1.00 80.19 439 ASP A C 1
ATOM 3407 O O . ASP A 1 439 ? -7.589 -7.356 17.281 1.00 80.19 439 ASP A O 1
ATOM 3411 N N . VAL A 1 440 ? -6.890 -6.053 15.606 1.00 86.69 440 VAL A N 1
ATOM 3412 C CA . VAL A 1 440 ? -7.006 -4.794 16.374 1.00 86.69 440 VAL A CA 1
ATOM 3413 C C . VAL A 1 440 ? -8.446 -4.268 16.300 1.00 86.69 440 VAL A C 1
ATOM 3415 O O . VAL A 1 440 ? -8.876 -3.858 15.218 1.00 86.69 440 VAL A O 1
ATOM 3418 N N . PRO A 1 441 ? -9.226 -4.255 17.397 1.00 91.50 441 PRO A N 1
ATOM 3419 C CA . PRO A 1 441 ? -10.627 -3.838 17.351 1.00 91.50 441 PRO A CA 1
ATOM 3420 C C . PRO A 1 441 ? -10.773 -2.332 17.062 1.00 91.50 441 PRO A C 1
ATOM 3422 O O . PRO A 1 441 ? -9.934 -1.551 17.530 1.00 91.50 441 PRO A O 1
ATOM 3425 N N . PRO A 1 442 ? -11.825 -1.900 16.340 1.00 92.50 442 PRO A N 1
ATOM 3426 C CA . PRO A 1 442 ? -12.120 -0.488 16.083 1.00 92.50 442 PRO A CA 1
ATOM 3427 C C . PRO A 1 442 ? -12.051 0.413 17.325 1.00 92.50 442 PRO A C 1
ATOM 3429 O O . PRO A 1 442 ? -11.512 1.514 17.249 1.00 92.50 442 PRO A O 1
ATOM 3432 N N . GLY A 1 443 ? -12.499 -0.056 18.492 1.00 94.06 443 GLY A N 1
ATOM 3433 C CA . GLY A 1 443 ? -12.420 0.713 19.738 1.00 94.06 443 GLY A CA 1
ATOM 3434 C C . GLY A 1 443 ? -10.983 1.038 20.161 1.00 94.06 443 GLY A C 1
ATOM 3435 O O . GLY A 1 443 ? -10.700 2.148 20.612 1.00 94.06 443 GLY A O 1
ATOM 3436 N N . LEU A 1 444 ? -10.042 0.109 19.954 1.00 92.19 444 LEU A N 1
ATOM 3437 C CA . LEU A 1 444 ? -8.623 0.369 20.211 1.00 92.19 444 LEU A CA 1
ATOM 3438 C C . LEU A 1 444 ? -8.006 1.298 19.164 1.00 92.19 444 LEU A C 1
ATOM 3440 O O . LEU A 1 444 ? -7.134 2.096 19.506 1.00 92.19 444 LEU A O 1
ATOM 3444 N N . LEU A 1 445 ? -8.457 1.225 17.909 1.00 89.50 445 LEU A N 1
ATOM 3445 C CA . LEU A 1 445 ? -8.041 2.178 16.880 1.00 89.50 445 LEU A CA 1
ATOM 3446 C C . LEU A 1 445 ? -8.494 3.592 17.235 1.00 89.50 445 LEU A C 1
ATOM 3448 O O . LEU A 1 445 ? -7.677 4.506 17.183 1.00 89.50 445 LEU A O 1
ATOM 3452 N N . GLU A 1 446 ? -9.737 3.770 17.681 1.00 92.69 446 GLU A N 1
ATOM 3453 C CA . GLU A 1 446 ? -10.243 5.075 18.118 1.00 92.69 446 GLU A CA 1
ATOM 3454 C C . GLU A 1 446 ? -9.446 5.639 19.304 1.00 92.69 446 GLU A C 1
ATOM 3456 O O . GLU A 1 446 ? -9.156 6.839 19.343 1.00 92.69 446 GLU A O 1
ATOM 3461 N N . LEU A 1 447 ? -9.023 4.783 20.242 1.00 92.50 447 LEU A N 1
ATOM 3462 C CA . LEU A 1 447 ? -8.115 5.176 21.321 1.00 92.50 447 LEU A CA 1
ATOM 3463 C C . LEU A 1 447 ? -6.766 5.663 20.780 1.00 92.50 447 LEU A C 1
ATOM 3465 O O . LEU A 1 447 ? -6.299 6.734 21.171 1.00 92.50 447 LEU A O 1
ATOM 3469 N N . ILE A 1 448 ? -6.160 4.911 19.858 1.00 88.31 448 ILE A N 1
ATOM 3470 C CA . ILE A 1 448 ? -4.892 5.282 19.219 1.00 88.31 448 ILE A CA 1
ATOM 3471 C C . ILE A 1 448 ? -5.036 6.619 18.484 1.00 88.31 448 ILE A C 1
ATOM 3473 O O . ILE A 1 448 ? -4.250 7.528 18.736 1.00 88.31 448 ILE A O 1
ATOM 3477 N N . PHE A 1 449 ? -6.056 6.776 17.637 1.00 87.19 449 PHE A N 1
ATOM 3478 C CA . PHE A 1 449 ? -6.308 8.011 16.891 1.00 87.19 449 PHE A CA 1
ATOM 3479 C C . PHE A 1 449 ? -6.555 9.206 17.815 1.00 87.19 449 PHE A C 1
ATOM 3481 O O . PHE A 1 449 ? -6.036 10.294 17.571 1.00 87.19 449 PHE A O 1
ATOM 3488 N N . THR A 1 450 ? -7.316 9.015 18.894 1.00 89.94 450 THR A N 1
ATOM 3489 C CA . THR A 1 450 ? -7.582 10.073 19.877 1.00 89.94 450 THR A CA 1
ATOM 3490 C C . THR A 1 450 ? -6.304 10.535 20.561 1.00 89.94 450 THR A C 1
ATOM 3492 O O . THR A 1 450 ? -6.071 11.737 20.656 1.00 89.94 450 THR A O 1
ATOM 3495 N N . ILE A 1 451 ? -5.452 9.604 20.983 1.00 88.62 451 ILE A N 1
ATOM 3496 C CA . ILE A 1 451 ? -4.160 9.916 21.601 1.00 88.62 451 ILE A CA 1
ATOM 3497 C C . ILE A 1 451 ? -3.223 10.601 20.608 1.00 88.62 451 ILE A C 1
ATOM 3499 O O . ILE A 1 451 ? -2.567 11.589 20.950 1.00 88.62 451 ILE A O 1
ATOM 3503 N N . THR A 1 452 ? -3.187 10.123 19.364 1.00 83.88 452 THR A N 1
ATOM 3504 C CA . THR A 1 452 ? -2.358 10.733 18.326 1.00 83.88 452 THR A CA 1
ATOM 3505 C C . THR A 1 452 ? -2.763 12.179 18.052 1.00 83.88 452 THR A C 1
ATOM 3507 O O . THR A 1 452 ? -1.895 13.045 17.977 1.00 83.88 452 THR A O 1
ATOM 3510 N N . ALA A 1 453 ? -4.065 12.470 18.008 1.00 81.94 453 ALA A N 1
ATOM 3511 C CA . ALA A 1 453 ? -4.573 13.830 17.839 1.00 81.94 453 ALA A CA 1
ATOM 3512 C C . ALA A 1 453 ? -4.229 14.767 19.016 1.00 81.94 453 ALA A C 1
ATOM 3514 O O . ALA A 1 453 ? -4.133 15.976 18.820 1.00 81.94 453 ALA A O 1
ATOM 3515 N N . LEU A 1 454 ? -4.027 14.237 20.229 1.00 81.88 454 LEU A N 1
ATOM 3516 C CA . LEU A 1 454 ? -3.639 15.041 21.396 1.00 81.88 454 LEU A CA 1
ATOM 3517 C C . LEU A 1 454 ? -2.166 15.472 21.370 1.00 81.88 454 LEU A C 1
ATOM 3519 O O . LEU A 1 454 ? -1.840 16.514 21.935 1.00 81.88 454 LEU A O 1
ATOM 3523 N N . GLN A 1 455 ? -1.272 14.695 20.747 1.00 73.50 455 GLN A N 1
ATOM 3524 C CA . GLN A 1 455 ? 0.166 15.013 20.710 1.00 73.50 455 GLN A CA 1
ATOM 3525 C C . GLN A 1 455 ? 0.805 14.732 19.332 1.00 73.50 455 GLN A C 1
ATOM 3527 O O . GLN A 1 455 ? 1.749 13.947 19.241 1.00 73.50 455 GLN A O 1
ATOM 3532 N N . PRO A 1 456 ? 0.334 15.367 18.246 1.00 65.44 456 PRO A N 1
ATOM 3533 C CA . PRO A 1 456 ? 0.709 15.016 16.870 1.00 65.44 456 PRO A CA 1
ATOM 3534 C C . PRO A 1 456 ? 2.227 14.987 16.607 1.00 65.44 456 PRO A C 1
ATOM 3536 O O . PRO A 1 456 ? 2.688 14.195 15.789 1.00 65.44 456 PRO A O 1
ATOM 3539 N N . ASP A 1 457 ? 3.014 15.776 17.347 1.00 58.81 457 ASP A N 1
ATOM 3540 C CA . ASP A 1 457 ? 4.469 15.896 17.178 1.00 58.81 457 ASP A CA 1
ATOM 3541 C C . ASP A 1 457 ? 5.304 14.878 17.987 1.00 58.81 457 ASP A C 1
ATOM 3543 O O . ASP A 1 457 ? 6.525 14.819 17.827 1.00 58.81 457 ASP A O 1
ATOM 3547 N N . LYS A 1 458 ? 4.694 14.082 18.881 1.00 61.22 458 LYS A N 1
ATOM 3548 C CA . LYS A 1 458 ? 5.426 13.174 19.795 1.00 61.22 458 LYS A CA 1
ATOM 3549 C C . LYS A 1 458 ? 5.565 11.732 19.272 1.00 61.22 458 LYS A C 1
ATOM 3551 O O . LYS A 1 458 ? 6.300 10.940 19.866 1.00 61.22 458 LYS A O 1
ATOM 3556 N N . TYR A 1 459 ? 4.917 11.356 18.165 1.00 53.19 459 TYR A N 1
ATOM 3557 C CA . TYR A 1 459 ? 4.724 9.941 17.813 1.00 53.19 459 TYR A CA 1
ATOM 3558 C C . TYR A 1 459 ? 5.514 9.459 16.587 1.00 53.19 459 TYR A C 1
ATOM 3560 O O . TYR A 1 459 ? 4.956 9.202 15.528 1.00 53.19 459 TYR A O 1
ATOM 3568 N N . GLY A 1 460 ? 6.815 9.218 16.770 1.00 50.81 460 GLY A N 1
ATOM 3569 C CA . GLY A 1 460 ? 7.560 8.248 15.946 1.00 50.81 460 GLY A CA 1
ATOM 3570 C C . GLY A 1 460 ? 7.386 6.792 16.421 1.00 50.81 460 GLY A C 1
ATOM 3571 O O . GLY A 1 460 ? 7.856 5.868 15.781 1.00 50.81 460 GLY A O 1
ATOM 3572 N N . GLY A 1 461 ? 6.724 6.557 17.564 1.00 62.75 461 GLY A N 1
ATOM 3573 C CA . GLY A 1 461 ? 6.610 5.240 18.212 1.00 62.75 461 GLY A CA 1
ATOM 3574 C C . GLY A 1 461 ? 5.172 4.773 18.463 1.00 62.75 461 GLY A C 1
ATOM 3575 O O . GLY A 1 461 ? 4.241 5.205 17.800 1.00 62.75 461 GLY A O 1
ATOM 3576 N N . SER A 1 462 ? 4.979 3.881 19.444 1.00 76.44 462 SER A N 1
ATOM 3577 C CA . SER A 1 462 ? 3.643 3.422 19.868 1.00 76.44 462 SER A CA 1
ATOM 3578 C C . SER A 1 462 ? 2.902 4.546 20.607 1.00 76.44 462 SER A C 1
ATOM 3580 O O . SER A 1 462 ? 3.345 4.891 21.708 1.00 76.44 462 SER A O 1
ATOM 3582 N N . PRO A 1 463 ? 1.784 5.090 20.076 1.00 85.12 463 PRO A N 1
ATOM 3583 C CA . PRO A 1 463 ? 1.076 6.206 20.709 1.00 85.12 463 PRO A CA 1
ATOM 3584 C C . PRO A 1 463 ? 0.606 5.877 22.126 1.00 85.12 463 PRO A C 1
ATOM 3586 O O . PRO A 1 463 ? 0.760 6.689 23.030 1.00 85.12 463 PRO A O 1
ATOM 3589 N N . LEU A 1 464 ? 0.147 4.639 22.351 1.00 88.38 464 LEU A N 1
ATOM 3590 C CA . LEU A 1 464 ? -0.277 4.174 23.675 1.00 88.38 464 LEU A CA 1
ATOM 3591 C C . LEU A 1 464 ? 0.864 4.186 24.699 1.00 88.38 464 LEU A C 1
ATOM 3593 O O . LEU A 1 464 ? 0.629 4.503 25.856 1.00 88.38 464 LEU A O 1
ATOM 3597 N N . ILE A 1 465 ? 2.090 3.825 24.299 1.00 88.69 465 ILE A N 1
ATOM 3598 C CA . ILE A 1 465 ? 3.249 3.825 25.208 1.00 88.69 465 ILE A CA 1
ATOM 3599 C C . ILE A 1 465 ? 3.752 5.251 25.425 1.00 88.69 465 ILE A C 1
ATOM 3601 O O . ILE A 1 465 ? 4.035 5.626 26.556 1.00 88.69 465 ILE A O 1
ATOM 3605 N N . ALA A 1 466 ? 3.865 6.035 24.351 1.00 87.56 466 ALA A N 1
ATOM 3606 C CA . ALA A 1 466 ? 4.356 7.406 24.422 1.00 87.56 466 ALA A CA 1
ATOM 3607 C C . ALA A 1 466 ? 3.461 8.272 25.317 1.00 87.56 466 ALA A C 1
ATOM 3609 O O . ALA A 1 466 ? 3.975 8.921 26.218 1.00 87.56 466 ALA A O 1
ATOM 3610 N N . TYR A 1 467 ? 2.140 8.190 25.139 1.00 90.81 467 TYR A N 1
ATOM 3611 C CA . TYR A 1 467 ? 1.176 8.895 25.980 1.00 90.81 467 TYR A CA 1
ATOM 3612 C C . TYR A 1 467 ? 1.171 8.379 27.426 1.00 90.81 467 TYR A C 1
ATOM 3614 O O . TYR A 1 467 ? 1.133 9.167 28.362 1.00 90.81 467 TYR A O 1
ATOM 3622 N N . ASN A 1 468 ? 1.282 7.060 27.633 1.00 92.38 468 ASN A N 1
ATOM 3623 C CA . ASN A 1 468 ? 1.353 6.472 28.976 1.00 92.38 468 ASN A CA 1
ATOM 3624 C C . ASN A 1 468 ? 2.601 6.899 29.762 1.00 92.38 468 ASN A C 1
ATOM 3626 O O . ASN A 1 468 ? 2.535 7.014 30.980 1.00 92.38 468 ASN A O 1
ATOM 3630 N N . ASN A 1 469 ? 3.734 7.073 29.082 1.00 91.69 469 ASN A N 1
ATOM 3631 C CA . ASN A 1 469 ? 5.025 7.363 29.711 1.00 91.69 469 ASN A CA 1
ATOM 3632 C C . ASN A 1 469 ? 5.353 8.859 29.739 1.00 91.69 469 ASN A C 1
ATOM 3634 O O . ASN A 1 469 ? 6.450 9.238 30.158 1.00 91.69 469 ASN A O 1
ATOM 3638 N N . ASP A 1 470 ? 4.452 9.701 29.241 1.00 90.69 470 ASP A N 1
ATOM 3639 C CA . ASP A 1 470 ? 4.656 11.136 29.210 1.00 90.69 470 ASP A CA 1
ATOM 3640 C C . ASP A 1 470 ? 4.621 11.696 30.644 1.00 90.69 470 ASP A C 1
ATOM 3642 O O . ASP A 1 470 ? 3.613 11.529 31.333 1.00 90.69 470 ASP A O 1
ATOM 3646 N N . PRO A 1 471 ? 5.687 12.371 31.116 1.00 90.69 471 PRO A N 1
ATOM 3647 C CA . PRO A 1 471 ? 5.734 12.921 32.470 1.00 90.69 471 PRO A CA 1
ATOM 3648 C C . PRO A 1 471 ? 4.678 14.004 32.733 1.00 90.69 471 PRO A C 1
ATOM 3650 O O . PRO A 1 471 ? 4.429 14.331 33.892 1.00 90.69 471 PRO A O 1
ATOM 3653 N N . GLU A 1 472 ? 4.085 14.582 31.685 1.00 91.19 472 GLU A N 1
ATOM 3654 C CA . GLU A 1 472 ? 3.001 15.563 31.791 1.00 91.19 472 GLU A CA 1
ATOM 3655 C C . GLU A 1 472 ? 1.620 14.908 31.907 1.00 91.19 472 GLU A C 1
ATOM 3657 O O . GLU A 1 472 ? 0.650 15.597 32.208 1.00 91.19 472 GLU A O 1
ATOM 3662 N N . THR A 1 473 ? 1.519 13.597 31.677 1.00 91.62 473 THR A N 1
ATOM 3663 C CA . THR A 1 473 ? 0.249 12.871 31.684 1.00 91.62 473 THR A CA 1
ATOM 3664 C C . THR A 1 473 ? 0.053 12.139 33.007 1.00 91.62 473 THR A C 1
ATOM 3666 O O . THR A 1 473 ? 0.953 11.461 33.499 1.00 91.62 473 THR A O 1
ATOM 3669 N N . ASN A 1 474 ? -1.133 12.271 33.600 1.00 94.12 474 ASN A N 1
ATOM 3670 C CA . ASN A 1 474 ? -1.493 11.621 34.858 1.00 94.12 474 ASN A CA 1
ATOM 3671 C C . ASN A 1 474 ? -2.689 10.656 34.697 1.00 94.12 474 ASN A C 1
ATOM 3673 O O . ASN A 1 474 ? -3.250 10.487 33.614 1.00 94.12 474 ASN A O 1
ATOM 3677 N N . GLN A 1 475 ? -3.079 9.990 35.789 1.00 94.44 475 GLN A N 1
ATOM 3678 C CA . GLN A 1 475 ? -4.156 8.995 35.769 1.00 94.44 475 GLN A CA 1
ATOM 3679 C C . GLN A 1 475 ? -5.521 9.594 35.387 1.00 94.44 475 GLN A C 1
ATOM 3681 O O . GLN A 1 475 ? -6.310 8.933 34.713 1.00 94.44 475 GLN A O 1
ATOM 3686 N N . GLU A 1 476 ? -5.810 10.835 35.786 1.00 95.44 476 GLU A N 1
ATOM 3687 C CA . GLU A 1 476 ? -7.062 11.513 35.433 1.00 95.44 476 GLU A CA 1
ATOM 3688 C C . GLU A 1 476 ? -7.125 11.796 33.927 1.00 95.44 476 GLU A C 1
ATOM 3690 O O . GLU A 1 476 ? -8.175 11.596 33.315 1.00 95.44 476 GLU A O 1
ATOM 3695 N N . ASP A 1 477 ? -5.996 12.152 33.304 1.00 94.75 477 ASP A N 1
ATOM 3696 C CA . ASP A 1 477 ? -5.907 12.355 31.852 1.00 94.75 477 ASP A CA 1
ATOM 3697 C C . ASP A 1 477 ? -6.174 11.054 31.073 1.00 94.75 477 ASP A C 1
ATOM 3699 O O . ASP A 1 477 ? -6.879 11.058 30.057 1.00 94.75 477 ASP A O 1
ATOM 3703 N N . MET A 1 478 ? -5.660 9.918 31.570 1.00 94.00 478 MET A N 1
ATOM 3704 C CA . MET A 1 478 ? -5.921 8.587 31.000 1.00 94.00 478 MET A CA 1
ATOM 3705 C C . MET A 1 478 ? -7.415 8.255 31.028 1.00 94.00 478 MET A C 1
ATOM 3707 O O . MET A 1 478 ? -7.983 7.831 30.017 1.00 94.00 478 MET A O 1
AT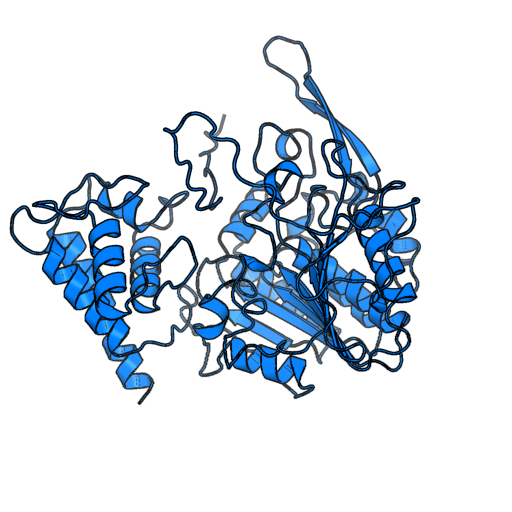OM 3711 N N . ILE A 1 479 ? -8.057 8.472 32.180 1.00 96.31 479 ILE A N 1
ATOM 3712 C CA . ILE A 1 479 ? -9.492 8.232 32.371 1.00 96.31 479 ILE A CA 1
ATOM 3713 C C . ILE A 1 479 ? -10.300 9.148 31.449 1.00 96.31 479 ILE A C 1
ATOM 3715 O O . ILE A 1 479 ? -11.171 8.668 30.726 1.00 96.31 479 ILE A O 1
ATOM 3719 N N . ALA A 1 480 ? -9.984 10.445 31.413 1.00 96.75 480 ALA A N 1
ATOM 3720 C CA . ALA A 1 480 ? -10.672 11.413 30.562 1.00 96.75 480 ALA A CA 1
ATOM 3721 C C . ALA A 1 480 ? -10.564 11.053 29.070 1.00 96.75 480 ALA A C 1
ATOM 3723 O O . ALA A 1 480 ? -11.543 11.157 28.329 1.00 96.75 480 ALA A O 1
ATOM 3724 N N . THR A 1 481 ? -9.396 10.578 28.630 1.00 96.25 481 THR A N 1
ATOM 3725 C CA . THR A 1 481 ? -9.177 10.129 27.249 1.00 96.25 481 THR A CA 1
ATOM 3726 C C . THR A 1 481 ? -10.014 8.899 26.911 1.00 96.25 481 THR A C 1
ATOM 3728 O O . THR A 1 481 ? -10.666 8.870 25.867 1.00 96.25 481 THR A O 1
ATOM 3731 N N . LEU A 1 482 ? -10.046 7.894 27.788 1.00 97.56 482 LEU A N 1
ATOM 3732 C CA . LEU A 1 482 ? -10.854 6.692 27.578 1.00 97.56 482 LEU A CA 1
ATOM 3733 C C . LEU A 1 482 ? -12.362 6.981 27.622 1.00 97.56 482 LEU A C 1
ATOM 3735 O O . LEU A 1 482 ? -13.100 6.433 26.808 1.00 97.56 482 LEU A O 1
ATOM 3739 N N . GLU A 1 483 ? -12.827 7.867 28.506 1.00 97.88 483 GLU A N 1
ATOM 3740 C CA . GLU A 1 483 ? -14.231 8.304 28.533 1.00 97.88 483 GLU A CA 1
ATOM 3741 C C . GLU A 1 483 ? -14.613 9.063 27.252 1.00 97.88 483 GLU A C 1
ATOM 3743 O O . GLU A 1 483 ? -15.696 8.854 26.704 1.00 97.88 483 GLU A O 1
ATOM 3748 N N . LYS A 1 484 ? -13.703 9.879 26.702 1.00 96.62 484 LYS A N 1
ATOM 3749 C CA . LYS A 1 484 ? -13.905 10.514 25.391 1.00 96.62 484 LYS A CA 1
ATOM 3750 C C . LYS A 1 484 ? -14.044 9.474 24.276 1.00 96.62 484 LYS A C 1
ATOM 3752 O O . LYS A 1 484 ? -14.966 9.568 23.474 1.00 96.62 484 LYS A O 1
ATOM 3757 N N . VAL A 1 485 ? -13.158 8.479 24.238 1.00 96.69 485 VAL A N 1
ATOM 3758 C CA . VAL A 1 485 ? -13.209 7.376 23.260 1.00 96.69 485 VAL A CA 1
ATOM 3759 C C . VAL A 1 485 ? -14.517 6.595 23.382 1.00 96.69 485 VAL A C 1
ATOM 3761 O O . VAL A 1 485 ? -15.174 6.321 22.382 1.00 96.69 485 VAL A O 1
ATOM 3764 N N . LYS A 1 486 ? -14.926 6.278 24.612 1.00 97.44 486 LYS A N 1
ATOM 3765 C CA . LYS A 1 486 ? -16.187 5.598 24.913 1.00 97.44 486 LYS A CA 1
ATOM 3766 C C . LYS A 1 486 ? -17.390 6.360 24.362 1.00 97.44 486 LYS A C 1
ATOM 3768 O O . LYS A 1 486 ? -18.281 5.753 23.771 1.00 97.44 486 LYS A O 1
ATOM 3773 N N . GLU A 1 487 ? -17.419 7.676 24.547 1.00 97.00 487 GLU A N 1
ATOM 3774 C CA . GLU A 1 487 ? -18.482 8.526 24.018 1.00 97.00 487 GLU A CA 1
ATOM 3775 C C . GLU A 1 487 ? -18.483 8.553 22.483 1.00 97.00 487 GLU A C 1
ATOM 3777 O O . GLU A 1 487 ? -19.544 8.398 21.878 1.00 97.00 487 GLU A O 1
ATOM 3782 N N . THR A 1 488 ? -17.311 8.628 21.837 1.00 94.31 488 THR A N 1
ATOM 3783 C CA . THR A 1 488 ? -17.213 8.503 20.372 1.00 94.31 488 THR A CA 1
ATOM 3784 C C . THR A 1 488 ? -17.798 7.177 19.877 1.00 94.31 488 THR A C 1
ATOM 3786 O O . THR A 1 488 ? -18.581 7.168 18.927 1.00 94.31 488 THR A O 1
ATOM 3789 N N . ILE A 1 489 ? -17.459 6.058 20.528 1.00 95.88 489 ILE A N 1
ATOM 3790 C CA . ILE A 1 489 ? -17.959 4.726 20.152 1.00 95.88 489 ILE A CA 1
ATOM 3791 C C . ILE A 1 489 ? -19.485 4.667 20.274 1.00 95.88 489 ILE A C 1
ATOM 3793 O O . ILE A 1 489 ? -20.149 4.187 19.357 1.00 95.88 489 ILE A O 1
ATOM 3797 N N . LYS A 1 490 ? -20.061 5.195 21.362 1.00 96.25 490 LYS A N 1
ATOM 3798 C CA . LYS A 1 490 ? -21.523 5.255 21.542 1.00 96.25 490 LYS A CA 1
ATOM 3799 C C . LYS A 1 490 ? -22.207 6.044 20.431 1.00 96.25 490 LYS A C 1
ATOM 3801 O O . LYS A 1 490 ? -23.170 5.556 19.849 1.00 96.25 490 LYS A O 1
ATOM 3806 N N . GLN A 1 491 ? -21.687 7.225 20.104 1.00 93.00 491 GLN A N 1
ATOM 3807 C CA . GLN A 1 491 ? -22.227 8.050 19.021 1.00 93.00 491 GLN A CA 1
ATOM 3808 C C . GLN A 1 491 ? -22.118 7.346 17.664 1.00 93.00 491 GLN A C 1
ATOM 3810 O O . GLN A 1 491 ? -23.019 7.455 16.834 1.00 93.00 491 GLN A O 1
ATOM 3815 N N . GLY A 1 492 ? -21.028 6.612 17.432 1.00 90.62 492 GLY A N 1
ATOM 3816 C CA . GLY A 1 492 ? -20.862 5.782 16.243 1.00 90.62 492 GLY A CA 1
ATOM 3817 C C . GLY A 1 492 ? -21.905 4.666 16.160 1.00 90.62 492 GLY A C 1
ATOM 3818 O O . GLY A 1 492 ? -22.580 4.554 15.141 1.00 90.62 492 GLY A O 1
ATOM 3819 N N . LEU A 1 493 ? -22.110 3.916 17.247 1.00 93.06 493 LEU A N 1
ATOM 3820 C CA . LEU A 1 493 ? -23.137 2.870 17.339 1.00 93.06 493 LEU A CA 1
ATOM 3821 C C . LEU A 1 493 ? -24.551 3.415 17.111 1.00 93.06 493 LEU A C 1
ATOM 3823 O O . LEU A 1 493 ? -25.368 2.758 16.473 1.00 93.06 493 LEU A O 1
ATOM 3827 N N . GLU A 1 494 ? -24.852 4.615 17.609 1.00 92.25 494 GLU A N 1
ATOM 3828 C CA . GLU A 1 494 ? -26.140 5.273 17.370 1.00 92.25 494 GLU A CA 1
ATOM 3829 C C . GLU A 1 494 ? -26.331 5.670 15.905 1.00 92.25 494 GLU A C 1
ATOM 3831 O O . GLU A 1 494 ? -27.419 5.478 15.375 1.00 92.25 494 GLU A O 1
ATOM 3836 N N . LYS A 1 495 ? -25.287 6.172 15.233 1.00 86.44 495 LYS A N 1
ATOM 3837 C CA . LYS A 1 495 ? -25.334 6.507 13.797 1.00 86.44 495 LYS A CA 1
ATOM 3838 C C . LYS A 1 495 ? -25.457 5.279 12.891 1.00 86.44 495 LYS A C 1
ATOM 3840 O O . LYS A 1 495 ? -25.886 5.417 11.751 1.00 86.44 495 LYS A O 1
ATOM 3845 N N . GLN A 1 496 ? -25.029 4.112 13.369 1.00 85.12 496 GLN A N 1
ATOM 3846 C CA . GLN A 1 496 ? -25.086 2.842 12.638 1.00 85.12 496 GLN A CA 1
ATOM 3847 C C . GLN A 1 496 ? -26.437 2.118 12.761 1.00 85.12 496 GLN A C 1
ATOM 3849 O O . GLN A 1 496 ? -26.659 1.145 12.039 1.00 85.12 496 GLN A O 1
ATOM 3854 N N . ARG A 1 497 ? -27.310 2.546 13.681 1.00 82.69 497 ARG A N 1
ATOM 3855 C CA . ARG A 1 497 ? -28.674 2.023 13.868 1.00 82.69 497 ARG A CA 1
ATOM 3856 C C . ARG A 1 497 ? -29.670 2.803 13.022 1.00 82.69 497 ARG A C 1
ATOM 3858 O O . ARG A 1 497 ? -30.620 2.152 12.532 1.00 82.69 497 ARG A O 1
#

Radius of gyration: 23.09 Å; chains: 1; bounding box: 67×50×69 Å

Sequence (497 aa):
MKKLLILTGIILLSIHATGQTPAETEENNYTNLSQEGTLPGIARLSEGWNILYPGGETLCAQGSEYKFFAKATNSNKLLVYLHGGGGCWDAETCDPERETYTHASQVEPQRHPENLNGIFDPEHPENPFVGYSMVVLPVCTGDSYLGARDVTYVIEKENGKPREFTVYHRGQTNTMAVMNWIYDNFESPQEIFVAGSSAGALATPFYASLLAQQYPEARVVGLSDDAGSFGREASAGSDPTKWGVPEVLQKHPGWEEFEGNAGIDQLFLFAARSAPNLELYQVDHAHDAVQKYYLELTGTGEDVQKLIQTNRETIRSQQPQFRSYTAGGFQHTILTRDHFYKYQEDGNRLSDWVASIAAGEQVKSVDCAEDCFKPGLIFTEQDLQIIDRTLALISNENSWNPSGERGPCPSRADSQSLRCAAVMAATEVTGKAPTGMKDVPPGLLELIFTITALQPDKYGGSPLIAYNNDPETNQEDMIATLEKVKETIKQGLEKQR